Protein AF-0000000086705774 (afdb_homodimer)

Organism: NCBI:txid218936

Radius of gyration: 37.29 Å; Cα contacts (8 Å, |Δi|>4): 808; chains: 2; bounding box: 76×104×148 Å

Solvent-accessible surface area (backbone atoms only — not comparable to full-atom values): 34631 Å² total; per-residue (Å²): 136,85,82,73,82,80,80,79,77,77,74,76,76,76,73,74,74,73,75,68,67,58,59,59,50,51,50,47,39,51,48,37,49,51,50,31,54,52,36,50,53,53,28,50,51,42,68,38,54,77,67,54,41,54,54,45,51,54,50,48,64,67,52,66,60,76,79,70,80,69,86,68,90,61,88,70,65,89,75,83,68,79,76,80,75,75,79,82,69,85,74,76,78,71,70,76,74,72,75,68,73,54,72,63,57,60,57,53,48,59,65,66,61,49,60,56,46,87,88,46,61,87,61,69,75,17,39,44,74,40,71,58,56,61,69,66,28,43,49,51,49,47,50,53,54,48,58,61,38,52,76,66,73,38,66,88,32,45,47,77,43,82,49,95,47,26,36,34,39,37,38,35,25,40,95,87,45,57,42,42,49,87,95,45,50,53,66,28,71,69,49,48,50,50,39,31,67,51,10,45,52,46,55,26,35,60,38,40,27,37,33,30,9,29,23,32,62,64,79,44,91,46,94,88,44,36,41,51,53,49,9,35,45,36,24,49,42,51,51,50,45,21,35,75,33,47,18,52,74,81,35,56,53,34,39,32,16,32,13,52,72,66,53,69,40,71,92,43,49,67,37,50,60,18,26,29,41,36,39,34,39,29,17,67,68,40,47,51,53,52,46,57,74,63,44,62,59,67,59,52,50,51,50,48,52,53,49,69,71,95,137,84,82,74,82,80,78,77,78,75,75,75,74,74,73,75,74,73,75,66,68,58,57,59,50,49,50,45,39,50,48,38,49,49,49,31,55,53,39,49,53,50,26,50,45,42,68,32,56,78,65,52,39,52,49,47,50,50,47,49,60,62,52,58,57,73,74,78,75,84,65,76,69,70,68,67,72,80,68,82,72,76,76,78,75,73,80,82,69,84,75,75,77,75,70,76,75,73,76,70,74,54,73,63,57,60,57,54,49,58,66,69,62,50,60,56,45,85,90,46,60,88,62,70,74,18,40,43,74,38,69,60,57,61,71,66,27,44,49,50,50,47,51,52,54,48,58,61,37,53,76,66,73,38,65,88,32,46,50,79,42,83,48,94,46,25,36,35,39,38,41,36,25,42,94,88,44,56,43,42,49,88,97,45,50,54,65,28,71,70,49,49,51,50,38,32,67,51,11,46,52,47,54,27,35,60,36,41,27,38,33,30,9,30,24,32,62,63,79,45,92,45,94,88,44,37,42,51,53,50,10,33,44,36,24,50,42,52,50,51,45,21,36,75,34,47,18,52,73,81,35,55,55,36,40,31,16,33,13,53,71,65,53,68,38,69,92,45,50,68,36,48,60,18,27,29,41,36,40,33,40,29,18,65,68,39,47,50,53,53,46,56,74,64,41,60,60,65,59,52,52,50,51,49,52,53,50,68,72,96

InterPro domains:
  IPR006665 OmpA-like domain [PF00691] (179-275)
  IPR006665 OmpA-like domain [PS51123] (167-285)
  IPR006665 OmpA-like domain [cd07185] (183-281)
  IPR025713 Motility protein B-like, N-terminal domain [PF13677] (12-62)
  IPR036737 OmpA-like domain superfamily [G3DSA:3.30.1330.60] (131-309)
  IPR036737 OmpA-like domain superfamily [SSF103088] (170-281)
  IPR050330 Bacterial Outer Membrane Structural/Functional [PTHR30329] (9-287)

pLDDT: mean 70.73, std 25.5, range [21.5, 98.19]

Foldseek 3Di:
DPPPPPPPPPPPPPPPPPPPVVVVVVVVVVVVVVVVVVVVVVVCLVPDDPVVVVVVVVVVVVPPPPPDDDPPPCVPDDDDPPPVPDDPDPPDPPPPPPPPPPPVVLVVVVVVLEQADPPDPDDLNRGAAEAHADDSRLVNVVVSLVVLCVVLVQVVQWDWDQDPFGIKIKGFAAPVGGQDDVLDLDGDPSVLVSLLSCLSNQVRHVFAKEKWWEAFPPWRPDDPCTLQNRRQSNSVSSLVSSVVSPHPNVSYPYYYYDYLVDAPDPVHSNHRRRGIMMMGRGHPVNVVVVCVVPPPPVVVVVVVVVVVVD/DDPDPPPPPPPPPPPPPPPPVVVVVVVVVVVVVVVVVVVVVVVCCVVDDPVVVVVCVVVVVVVPVPPDDDPVPCVPDPDDPPPVVDDPDPPDPPPPPPPPPPPVVLVVVVVVLEQADPPDPDDLNRGAAEAHADDSRLVNVVVSLVVLCVVLVQVVQWDWDQDPFGIKIKGFAAPVGGQADVLDLDGDPSVLVSLLSCLSNQVRHVFAKEKWWEAFPPWRPDDPCTLQNRRQSNSVSSLVSSVVSPHPNVSYPYYYYDYLVDAPDPVHSNHRRRGIMMMGRGHPVNVVVVCVVPPPPVVVVVVVVVVVVD

Sequence (620 aa):
MDKQPIIIKRVRRNGGGHGGGGAWKVAFADFTLAMMAFFMVLWILAVSSQEEREIVATRLRDYSILDNEANPFDISNSPYPVDLGGDPSPVEEAKPQRNQLNPNETKQLMRSGSIFRAKSKPGYDSLVKGKVDGNKQMEQLAGFIGSLLEQMEADQNIKLQVVPQGLRILIRDSDEREMYSRGSARISPFFRHLLMVLAPVFDRIENSIMISGHTDNTPFAGDNYTNWELSSDRAMMARRVLVAGGMPSERVAKVVALADTMLDDTDDPGSSRNRRIELLVLSETAEQELAELFSRALSEAKEKTQQTRRMDKQPIIIKRVRRNGGGHGGGGAWKVAFADFTLAMMAFFMVLWILAVSSQEEREIVATRLRDYSILDNEANPFDISNSPYPVDLGGDPSPVEEAKPQRNQLNPNETKQLMRSGSIFRAKSKPGYDSLVKGKVDGNKQMEQLAGFIGSLLEQMEADQNIKLQVVPQGLRILIRDSDEREMYSRGSARISPFFRHLLMVLAPVFDRIENSIMISGHTDNTPFAGDNYTNWELSSDRAMMARRVLVAGGMPSERVAKVVALADTMLDDTDDPGSSRNRRIELLVLSETAEQELAELFSRALSEAKEKTQQTRR

Structure (mmCIF, N/CA/C/O backbone):
data_AF-0000000086705774-model_v1
#
loop_
_entity.id
_entity.type
_entity.pdbx_description
1 polymer LafU
#
loop_
_atom_site.group_PDB
_atom_site.id
_atom_site.type_symbol
_atom_site.label_atom_id
_atom_site.label_alt_id
_atom_site.label_comp_id
_atom_site.label_asym_id
_atom_site.label_entity_id
_atom_site.label_seq_id
_atom_site.pdbx_PDB_ins_code
_atom_site.Cartn_x
_atom_site.Cartn_y
_atom_site.Cartn_z
_atom_site.occupancy
_atom_site.B_iso_or_equiv
_atom_site.auth_seq_id
_atom_site.auth_comp_id
_atom_site.auth_asym_id
_atom_site.auth_atom_id
_atom_site.pdbx_PDB_model_num
ATOM 1 N N . MET A 1 1 ? -41.375 66.688 -89.188 1 31.33 1 MET A N 1
ATOM 2 C CA . MET A 1 1 ? -40.062 66.312 -88.625 1 31.33 1 MET A CA 1
ATOM 3 C C . MET A 1 1 ? -40.156 65.125 -87.688 1 31.33 1 MET A C 1
ATOM 5 O O . MET A 1 1 ? -40.844 65.188 -86.688 1 31.33 1 MET A O 1
ATOM 9 N N . ASP A 1 2 ? -40.031 63.844 -88.188 1 37.19 2 ASP A N 1
ATOM 10 C CA . ASP A 1 2 ? -40.281 62.5 -87.75 1 37.19 2 ASP A CA 1
ATOM 11 C C . ASP A 1 2 ? -39.281 62.062 -86.688 1 37.19 2 ASP A C 1
ATOM 13 O O . ASP A 1 2 ? -38.094 61.969 -86.938 1 37.19 2 ASP A O 1
ATOM 17 N N . LYS A 1 3 ? -39.438 62.438 -85.375 1 41.5 3 LYS A N 1
ATOM 18 C CA . LYS A 1 3 ? -38.594 62.188 -84.188 1 41.5 3 LYS A CA 1
ATOM 19 C C . LYS A 1 3 ? -38.406 60.688 -83.938 1 41.5 3 LYS A C 1
ATOM 21 O O . LYS A 1 3 ? -39.344 60 -83.625 1 41.5 3 LYS A O 1
ATOM 26 N N . GLN A 1 4 ? -37.531 60.094 -84.812 1 41.41 4 GLN A N 1
ATOM 27 C CA . GLN A 1 4 ? -37.312 58.656 -84.688 1 41.41 4 GLN A CA 1
ATOM 28 C C . GLN A 1 4 ? -36.75 58.281 -83.375 1 41.41 4 GLN A C 1
ATOM 30 O O . GLN A 1 4 ? -35.875 58.969 -82.812 1 41.41 4 GLN A O 1
ATOM 35 N N . PRO A 1 5 ? -37.375 57.438 -82.5 1 46.25 5 PRO A N 1
ATOM 36 C CA . PRO A 1 5 ? -37 57.031 -81.125 1 46.25 5 PRO A CA 1
ATOM 37 C C . PRO A 1 5 ? -35.688 56.281 -81.062 1 46.25 5 PRO A C 1
ATOM 39 O O . PRO A 1 5 ? -35.438 55.406 -81.875 1 46.25 5 PRO A O 1
ATOM 42 N N . ILE A 1 6 ? -34.562 56.906 -80.75 1 44.12 6 ILE A N 1
ATOM 43 C CA . ILE A 1 6 ? -33.219 56.312 -80.625 1 44.12 6 ILE A CA 1
ATOM 44 C C . ILE A 1 6 ? -33.25 55.219 -79.562 1 44.12 6 ILE A C 1
ATOM 46 O O . ILE A 1 6 ? -33.594 55.469 -78.438 1 44.12 6 ILE A O 1
ATOM 50 N N . ILE A 1 7 ? -33.438 53.938 -80 1 41.97 7 ILE A N 1
ATOM 51 C CA . ILE A 1 7 ? -33.469 52.75 -79.125 1 41.97 7 ILE A CA 1
ATOM 52 C C . ILE A 1 7 ? -32.062 52.469 -78.625 1 41.97 7 ILE A C 1
ATOM 54 O O . ILE A 1 7 ? -31.156 52.188 -79.375 1 41.97 7 ILE A O 1
ATOM 58 N N . ILE A 1 8 ? -31.594 53.156 -77.625 1 39.69 8 ILE A N 1
ATOM 59 C CA . ILE A 1 8 ? -30.297 52.938 -77 1 39.69 8 ILE A CA 1
ATOM 60 C C . ILE A 1 8 ? -30.266 51.531 -76.375 1 39.69 8 ILE A C 1
ATOM 62 O O . ILE A 1 8 ? -31.047 51.219 -75.438 1 39.69 8 ILE A O 1
ATOM 66 N N . LYS A 1 9 ? -29.844 50.531 -77.125 1 35.78 9 LYS A N 1
ATOM 67 C CA . LYS A 1 9 ? -29.656 49.156 -76.625 1 35.78 9 LYS A CA 1
ATOM 68 C C . LYS A 1 9 ? -28.516 49.125 -75.625 1 35.78 9 LYS A C 1
ATOM 70 O O . LYS A 1 9 ? -27.375 49.438 -75.938 1 35.78 9 LYS A O 1
ATOM 75 N N . ARG A 1 10 ? -28.828 49.312 -74.375 1 36.12 10 ARG A N 1
ATOM 76 C CA . ARG A 1 10 ? -27.906 49.156 -73.25 1 36.12 10 ARG A CA 1
ATOM 77 C C . ARG A 1 10 ? -27.328 47.75 -73.188 1 36.12 10 ARG A C 1
ATOM 79 O O . ARG A 1 10 ? -28.062 46.781 -73.062 1 36.12 10 ARG A O 1
ATOM 86 N N . VAL A 1 11 ? -26.297 47.469 -73.938 1 37.44 11 VAL A N 1
ATOM 87 C CA . VAL A 1 11 ? -25.578 46.219 -73.938 1 37.44 11 VAL A CA 1
ATOM 88 C C . VAL A 1 11 ? -25.031 45.969 -72.5 1 37.44 11 VAL A C 1
ATOM 90 O O . VAL A 1 11 ? -24.266 46.781 -72 1 37.44 11 VAL A O 1
ATOM 93 N N . ARG A 1 12 ? -25.766 45.281 -71.688 1 34.62 12 ARG A N 1
ATOM 94 C CA . ARG A 1 12 ? -25.328 44.781 -70.375 1 34.62 12 ARG A CA 1
ATOM 95 C C . ARG A 1 12 ? -24.047 43.969 -70.5 1 34.62 12 ARG A C 1
ATOM 97 O O . ARG A 1 12 ? -24.031 42.938 -71.125 1 34.62 12 ARG A O 1
ATOM 104 N N . ARG A 1 13 ? -22.891 44.656 -70.5 1 33.44 13 ARG A N 1
ATOM 105 C CA . ARG A 1 13 ? -21.609 43.969 -70.375 1 33.44 13 ARG A CA 1
ATOM 106 C C . ARG A 1 13 ? -21.641 42.969 -69.188 1 33.44 13 ARG A C 1
ATOM 108 O O . ARG A 1 13 ? -21.938 43.375 -68.062 1 33.44 13 ARG A O 1
ATOM 115 N N . ASN A 1 14 ? -22.016 41.75 -69.438 1 32.03 14 ASN A N 1
ATOM 116 C CA . ASN A 1 14 ? -21.875 40.656 -68.5 1 32.03 14 ASN A CA 1
ATOM 117 C C . ASN A 1 14 ? -20.453 40.562 -67.938 1 32.03 14 ASN A C 1
ATOM 119 O O . ASN A 1 14 ? -19.484 40.438 -68.688 1 32.03 14 ASN A O 1
ATOM 123 N N . GLY A 1 15 ? -20.156 41.438 -66.938 1 32.44 15 GLY A N 1
ATOM 124 C CA . GLY A 1 15 ? -18.938 41.375 -66.125 1 32.44 15 GLY A CA 1
ATOM 125 C C . GLY A 1 15 ? -18.484 39.969 -65.875 1 32.44 15 GLY A C 1
ATOM 126 O O . GLY A 1 15 ? -19.297 39.094 -65.5 1 32.44 15 GLY A O 1
ATOM 127 N N . GLY A 1 16 ? -17.609 39.438 -66.688 1 33.38 16 GLY A N 1
ATOM 128 C CA . GLY A 1 16 ? -16.875 38.188 -66.5 1 33.38 16 GLY A CA 1
ATOM 129 C C . GLY A 1 16 ? -16.453 37.969 -65.062 1 33.38 16 GLY A C 1
ATOM 130 O O . GLY A 1 16 ? -15.945 38.875 -64.375 1 33.38 16 GLY A O 1
ATOM 131 N N . GLY A 1 17 ? -17.281 37.281 -64.25 1 34.81 17 GLY A N 1
ATOM 132 C CA . GLY A 1 17 ? -17.047 36.781 -62.906 1 34.81 17 GLY A CA 1
ATOM 133 C C . GLY A 1 17 ? -15.672 36.188 -62.719 1 34.81 17 GLY A C 1
ATOM 134 O O . GLY A 1 17 ? -15.266 35.281 -63.438 1 34.81 17 GLY A O 1
ATOM 135 N N . HIS A 1 18 ? -14.68 37.125 -62.469 1 39.53 18 HIS A N 1
ATOM 136 C CA . HIS A 1 18 ? -13.375 36.688 -61.969 1 39.53 18 HIS A CA 1
ATOM 137 C C . HIS A 1 18 ? -13.5 35.5 -61.031 1 39.53 18 HIS A C 1
ATOM 139 O O . HIS A 1 18 ? -14.406 35.469 -60.188 1 39.53 18 HIS A O 1
ATOM 145 N N . GLY A 1 19 ? -13.133 34.344 -61.5 1 37.69 19 GLY A N 1
ATOM 146 C CA . GLY A 1 19 ? -13.023 33.062 -60.844 1 37.69 19 GLY A CA 1
ATOM 147 C C . GLY A 1 19 ? -12.453 33.125 -59.438 1 37.69 19 GLY A C 1
ATOM 148 O O . GLY A 1 19 ? -11.305 33.531 -59.25 1 37.69 19 GLY A O 1
ATOM 149 N N . GLY A 1 20 ? -13.32 33.594 -58.5 1 42.56 20 GLY A N 1
ATOM 150 C CA . GLY A 1 20 ? -13.125 33.625 -57.062 1 42.56 20 GLY A CA 1
ATOM 151 C C . GLY A 1 20 ? -12.477 32.344 -56.531 1 42.56 20 GLY A C 1
ATOM 152 O O . GLY A 1 20 ? -12.539 32.062 -55.344 1 42.56 20 GLY A O 1
ATOM 153 N N . GLY A 1 21 ? -12.102 31.531 -57.469 1 46.38 21 GLY A N 1
ATOM 154 C CA . GLY A 1 21 ? -11.656 30.25 -56.969 1 46.38 21 GLY A CA 1
ATOM 155 C C . GLY A 1 21 ? -10.32 30.328 -56.25 1 46.38 21 GLY A C 1
ATOM 156 O O . GLY A 1 21 ? -9.82 29.328 -55.75 1 46.38 21 GLY A O 1
ATOM 157 N N . GLY A 1 22 ? -9.617 31.469 -56.469 1 52.28 22 GLY A N 1
ATOM 158 C CA . GLY A 1 22 ? -8.258 31.5 -55.969 1 52.28 22 GLY A CA 1
ATOM 159 C C . GLY A 1 22 ? -8.18 31.844 -54.5 1 52.28 22 GLY A C 1
ATOM 160 O O . GLY A 1 22 ? -7.199 31.531 -53.812 1 52.28 22 GLY A O 1
ATOM 161 N N . ALA A 1 23 ? -9.195 32.625 -53.969 1 58.75 23 ALA A N 1
ATOM 162 C CA . ALA A 1 23 ? -9.102 33.125 -52.594 1 58.75 23 ALA A CA 1
ATOM 163 C C . ALA A 1 23 ? -9.281 32 -51.594 1 58.75 23 ALA A C 1
ATOM 165 O O . ALA A 1 23 ? -8.633 31.984 -50.531 1 58.75 23 ALA A O 1
ATOM 166 N N . TRP A 1 24 ? -10.125 31.078 -51.938 1 58.72 24 TRP A N 1
ATOM 167 C CA . TRP A 1 24 ? -10.375 29.984 -51 1 58.72 24 TRP A CA 1
ATOM 168 C C . TRP A 1 24 ? -9.18 29.047 -50.938 1 58.72 24 TRP A C 1
ATOM 170 O O . TRP A 1 24 ? -8.93 28.422 -49.906 1 58.72 24 TRP A O 1
ATOM 180 N N . LYS A 1 25 ? -8.367 29.031 -51.969 1 58.72 25 LYS A N 1
ATOM 181 C CA . LYS A 1 25 ? -7.191 28.172 -51.969 1 58.72 25 LYS A CA 1
ATOM 182 C C . LYS A 1 25 ? -6.066 28.766 -51.125 1 58.72 25 LYS A C 1
ATOM 184 O O . LYS A 1 25 ? -5.371 28.047 -50.406 1 58.72 25 LYS A O 1
ATOM 189 N N . VAL A 1 26 ? -5.961 30.031 -51.219 1 62.94 26 VAL A N 1
ATOM 190 C CA . VAL A 1 26 ? -4.977 30.734 -50.375 1 62.94 26 VAL A CA 1
ATOM 191 C C . VAL A 1 26 ? -5.402 30.703 -48.938 1 62.94 26 VAL A C 1
ATOM 193 O O . VAL A 1 26 ? -4.582 30.469 -48.031 1 62.94 26 VAL A O 1
ATOM 196 N N . ALA A 1 27 ? -6.738 30.875 -48.688 1 64.81 27 ALA A N 1
ATOM 197 C CA . ALA A 1 27 ? -7.242 30.797 -47.312 1 64.81 27 ALA A CA 1
ATOM 198 C C . ALA A 1 27 ? -7.062 29.391 -46.75 1 64.81 27 ALA A C 1
ATOM 200 O O . ALA A 1 27 ? -6.727 29.219 -45.562 1 64.81 27 ALA A O 1
ATOM 201 N N . PHE A 1 28 ? -7.207 28.469 -47.594 1 66.12 28 PHE A N 1
ATOM 202 C CA . PHE A 1 28 ? -7.031 27.078 -47.188 1 66.12 28 PHE A CA 1
ATOM 203 C C . PHE A 1 28 ? -5.559 26.781 -46.938 1 66.12 28 PHE A C 1
ATOM 205 O O . PHE A 1 28 ? -5.215 26.109 -45.969 1 66.12 28 PHE A O 1
ATOM 212 N N . ALA A 1 29 ? -4.75 27.312 -47.75 1 67.69 29 ALA A N 1
ATOM 213 C CA . ALA A 1 29 ? -3.312 27.172 -47.562 1 67.69 29 ALA A CA 1
ATOM 214 C C . ALA A 1 29 ? -2.869 27.875 -46.281 1 67.69 29 ALA A C 1
ATOM 216 O O . ALA A 1 29 ? -2.068 27.344 -45.5 1 67.69 29 ALA A O 1
ATOM 217 N N . ASP A 1 30 ? -3.391 28.984 -46.062 1 70.56 30 ASP A N 1
ATOM 218 C CA . ASP A 1 30 ? -3.104 29.719 -44.844 1 70.56 30 ASP A CA 1
ATOM 219 C C . ASP A 1 30 ? -3.645 28.984 -43.625 1 70.56 30 ASP A C 1
ATOM 221 O O . ASP A 1 30 ? -2.975 28.922 -42.594 1 70.56 30 ASP A O 1
ATOM 225 N N . PHE A 1 31 ? -4.844 28.406 -43.688 1 68.12 31 PHE A N 1
ATOM 226 C CA . PHE A 1 31 ? -5.434 27.656 -42.594 1 68.12 31 PHE A CA 1
ATOM 227 C C . PHE A 1 31 ? -4.625 26.391 -42.312 1 68.12 31 PHE A C 1
ATOM 229 O O . PHE A 1 31 ? -4.348 26.062 -41.156 1 68.12 31 PHE A O 1
ATOM 236 N N . THR A 1 32 ? -4.215 25.719 -43.344 1 70.38 32 THR A N 1
ATOM 237 C CA . THR A 1 32 ? -3.43 24.5 -43.156 1 70.38 32 THR A CA 1
ATOM 238 C C . THR A 1 32 ? -2.041 24.828 -42.625 1 70.38 32 THR A C 1
ATOM 240 O O . THR A 1 32 ? -1.5 24.078 -41.781 1 70.38 32 THR A O 1
ATOM 243 N N . LEU A 1 33 ? -1.417 25.875 -42.938 1 71 33 LEU A N 1
ATOM 244 C CA . LEU A 1 33 ? -0.149 26.344 -42.375 1 71 33 LEU A CA 1
ATOM 245 C C . LEU A 1 33 ? -0.306 26.719 -40.906 1 71 33 LEU A C 1
ATOM 247 O O . LEU A 1 33 ? 0.564 26.422 -40.062 1 71 33 LEU A O 1
ATOM 251 N N . ALA A 1 34 ? -1.437 27.438 -40.594 1 71.38 34 ALA A N 1
ATOM 252 C CA . ALA A 1 34 ? -1.731 27.75 -39.188 1 71.38 34 ALA A CA 1
ATOM 253 C C . ALA A 1 34 ? -1.969 26.484 -38.375 1 71.38 34 ALA A C 1
ATOM 255 O O . ALA A 1 34 ? -1.497 26.359 -37.25 1 71.38 34 ALA A O 1
ATOM 256 N N . MET A 1 35 ? -2.686 25.578 -38.938 1 71.88 35 MET A N 1
ATOM 257 C CA . MET A 1 35 ? -2.914 24.297 -38.281 1 71.88 35 MET A CA 1
ATOM 258 C C . MET A 1 35 ? -1.614 23.5 -38.156 1 71.88 35 MET A C 1
ATOM 260 O O . MET A 1 35 ? -1.359 22.875 -37.125 1 71.88 35 MET A O 1
ATOM 264 N N . MET A 1 36 ? -0.778 23.562 -39.156 1 70.94 36 MET A N 1
ATOM 265 C CA . MET A 1 36 ? 0.552 22.953 -39.094 1 70.94 36 MET A CA 1
ATOM 266 C C . MET A 1 36 ? 1.389 23.625 -38 1 70.94 36 MET A C 1
ATOM 268 O O . MET A 1 36 ? 2.025 22.938 -37.188 1 70.94 36 MET A O 1
ATOM 272 N N . ALA A 1 37 ? 1.521 24.891 -37.938 1 69.81 37 ALA A N 1
ATOM 273 C CA . ALA A 1 37 ? 2.238 25.594 -36.875 1 69.81 37 ALA A CA 1
ATOM 274 C C . ALA A 1 37 ? 1.65 25.266 -35.5 1 69.81 37 ALA A C 1
ATOM 276 O O . ALA A 1 37 ? 2.391 25.062 -34.531 1 69.81 37 ALA A O 1
ATOM 277 N N . PHE A 1 38 ? 0.281 25.234 -35.375 1 67.69 38 PHE A N 1
ATOM 278 C CA . PHE A 1 38 ? -0.393 24.859 -34.156 1 67.69 38 PHE A CA 1
ATOM 279 C C . PHE A 1 38 ? -0.039 23.422 -33.75 1 67.69 38 PHE A C 1
ATOM 281 O O . PHE A 1 38 ? 0.317 23.172 -32.625 1 67.69 38 PHE A O 1
ATOM 288 N N . PHE A 1 39 ? -0.001 22.516 -34.594 1 67.88 39 PHE A N 1
ATOM 289 C CA . PHE A 1 39 ? 0.345 21.125 -34.281 1 67.88 39 PHE A CA 1
ATOM 290 C C . PHE A 1 39 ? 1.845 20.984 -34.062 1 67.88 39 PHE A C 1
ATOM 292 O O . PHE A 1 39 ? 2.275 20.172 -33.219 1 67.88 39 PHE A O 1
ATOM 299 N N . MET A 1 40 ? 2.699 21.688 -34.719 1 68.56 40 MET A N 1
ATOM 300 C CA . MET A 1 40 ? 4.125 21.734 -34.406 1 68.56 40 MET A CA 1
ATOM 301 C C . MET A 1 40 ? 4.348 22.234 -33 1 68.56 40 MET A C 1
ATOM 303 O O . MET A 1 40 ? 5.191 21.703 -32.25 1 68.56 40 MET A O 1
ATOM 307 N N . VAL A 1 41 ? 3.727 23.281 -32.5 1 68.75 41 VAL A N 1
ATOM 308 C CA . VAL A 1 41 ? 3.828 23.75 -31.125 1 68.75 41 VAL A CA 1
ATOM 309 C C . VAL A 1 41 ? 3.316 22.656 -30.188 1 68.75 41 VAL A C 1
ATOM 311 O O . VAL A 1 41 ? 3.949 22.375 -29.172 1 68.75 41 VAL A O 1
ATOM 314 N N . LEU A 1 42 ? 2.227 22.094 -30.5 1 66.62 42 LEU A N 1
ATOM 315 C CA . LEU A 1 42 ? 1.719 21.016 -29.656 1 66.62 42 LEU A CA 1
ATOM 316 C C . LEU A 1 42 ? 2.676 19.828 -29.656 1 66.62 42 LEU A C 1
ATOM 318 O O . LEU A 1 42 ? 2.867 19.172 -28.625 1 66.62 42 LEU A O 1
ATOM 322 N N . TRP A 1 43 ? 3.27 19.516 -30.656 1 61.84 43 TRP A N 1
ATOM 323 C CA . TRP A 1 43 ? 4.297 18.484 -30.766 1 61.84 43 TRP A CA 1
ATOM 324 C C . TRP A 1 43 ? 5.543 18.875 -29.969 1 61.84 43 TRP A C 1
ATOM 326 O O . TRP A 1 43 ? 6.098 18.062 -29.234 1 61.84 43 TRP A O 1
ATOM 336 N N . ILE A 1 44 ? 6.074 19.969 -30.094 1 62.03 44 ILE A N 1
ATOM 337 C CA . ILE A 1 44 ? 7.203 20.422 -29.297 1 62.03 44 ILE A CA 1
ATOM 338 C C . ILE A 1 44 ? 6.84 20.375 -27.812 1 62.03 44 ILE A C 1
ATOM 340 O O . ILE A 1 44 ? 7.66 19.984 -26.984 1 62.03 44 ILE A O 1
ATOM 344 N N . LEU A 1 45 ? 5.691 20.734 -27.516 1 61.16 45 LEU A N 1
ATOM 345 C CA . LEU A 1 45 ? 5.227 20.656 -26.141 1 61.16 45 LEU A CA 1
ATOM 346 C C . LEU A 1 45 ? 5.086 19.203 -25.688 1 61.16 45 LEU A C 1
ATOM 348 O O . LEU A 1 45 ? 5.324 18.875 -24.531 1 61.16 45 LEU A O 1
ATOM 352 N N . ALA A 1 46 ? 4.676 18.438 -26.594 1 56.72 46 ALA A N 1
ATOM 353 C CA . ALA A 1 46 ? 4.527 17.016 -26.312 1 56.72 46 ALA A CA 1
ATOM 354 C C . ALA A 1 46 ? 5.891 16.328 -26.219 1 56.72 46 ALA A C 1
ATOM 356 O O . ALA A 1 46 ? 6.078 15.391 -25.438 1 56.72 46 ALA A O 1
ATOM 357 N N . VAL A 1 47 ? 6.891 16.641 -27.047 1 55.84 47 VAL A N 1
ATOM 358 C CA . VAL A 1 47 ? 8.234 16.078 -27 1 55.84 47 VAL A CA 1
ATOM 359 C C . VAL A 1 47 ? 9.062 16.766 -25.922 1 55.84 47 VAL A C 1
ATOM 361 O O . VAL A 1 47 ? 10.141 16.297 -25.578 1 55.84 47 VAL A O 1
ATOM 364 N N . SER A 1 48 ? 8.789 17.984 -25.516 1 48.47 48 SER A N 1
ATOM 365 C CA . SER A 1 48 ? 9.539 18.688 -24.469 1 48.47 48 SER A CA 1
ATOM 366 C C . SER A 1 48 ? 9.367 18 -23.125 1 48.47 48 SER A C 1
ATOM 368 O O . SER A 1 48 ? 8.336 17.375 -22.859 1 48.47 48 SER A O 1
ATOM 370 N N . SER A 1 49 ? 10.539 17.719 -22.422 1 46.62 49 SER A N 1
ATOM 371 C CA . SER A 1 49 ? 10.578 17.109 -21.109 1 46.62 49 SER A CA 1
ATOM 372 C C . SER A 1 49 ? 9.617 17.797 -20.141 1 46.62 49 SER A C 1
ATOM 374 O O . SER A 1 49 ? 9.211 18.938 -20.391 1 46.62 49 SER A O 1
ATOM 376 N N . GLN A 1 50 ? 8.961 17.078 -19.25 1 48.25 50 GLN A N 1
ATOM 377 C CA . GLN A 1 50 ? 8.023 17.656 -18.281 1 48.25 50 GLN A CA 1
ATOM 378 C C . GLN A 1 50 ? 8.531 18.984 -17.75 1 48.25 50 GLN A C 1
ATOM 380 O O . GLN A 1 50 ? 7.754 19.922 -17.531 1 48.25 50 GLN A O 1
ATOM 385 N N . GLU A 1 51 ? 9.773 19.141 -17.672 1 47 51 GLU A N 1
ATOM 386 C CA . GLU A 1 51 ? 10.359 20.359 -17.109 1 47 51 GLU A CA 1
ATOM 387 C C . GLU A 1 51 ? 10.18 21.547 -18.047 1 47 51 GLU A C 1
ATOM 389 O O . GLU A 1 51 ? 9.859 22.656 -17.609 1 47 51 GLU A O 1
ATOM 394 N N . GLU A 1 52 ? 10.32 21.297 -19.344 1 48.69 52 GLU A N 1
ATOM 395 C CA . GLU A 1 52 ? 10.266 22.438 -20.25 1 48.69 52 GLU A CA 1
ATOM 396 C C . GLU A 1 52 ? 8.828 22.875 -20.5 1 48.69 52 GLU A C 1
ATOM 398 O O . GLU A 1 52 ? 8.547 24.062 -20.656 1 48.69 52 GLU A O 1
ATOM 403 N N . ARG A 1 53 ? 7.875 21.984 -20.297 1 50.84 53 ARG A N 1
ATOM 404 C CA . ARG A 1 53 ? 6.465 22.328 -20.453 1 50.84 53 ARG A CA 1
ATOM 405 C C . ARG A 1 53 ? 5.984 23.234 -19.312 1 50.84 53 ARG A C 1
ATOM 407 O O . ARG A 1 53 ? 5.184 24.141 -19.531 1 50.84 53 ARG A O 1
ATOM 414 N N . GLU A 1 54 ? 6.504 23.031 -18.094 1 48.5 54 GLU A N 1
ATOM 415 C CA . GLU A 1 54 ? 6.145 23.891 -16.969 1 48.5 54 GLU A CA 1
ATOM 416 C C . GLU A 1 54 ? 6.723 25.297 -17.141 1 48.5 54 GLU A C 1
ATOM 418 O O . GLU A 1 54 ? 6.062 26.281 -16.828 1 48.5 54 GLU A O 1
ATOM 423 N N . ILE A 1 55 ? 7.836 25.359 -17.719 1 50.53 55 ILE A N 1
ATOM 424 C CA . ILE A 1 55 ? 8.43 26.688 -17.938 1 50.53 55 ILE A CA 1
ATOM 425 C C . ILE A 1 55 ? 7.672 27.422 -19.031 1 50.53 55 ILE A C 1
ATOM 427 O O . ILE A 1 55 ? 7.375 28.609 -18.906 1 50.53 55 ILE A O 1
ATOM 431 N N . VAL A 1 56 ? 7.266 26.672 -20 1 47.38 56 VAL A N 1
ATOM 432 C CA . VAL A 1 56 ? 6.551 27.312 -21.094 1 47.38 56 VAL A CA 1
ATOM 433 C C . VAL A 1 56 ? 5.117 27.609 -20.672 1 47.38 56 VAL A C 1
ATOM 435 O O . VAL A 1 56 ? 4.602 28.703 -20.953 1 47.38 56 VAL A O 1
ATOM 438 N N . ALA A 1 57 ? 4.48 26.75 -19.969 1 46.72 57 ALA A N 1
ATOM 439 C CA . ALA A 1 57 ? 3.135 27.031 -19.484 1 46.72 57 ALA A CA 1
ATOM 440 C C . ALA A 1 57 ? 3.137 28.219 -18.516 1 46.72 57 ALA A C 1
ATOM 442 O O . ALA A 1 57 ? 2.219 29.031 -18.547 1 46.72 57 ALA A O 1
ATOM 443 N N . THR A 1 58 ? 4.125 28.328 -17.719 1 44.53 58 THR A N 1
ATOM 444 C CA . THR A 1 58 ? 4.242 29.516 -16.875 1 44.53 58 THR A CA 1
ATOM 445 C C . THR A 1 58 ? 4.527 30.75 -17.703 1 44.53 58 THR A C 1
ATOM 447 O O . THR A 1 58 ? 3.961 31.812 -17.453 1 44.53 58 THR A O 1
ATOM 450 N N . ARG A 1 59 ? 5.297 30.562 -18.812 1 41.12 59 ARG A N 1
ATOM 451 C CA . ARG A 1 59 ? 5.598 31.75 -19.625 1 41.12 59 ARG A CA 1
ATOM 452 C C . ARG A 1 59 ? 4.41 32.125 -20.5 1 41.12 59 ARG A C 1
ATOM 454 O O . ARG A 1 59 ? 4.16 33.312 -20.734 1 41.12 59 ARG A O 1
ATOM 461 N N . LEU A 1 60 ? 3.729 31.156 -20.953 1 40.16 60 LEU A N 1
ATOM 462 C CA . LEU A 1 60 ? 2.576 31.453 -21.797 1 40.16 60 LEU A CA 1
ATOM 463 C C . LEU A 1 60 ? 1.42 32 -20.953 1 40.16 60 LEU A C 1
ATOM 465 O O . LEU A 1 60 ? 0.659 32.844 -21.438 1 40.16 60 LEU A O 1
ATOM 469 N N . ARG A 1 61 ? 1.099 31.531 -19.75 1 37.78 61 ARG A N 1
ATOM 470 C CA . ARG A 1 61 ? 0.113 32.156 -18.891 1 37.78 61 ARG A CA 1
ATOM 471 C C . ARG A 1 61 ? 0.476 33.625 -18.641 1 37.78 61 ARG A C 1
ATOM 473 O O . ARG A 1 61 ? -0.406 34.5 -18.531 1 37.78 61 ARG A O 1
ATOM 480 N N . ASP A 1 62 ? 1.747 33.844 -18.547 1 37.47 62 ASP A N 1
ATOM 481 C CA . ASP A 1 62 ? 2.119 35.25 -18.391 1 37.47 62 ASP A CA 1
ATOM 482 C C . ASP A 1 62 ? 1.83 36.031 -19.656 1 37.47 62 ASP A C 1
ATOM 484 O O . ASP A 1 62 ? 1.515 37.219 -19.578 1 37.47 62 ASP A O 1
ATOM 488 N N . TYR A 1 63 ? 1.968 35.375 -20.844 1 33.38 63 TYR A N 1
ATOM 489 C CA . TYR A 1 63 ? 1.765 36.219 -22.016 1 33.38 63 TYR A CA 1
ATOM 490 C C . TYR A 1 63 ? 0.283 36.344 -22.359 1 33.38 63 TYR A C 1
ATOM 492 O O . TYR A 1 63 ? -0.084 36.938 -23.359 1 33.38 63 TYR A O 1
ATOM 500 N N . SER A 1 64 ? -0.579 35.531 -21.891 1 34.12 64 SER A N 1
ATOM 501 C CA . SER A 1 64 ? -1.922 35.844 -22.359 1 34.12 64 SER A CA 1
ATOM 502 C C . SER A 1 64 ? -2.314 37.281 -22.016 1 34.12 64 SER A C 1
ATOM 504 O O . SER A 1 64 ? -2.541 37.594 -20.844 1 34.12 64 SER A O 1
ATOM 506 N N . ILE A 1 65 ? -1.797 38.156 -22.828 1 31.38 65 ILE A N 1
ATOM 507 C CA . ILE A 1 65 ? -1.867 39.594 -23.047 1 31.38 65 ILE A CA 1
ATOM 508 C C . ILE A 1 65 ? -3.326 40.031 -23.156 1 31.38 65 ILE A C 1
ATOM 510 O O . ILE A 1 65 ? -3.613 41.219 -23.438 1 31.38 65 ILE A O 1
ATOM 514 N N . LEU A 1 66 ? -4.293 39.188 -23.422 1 30.98 66 LEU A N 1
ATOM 515 C CA . LEU A 1 66 ? -5.434 39.938 -23.953 1 30.98 66 LEU A CA 1
ATOM 516 C C . LEU A 1 66 ? -5.918 40.969 -22.938 1 30.98 66 LEU A C 1
ATOM 518 O O . LEU A 1 66 ? -6.969 41.594 -23.141 1 30.98 66 LEU A O 1
ATOM 522 N N . ASP A 1 67 ? -5.711 40.844 -21.641 1 28.59 67 ASP A N 1
ATOM 523 C CA . ASP A 1 67 ? -6.426 41.938 -20.969 1 28.59 67 ASP A CA 1
ATOM 524 C C . ASP A 1 67 ? -5.824 43.281 -21.312 1 28.59 67 ASP A C 1
ATOM 526 O O . ASP A 1 67 ? -4.633 43.531 -21.078 1 28.59 67 ASP A O 1
ATOM 530 N N . ASN A 1 68 ? -6.266 44 -22.281 1 28.23 68 ASN A N 1
ATOM 531 C CA . ASN A 1 68 ? -6.074 45.406 -22.703 1 28.23 68 ASN A CA 1
ATOM 532 C C . ASN A 1 68 ? -5.859 46.312 -21.5 1 28.23 68 ASN A C 1
ATOM 534 O O . ASN A 1 68 ? -5.016 47.219 -21.547 1 28.23 68 ASN A O 1
ATOM 538 N N . GLU A 1 69 ? -6.969 46.656 -20.734 1 26.95 69 GLU A N 1
ATOM 539 C CA . GLU A 1 69 ? -7.129 48.062 -20.406 1 26.95 69 GLU A CA 1
ATOM 540 C C . GLU A 1 69 ? -5.969 48.562 -19.547 1 26.95 69 GLU A C 1
ATOM 542 O O . GLU A 1 69 ? -5.172 47.75 -19.047 1 26.95 69 GLU A O 1
ATOM 547 N N . ALA A 1 70 ? -6.242 49.688 -18.625 1 26.53 70 ALA A N 1
ATOM 548 C CA . ALA A 1 70 ? -5.594 50.844 -17.969 1 26.53 70 ALA A CA 1
ATOM 549 C C . ALA A 1 70 ? -4.762 50.375 -16.781 1 26.53 70 ALA A C 1
ATOM 551 O O . ALA A 1 70 ? -4.164 51.188 -16.078 1 26.53 70 ALA A O 1
ATOM 552 N N . ASN A 1 71 ? -4.277 49.312 -16.453 1 23.3 71 ASN A N 1
ATOM 553 C CA . ASN A 1 71 ? -3.928 49.594 -15.07 1 23.3 71 ASN A CA 1
ATOM 554 C C . ASN A 1 71 ? -2.904 50.719 -14.984 1 23.3 71 ASN A C 1
ATOM 556 O O . ASN A 1 71 ? -1.824 50.625 -15.57 1 23.3 71 ASN A O 1
ATOM 560 N N . PRO A 1 72 ? -3.238 51.938 -14.484 1 24.91 72 PRO A N 1
ATOM 561 C CA . PRO A 1 72 ? -2.533 53.219 -14.25 1 24.91 72 PRO A CA 1
ATOM 562 C C . PRO A 1 72 ? -1.224 53.031 -13.484 1 24.91 72 PRO A C 1
ATOM 564 O O . PRO A 1 72 ? -0.433 53.969 -13.367 1 24.91 72 PRO A O 1
ATOM 567 N N . PHE A 1 73 ? -1.26 52.094 -12.539 1 25.2 73 PHE A N 1
ATOM 568 C CA . PHE A 1 73 ? -0.313 52.438 -11.477 1 25.2 73 PHE A CA 1
ATOM 569 C C . PHE A 1 73 ? 1.12 52.375 -11.992 1 25.2 73 PHE A C 1
ATOM 571 O O . PHE A 1 73 ? 1.635 51.281 -12.289 1 25.2 73 PHE A O 1
ATOM 578 N N . ASP A 1 74 ? 1.51 53.375 -12.703 1 25.64 74 ASP A N 1
ATOM 579 C CA . ASP A 1 74 ? 2.596 54.094 -13.352 1 25.64 74 ASP A CA 1
ATOM 580 C C . ASP A 1 74 ? 3.785 54.25 -12.406 1 25.64 74 ASP A C 1
ATOM 582 O O . ASP A 1 74 ? 4.68 55.062 -12.672 1 25.64 74 ASP A O 1
ATOM 586 N N . ILE A 1 75 ? 3.832 53.531 -11.227 1 23.78 75 ILE A N 1
ATOM 587 C CA . ILE A 1 75 ? 4.75 54.188 -10.305 1 23.78 75 ILE A CA 1
ATOM 588 C C . ILE A 1 75 ? 6.16 54.188 -10.891 1 23.78 75 ILE A C 1
ATOM 590 O O . ILE A 1 75 ? 6.82 53.125 -10.922 1 23.78 75 ILE A O 1
ATOM 594 N N . SER A 1 76 ? 6.371 54.781 -12.055 1 23.3 76 SER A N 1
ATOM 595 C CA . SER A 1 76 ? 7.617 55.031 -12.766 1 23.3 76 SER A CA 1
ATOM 596 C C . SER A 1 76 ? 8.703 55.531 -11.812 1 23.3 76 SER A C 1
ATOM 598 O O . SER A 1 76 ? 9.875 55.219 -11.984 1 23.3 76 SER A O 1
ATOM 600 N N . ASN A 1 77 ? 8.453 56.656 -11.055 1 21.5 77 ASN A N 1
ATOM 601 C CA . ASN A 1 77 ? 9.414 57.75 -10.984 1 21.5 77 ASN A CA 1
ATOM 602 C C . ASN A 1 77 ? 10.453 57.5 -9.891 1 21.5 77 ASN A C 1
ATOM 604 O O . ASN A 1 77 ? 11.211 58.406 -9.539 1 21.5 77 ASN A O 1
ATOM 608 N N . SER A 1 78 ? 10.289 56.625 -8.914 1 23.7 78 SER A N 1
ATOM 609 C CA . SER A 1 78 ? 10.906 57.281 -7.77 1 23.7 78 SER A CA 1
ATOM 610 C C . SER A 1 78 ? 12.414 57.438 -7.973 1 23.7 78 SER A C 1
ATOM 612 O O . SER A 1 78 ? 13.062 56.531 -8.523 1 23.7 78 SER A O 1
ATOM 614 N N . PRO A 1 79 ? 13.055 58.656 -7.703 1 23.52 79 PRO A N 1
ATOM 615 C CA . PRO A 1 79 ? 14.289 59.375 -8.055 1 23.52 79 PRO A CA 1
ATOM 616 C C . PRO A 1 79 ? 15.531 58.75 -7.441 1 23.52 79 PRO A C 1
ATOM 618 O O . PRO A 1 79 ? 16.594 58.719 -8.07 1 23.52 79 PRO A O 1
ATOM 621 N N . TYR A 1 80 ? 15.555 58.562 -6.031 1 24.41 80 TYR A N 1
ATOM 622 C CA . TYR A 1 80 ? 16.719 59.062 -5.305 1 24.41 80 TYR A CA 1
ATOM 623 C C . TYR A 1 80 ? 17.922 58.125 -5.496 1 24.41 80 TYR A C 1
ATOM 625 O O . TYR A 1 80 ? 17.797 56.906 -5.387 1 24.41 80 TYR A O 1
ATOM 633 N N . PRO A 1 81 ? 18.906 58.531 -6.18 1 26.14 81 PRO A N 1
ATOM 634 C CA . PRO A 1 81 ? 20.203 57.969 -6.551 1 26.14 81 PRO A CA 1
ATOM 635 C C . PRO A 1 81 ? 21.078 57.656 -5.344 1 26.14 81 PRO A C 1
ATOM 637 O O . PRO A 1 81 ? 22.266 57.344 -5.5 1 26.14 81 PRO A O 1
ATOM 640 N N . VAL A 1 82 ? 20.578 57.125 -4.188 1 25.03 82 VAL A N 1
ATOM 641 C CA . VAL A 1 82 ? 21.453 57.344 -3.033 1 25.03 82 VAL A CA 1
ATOM 642 C C . VAL A 1 82 ? 22.844 56.781 -3.305 1 25.03 82 VAL A C 1
ATOM 644 O O . VAL A 1 82 ? 22.969 55.625 -3.693 1 25.03 82 VAL A O 1
ATOM 647 N N . ASP A 1 83 ? 23.812 57.562 -3.561 1 25.66 83 ASP A N 1
ATOM 648 C CA . ASP A 1 83 ? 25.25 57.469 -3.797 1 25.66 83 ASP A CA 1
ATOM 649 C C . ASP A 1 83 ? 25.953 56.812 -2.611 1 25.66 83 ASP A C 1
ATOM 651 O O . ASP A 1 83 ? 26.422 57.5 -1.702 1 25.66 83 ASP A O 1
ATOM 655 N N . LEU A 1 84 ? 25.422 55.781 -1.952 1 25.11 84 LEU A N 1
ATOM 656 C CA . LEU A 1 84 ? 26.062 55.562 -0.667 1 25.11 84 LEU A CA 1
ATOM 657 C C . LEU A 1 84 ? 27.531 55.156 -0.856 1 25.11 84 LEU A C 1
ATOM 659 O O . LEU A 1 84 ? 27.828 54.125 -1.438 1 25.11 84 LEU A O 1
ATOM 663 N N . GLY A 1 85 ? 28.5 56 -0.985 1 26.47 85 GLY A N 1
ATOM 664 C CA . GLY A 1 85 ? 29.938 56 -1.171 1 26.47 85 GLY A CA 1
ATOM 665 C C . GLY A 1 85 ? 30.688 55.188 -0.129 1 26.47 85 GLY A C 1
ATOM 666 O O . GLY A 1 85 ? 31.906 55.156 -0.123 1 26.47 85 GLY A O 1
ATOM 667 N N . GLY A 1 86 ? 30.141 54.969 1.144 1 28.97 86 GLY A N 1
ATOM 668 C CA . GLY A 1 86 ? 31.109 54.875 2.217 1 28.97 86 GLY A CA 1
ATOM 669 C C . GLY A 1 86 ? 31.906 53.562 2.186 1 28.97 86 GLY A C 1
ATOM 670 O O . GLY A 1 86 ? 31.469 52.594 1.564 1 28.97 86 GLY A O 1
ATOM 671 N N . ASP A 1 87 ? 33.219 53.562 2.555 1 29.45 87 ASP A N 1
ATOM 672 C CA . ASP A 1 87 ? 34.312 52.594 2.525 1 29.45 87 ASP A CA 1
ATOM 673 C C . ASP A 1 87 ? 33.969 51.344 3.357 1 29.45 87 ASP A C 1
ATOM 675 O O . ASP A 1 87 ? 33.594 51.469 4.527 1 29.45 87 ASP A O 1
ATOM 679 N N . PRO A 1 88 ? 33.438 50.188 2.844 1 28.69 88 PRO A N 1
ATOM 680 C CA . PRO A 1 88 ? 32.938 49.094 3.637 1 28.69 88 PRO A CA 1
ATOM 681 C C . PRO A 1 88 ? 33.969 48.5 4.598 1 28.69 88 PRO A C 1
ATOM 683 O O . PRO A 1 88 ? 35.094 48.156 4.18 1 28.69 88 PRO A O 1
ATOM 686 N N . SER A 1 89 ? 34.062 49.031 5.855 1 32.88 89 SER A N 1
ATOM 687 C CA . SER A 1 89 ? 34.969 48.5 6.852 1 32.88 89 SER A CA 1
ATOM 688 C C . SER A 1 89 ? 34.844 46.969 6.977 1 32.88 89 SER A C 1
ATOM 690 O O . SER A 1 89 ? 33.75 46.438 6.781 1 32.88 89 SER A O 1
ATOM 692 N N . PRO A 1 90 ? 36 46.156 7.098 1 31.91 90 PRO A N 1
ATOM 693 C CA . PRO A 1 90 ? 36.062 44.688 7.07 1 31.91 90 PRO A CA 1
ATOM 694 C C . PRO A 1 90 ? 35.188 44.031 8.148 1 31.91 90 PRO A C 1
ATOM 696 O O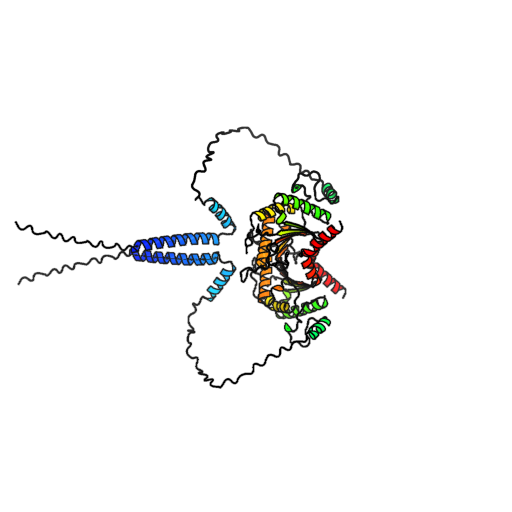 . PRO A 1 90 ? 35.344 44.344 9.336 1 31.91 90 PRO A O 1
ATOM 699 N N . VAL A 1 91 ? 33.906 43.969 7.996 1 30.94 91 VAL A N 1
ATOM 700 C CA . VAL A 1 91 ? 33.062 43.406 9.031 1 30.94 91 VAL A CA 1
ATOM 701 C C . VAL A 1 91 ? 33.594 42.031 9.43 1 30.94 91 VAL A C 1
ATOM 703 O O . VAL A 1 91 ? 33.812 41.156 8.578 1 30.94 91 VAL A O 1
ATOM 706 N N . GLU A 1 92 ? 34.25 41.938 10.586 1 31.28 92 GLU A N 1
ATOM 707 C CA . GLU A 1 92 ? 34.719 40.719 11.242 1 31.28 92 GLU A CA 1
ATOM 708 C C . GLU A 1 92 ? 33.625 39.656 11.227 1 31.28 92 GLU A C 1
ATOM 710 O O . GLU A 1 92 ? 32.469 39.906 11.586 1 31.28 92 GLU A O 1
ATOM 715 N N . GLU A 1 93 ? 33.781 38.656 10.406 1 29.3 93 GLU A N 1
ATOM 716 C CA . GLU A 1 93 ? 32.906 37.469 10.281 1 29.3 93 GLU A CA 1
ATOM 717 C C . GLU A 1 93 ? 32.594 36.875 11.648 1 29.3 93 GLU A C 1
ATOM 719 O O . GLU A 1 93 ? 33.5 36.344 12.32 1 29.3 93 GLU A 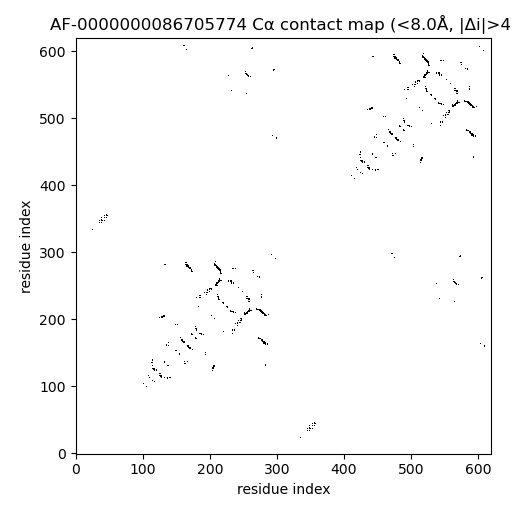O 1
ATOM 724 N N . ALA A 1 94 ? 31.766 37.438 12.461 1 29.11 94 ALA A N 1
ATOM 725 C CA . ALA A 1 94 ? 31.359 36.719 13.664 1 29.11 94 ALA A CA 1
ATOM 726 C C . ALA A 1 94 ? 30.953 35.281 13.336 1 29.11 94 ALA A C 1
ATOM 728 O O . ALA A 1 94 ? 30.078 35.031 12.492 1 29.11 94 ALA A O 1
ATOM 729 N N . LYS A 1 95 ? 31.828 34.375 13.586 1 33.16 95 LYS A N 1
ATOM 730 C CA . LYS A 1 95 ? 31.547 32.969 13.602 1 33.16 95 LYS A CA 1
ATOM 731 C C . LYS A 1 95 ? 30.234 32.656 14.32 1 33.16 95 LYS A C 1
ATOM 733 O O . LYS A 1 95 ? 30.047 33.062 15.477 1 33.16 95 LYS A O 1
ATOM 738 N N . PRO A 1 96 ? 29.125 32.531 13.633 1 31.17 96 PRO A N 1
ATOM 739 C CA . PRO A 1 96 ? 27.906 32.188 14.375 1 31.17 96 PRO A CA 1
ATOM 740 C C . PRO A 1 96 ? 28.156 31.141 15.469 1 31.17 96 PRO A C 1
ATOM 742 O O . PRO A 1 96 ? 28.875 30.156 15.242 1 31.17 96 PRO A O 1
ATOM 745 N N . GLN A 1 97 ? 28.281 31.562 16.656 1 33.34 97 GLN A N 1
ATOM 746 C CA . GLN A 1 97 ? 28.266 30.625 17.781 1 33.34 97 GLN A CA 1
ATOM 747 C C . GLN A 1 97 ? 27.125 29.625 17.641 1 33.34 97 GLN A C 1
ATOM 749 O O . GLN A 1 97 ? 25.953 29.984 17.734 1 33.34 97 GLN A O 1
ATOM 754 N N . ARG A 1 98 ? 27.297 28.594 16.875 1 35.19 98 ARG A N 1
ATOM 755 C CA . ARG A 1 98 ? 26.438 27.422 17 1 35.19 98 ARG A CA 1
ATOM 756 C C . ARG A 1 98 ? 26.188 27.078 18.453 1 35.19 98 ARG A C 1
ATOM 758 O O . ARG A 1 98 ? 27.109 26.656 19.172 1 35.19 98 ARG A O 1
ATOM 765 N N . ASN A 1 99 ? 25.344 27.844 19.141 1 35.62 99 ASN A N 1
ATOM 766 C CA . ASN A 1 99 ? 24.844 27.266 20.375 1 35.62 99 ASN A CA 1
ATOM 767 C C . ASN A 1 99 ? 24.578 25.766 20.234 1 35.62 99 ASN A C 1
ATOM 769 O O . ASN A 1 99 ? 23.656 25.359 19.547 1 35.62 99 ASN A O 1
ATOM 773 N N . GLN A 1 100 ? 25.609 24.906 20.188 1 36.75 100 GLN A N 1
ATOM 774 C CA . GLN A 1 100 ? 25.5 23.469 20.406 1 36.75 100 GLN A CA 1
ATOM 775 C C . GLN A 1 100 ? 24.516 23.172 21.547 1 36.75 100 GLN A C 1
ATOM 777 O O . GLN A 1 100 ? 24.828 23.391 22.719 1 36.75 100 GLN A O 1
ATOM 782 N N . LEU A 1 101 ? 23.266 23.297 21.328 1 40.16 101 LEU A N 1
ATOM 783 C CA . LEU A 1 101 ? 22.391 22.703 22.328 1 40.16 101 LEU A CA 1
ATOM 784 C C . LEU A 1 101 ? 22.969 21.391 22.859 1 40.16 101 LEU A C 1
ATOM 786 O O . LEU A 1 101 ? 23.484 20.578 22.078 1 40.16 101 LEU A O 1
ATOM 790 N N . ASN A 1 102 ? 23.391 21.344 24.094 1 40.97 102 ASN A N 1
ATOM 791 C CA . ASN A 1 102 ? 23.938 20.203 24.828 1 40.97 102 ASN A CA 1
ATOM 792 C C . ASN A 1 102 ? 23.125 18.938 24.578 1 40.97 102 ASN A C 1
ATOM 794 O O . ASN A 1 102 ? 21.906 18.922 24.766 1 40.97 102 ASN A O 1
ATOM 798 N N . PRO A 1 103 ? 23.641 17.984 23.938 1 46.03 103 PRO A N 1
ATOM 799 C CA . PRO A 1 103 ? 22.969 16.688 23.75 1 46.03 103 PRO A CA 1
ATOM 800 C C . PRO A 1 103 ? 22.172 16.266 24.984 1 46.03 103 PRO A C 1
ATOM 802 O O . PRO A 1 103 ? 21.25 15.453 24.891 1 46.03 103 PRO A O 1
ATOM 805 N N . ASN A 1 104 ? 22.672 16.703 26.109 1 44.78 104 ASN A N 1
ATOM 806 C CA . ASN A 1 104 ? 22.016 16.328 27.359 1 44.78 104 ASN A CA 1
ATOM 807 C C . ASN A 1 104 ? 20.641 16.938 27.484 1 44.78 104 ASN A C 1
ATOM 809 O O . ASN A 1 104 ? 19.781 16.406 28.203 1 44.78 104 ASN A O 1
ATOM 813 N N . GLU A 1 105 ? 20.453 18.094 27.016 1 45.62 105 GLU A N 1
ATOM 814 C CA . GLU A 1 105 ? 19.156 18.734 27.156 1 45.62 105 GLU A CA 1
ATOM 815 C C . GLU A 1 105 ? 18.109 18.062 26.266 1 45.62 105 GLU A C 1
ATOM 817 O O . GLU A 1 105 ? 16.938 17.984 26.625 1 45.62 105 GLU A O 1
ATOM 822 N N . THR A 1 106 ? 18.5 17.578 25.094 1 45.28 106 THR A N 1
ATOM 823 C CA . THR A 1 106 ? 17.547 16.875 24.234 1 45.28 106 THR A CA 1
ATOM 824 C C . THR A 1 106 ? 17.078 15.586 24.891 1 45.28 106 THR A C 1
ATOM 826 O O . THR A 1 106 ? 15.891 15.242 24.812 1 45.28 106 THR A O 1
ATOM 829 N N . LYS A 1 107 ? 18 14.984 25.562 1 47.41 107 LYS A N 1
ATOM 830 C CA . LYS A 1 107 ? 17.641 13.734 26.25 1 47.41 107 LYS A CA 1
ATOM 831 C C . LYS A 1 107 ? 16.766 14.008 27.469 1 47.41 107 LYS A C 1
ATOM 833 O O . LYS A 1 107 ? 15.984 13.148 27.875 1 47.41 107 LYS A O 1
ATOM 838 N N . GLN A 1 108 ? 17.047 14.969 28.109 1 41.16 108 GLN A N 1
ATOM 839 C CA . GLN A 1 108 ? 16.266 15.266 29.297 1 41.16 108 GLN A CA 1
ATOM 840 C C . GLN A 1 108 ? 14.844 15.688 28.938 1 41.16 108 GLN A C 1
ATOM 842 O O . GLN A 1 108 ? 13.891 15.398 29.672 1 41.16 108 GLN A O 1
ATOM 847 N N . LEU A 1 109 ? 14.656 16.484 27.875 1 45.41 109 LEU A N 1
ATOM 848 C CA . LEU A 1 109 ? 13.32 16.922 27.5 1 45.41 109 LEU A CA 1
ATOM 849 C C . LEU A 1 109 ? 12.484 15.758 26.984 1 45.41 109 LEU A C 1
ATOM 851 O O . LEU A 1 109 ? 11.266 15.75 27.141 1 45.41 109 LEU A O 1
ATOM 855 N N . MET A 1 110 ? 13.148 14.844 26.328 1 49.56 110 MET A N 1
ATOM 856 C CA . MET A 1 110 ? 12.406 13.68 25.875 1 49.56 110 MET A CA 1
ATOM 857 C C . MET A 1 110 ? 11.867 12.875 27.047 1 49.56 110 MET A C 1
ATOM 859 O O . MET A 1 110 ? 11.039 11.977 26.859 1 49.56 110 MET A O 1
ATOM 863 N N . ARG A 1 111 ? 12.586 13.062 28.156 1 46.34 111 ARG A N 1
ATOM 864 C CA . ARG A 1 111 ? 12.125 12.312 29.312 1 46.34 111 ARG A CA 1
ATOM 865 C C . ARG A 1 111 ? 10.781 12.828 29.797 1 46.34 111 ARG A C 1
ATOM 867 O O . ARG A 1 111 ? 10.102 12.156 30.594 1 46.34 111 ARG A O 1
ATOM 874 N N . SER A 1 112 ? 10.523 14.07 29.656 1 54.47 112 SER A N 1
ATOM 875 C CA . SER A 1 112 ? 9.305 14.531 30.297 1 54.47 112 SER A CA 1
ATOM 876 C C . SER A 1 112 ? 8.078 14.242 29.438 1 54.47 112 SER A C 1
ATOM 878 O O . SER A 1 112 ? 6.949 14.523 29.844 1 54.47 112 SER A O 1
ATOM 880 N N . GLY A 1 113 ? 7.98 13.32 28.562 1 72.88 113 GLY A N 1
ATOM 881 C CA . GLY A 1 113 ? 6.812 12.867 27.828 1 72.88 113 GLY A CA 1
ATOM 882 C C . GLY A 1 113 ? 6.246 13.93 26.891 1 72.88 113 GLY A C 1
ATOM 883 O O . GLY A 1 113 ? 5.246 13.688 26.219 1 72.88 113 GLY A O 1
ATOM 884 N N . SER A 1 114 ? 6.898 15.211 26.922 1 84.75 114 SER A N 1
ATOM 885 C CA . SER A 1 114 ? 6.375 16.281 26.078 1 84.75 114 SER A CA 1
ATOM 886 C C . SER A 1 114 ? 7.066 16.297 24.719 1 84.75 114 SER A C 1
ATOM 888 O O . SER A 1 114 ? 8.273 16.047 24.625 1 84.75 114 SER A O 1
ATOM 890 N N . ILE A 1 115 ? 6.285 16.625 23.625 1 90.25 115 ILE A N 1
ATOM 891 C CA . ILE A 1 115 ? 6.852 16.703 22.281 1 90.25 115 ILE A CA 1
ATOM 892 C C . ILE A 1 115 ? 7.184 18.156 21.953 1 90.25 115 ILE A C 1
ATOM 894 O O . ILE A 1 115 ? 7.562 18.469 20.828 1 90.25 115 ILE A O 1
ATOM 898 N N . PHE A 1 116 ? 7.094 19.031 22.938 1 88.38 116 PHE A N 1
ATOM 899 C CA . PHE A 1 116 ? 7.324 20.469 22.734 1 88.38 116 PHE A CA 1
ATOM 900 C C . PHE A 1 116 ? 8.586 20.922 23.453 1 88.38 116 PHE A C 1
ATOM 902 O O . PHE A 1 116 ? 8.898 20.422 24.547 1 88.38 116 PHE A O 1
ATOM 909 N N . ARG A 1 117 ? 9.289 21.812 22.766 1 83.06 117 ARG A N 1
ATOM 910 C CA . ARG A 1 117 ? 10.453 22.438 23.391 1 83.06 117 ARG A CA 1
ATOM 911 C C . ARG A 1 117 ? 10.031 23.484 24.422 1 83.06 117 ARG A C 1
ATOM 913 O O . ARG A 1 117 ? 9.031 24.188 24.219 1 83.06 117 ARG A O 1
ATOM 920 N N . ALA A 1 118 ? 10.875 23.578 25.484 1 70.19 118 ALA A N 1
ATOM 921 C CA . ALA A 1 118 ? 10.68 24.594 26.5 1 70.19 118 ALA A CA 1
ATOM 922 C C . ALA A 1 118 ? 10.992 25.984 25.969 1 70.19 118 ALA A C 1
ATOM 924 O O . ALA A 1 118 ? 11.914 26.156 25.156 1 70.19 118 ALA A O 1
ATOM 925 N N . LYS A 1 119 ? 10.008 26.922 25.938 1 65.12 119 LYS A N 1
ATOM 926 C CA . LYS A 1 119 ? 10.188 28.359 25.734 1 65.12 119 LYS A CA 1
ATOM 927 C C . LYS A 1 119 ? 10.258 28.688 24.234 1 65.12 119 LYS A C 1
ATOM 929 O O . LYS A 1 119 ? 10.883 29.672 23.844 1 65.12 119 LYS A O 1
ATOM 934 N N . SER A 1 120 ? 9.781 27.781 23.5 1 60.28 120 SER A N 1
ATOM 935 C CA . SER A 1 120 ? 9.938 28.047 22.078 1 60.28 120 SER A CA 1
ATOM 936 C C . SER A 1 120 ? 8.758 28.844 21.531 1 60.28 120 SER A C 1
ATOM 938 O O . SER A 1 120 ? 7.684 28.859 22.141 1 60.28 120 SER A O 1
ATOM 940 N N . LYS A 1 121 ? 9.125 29.766 20.609 1 65.62 121 LYS A N 1
ATOM 941 C CA . LYS A 1 121 ? 8.078 30.453 19.859 1 65.62 121 LYS A CA 1
ATOM 942 C C . LYS A 1 121 ? 7.086 29.453 19.266 1 65.62 121 LYS A C 1
ATOM 944 O O . LYS A 1 121 ? 7.453 28.328 18.938 1 65.62 121 LYS A O 1
ATOM 949 N N . PRO A 1 122 ? 5.875 30.016 19.25 1 73.62 122 PRO A N 1
ATOM 950 C CA . PRO A 1 122 ? 4.855 29.156 18.641 1 73.62 122 PRO A CA 1
ATOM 951 C C . PRO A 1 122 ? 5.176 28.812 17.188 1 73.62 122 PRO A C 1
ATOM 953 O O . PRO A 1 122 ? 5.875 29.562 16.516 1 73.62 122 PRO A O 1
ATOM 956 N N . GLY A 1 123 ? 4.902 27.625 16.75 1 84.69 123 GLY A N 1
ATOM 957 C CA . GLY A 1 123 ? 5.125 27.156 15.383 1 84.69 123 GLY A CA 1
ATOM 958 C C . GLY A 1 123 ? 5.742 25.781 15.312 1 84.69 123 GLY A C 1
ATOM 959 O O . GLY A 1 123 ? 5.684 25.016 16.281 1 84.69 123 GLY A O 1
ATOM 960 N N . TYR A 1 124 ? 6.25 25.516 14.188 1 90 124 TYR A N 1
ATOM 961 C CA . TYR A 1 124 ? 6.801 24.188 13.945 1 90 124 TYR A CA 1
ATOM 962 C C . TYR A 1 124 ? 8.023 23.938 14.812 1 90 124 TYR A C 1
ATOM 964 O O . TYR A 1 124 ? 8.281 22.797 15.219 1 90 124 TYR A O 1
ATOM 972 N N . ASP A 1 125 ? 8.719 25.031 15.133 1 87.88 125 ASP A N 1
ATOM 973 C CA . ASP A 1 125 ? 9.953 24.938 15.898 1 87.88 125 ASP A CA 1
ATOM 974 C C . ASP A 1 125 ? 9.672 24.578 17.359 1 87.88 125 ASP A C 1
ATOM 976 O O . ASP A 1 125 ? 10.586 24.219 18.094 1 87.88 125 ASP A O 1
ATOM 980 N N . SER A 1 126 ? 8.438 24.734 17.703 1 90.25 126 SER A N 1
ATOM 981 C CA . SER A 1 126 ? 8.07 24.359 19.078 1 90.25 126 SER A CA 1
ATOM 982 C C . SER A 1 126 ? 8.125 22.859 19.266 1 90.25 126 SER A C 1
ATOM 984 O O . SER A 1 126 ? 8.188 22.375 20.391 1 90.25 126 SER A O 1
ATOM 986 N N . LEU A 1 127 ? 8.07 22.156 18.156 1 92.19 127 LEU A N 1
ATOM 987 C CA . LEU A 1 127 ? 8.141 20.688 18.203 1 92.19 127 LEU A CA 1
ATOM 988 C C . LEU A 1 127 ? 9.578 20.219 18.344 1 92.19 127 LEU A C 1
ATOM 990 O O . LEU A 1 127 ? 10.484 20.766 17.703 1 92.19 127 LEU A O 1
ATOM 994 N N . VAL A 1 128 ? 9.703 19.266 19.219 1 87.94 128 VAL A N 1
ATOM 995 C CA . VAL A 1 128 ? 11.016 18.641 19.312 1 87.94 128 VAL A CA 1
ATOM 996 C C . VAL A 1 128 ? 11.281 17.812 18.062 1 87.94 128 VAL A C 1
ATOM 998 O O . VAL A 1 128 ? 10.359 17.219 17.484 1 87.94 128 VAL A O 1
ATOM 1001 N N . LYS A 1 129 ? 12.539 17.828 17.703 1 91.69 129 LYS A N 1
ATOM 1002 C CA . LYS A 1 129 ? 12.922 16.969 16.578 1 91.69 129 LYS A CA 1
ATOM 1003 C C . LYS A 1 129 ? 13.211 15.547 17.062 1 91.69 129 LYS A C 1
ATOM 1005 O O . LYS A 1 129 ? 14.039 15.336 17.938 1 91.69 129 LYS A O 1
ATOM 1010 N N . GLY A 1 130 ? 12.406 14.602 16.594 1 93.19 130 GLY A N 1
ATOM 1011 C CA . GLY A 1 130 ? 12.594 13.219 17 1 93.19 130 GLY A CA 1
ATOM 1012 C C . GLY A 1 130 ? 11.344 12.375 16.844 1 93.19 130 GLY A C 1
ATOM 1013 O O . GLY A 1 130 ? 10.352 12.828 16.266 1 93.19 130 GLY A O 1
ATOM 1014 N N . LYS A 1 131 ? 11.461 11.188 17.203 1 94 1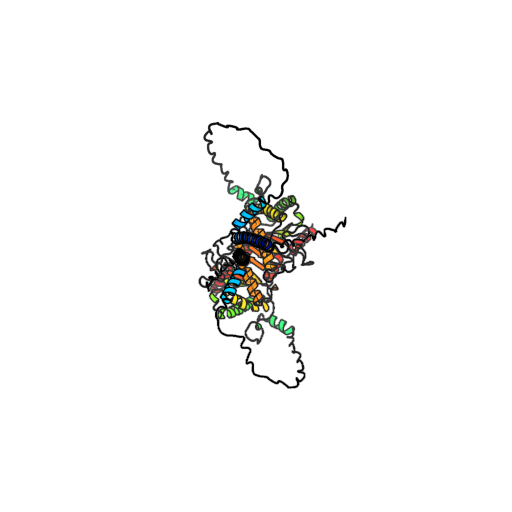31 LYS A N 1
ATOM 1015 C CA . LYS A 1 131 ? 10.32 10.273 17.125 1 94 131 LYS A CA 1
ATOM 1016 C C . LYS A 1 131 ? 9.367 10.469 18.297 1 94 131 LYS A C 1
ATOM 1018 O O . LYS A 1 131 ? 9.797 10.75 19.422 1 94 131 LYS A O 1
ATOM 1023 N N . VAL A 1 132 ? 8.133 10.43 17.969 1 92 132 VAL A N 1
ATOM 1024 C CA . VAL A 1 132 ? 7.074 10.484 18.969 1 92 132 VAL A CA 1
ATOM 1025 C C . VAL A 1 132 ? 6.473 9.102 19.172 1 92 132 VAL A C 1
ATOM 1027 O O . VAL A 1 132 ? 6.23 8.375 18.203 1 92 132 VAL A O 1
ATOM 1030 N N . ASP A 1 133 ? 6.457 8.773 20.391 1 88.44 133 ASP A N 1
ATOM 1031 C CA . ASP A 1 133 ? 5.918 7.445 20.672 1 88.44 133 ASP A CA 1
ATOM 1032 C C . ASP A 1 133 ? 5.039 7.473 21.922 1 88.44 133 ASP A C 1
ATOM 1034 O O . ASP A 1 133 ? 5.16 8.375 22.766 1 88.44 133 ASP A O 1
ATOM 1038 N N . GLY A 1 134 ? 4.066 6.539 21.984 1 87.88 134 GLY A N 1
ATOM 1039 C CA . GLY A 1 134 ? 3.141 6.469 23.109 1 87.88 134 GLY A CA 1
ATOM 1040 C C . GLY A 1 134 ? 1.879 7.281 22.891 1 87.88 134 GLY A C 1
ATOM 1041 O O . GLY A 1 134 ? 1.873 8.234 22.109 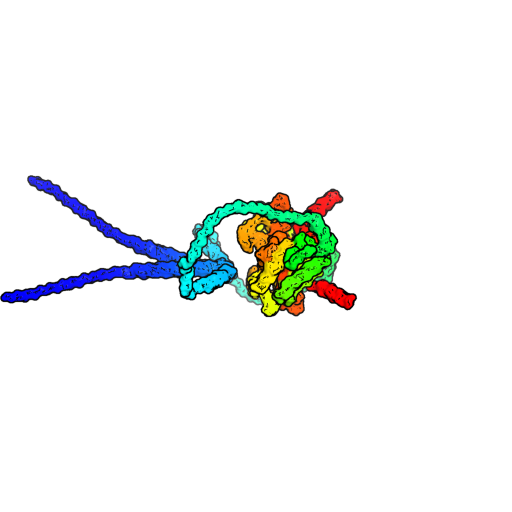1 87.88 134 GLY A O 1
ATOM 1042 N N . ASN A 1 135 ? 0.885 6.988 23.594 1 90.06 135 ASN A N 1
ATOM 1043 C CA . ASN A 1 135 ? -0.429 7.602 23.438 1 90.06 135 ASN A CA 1
ATOM 1044 C C . ASN A 1 135 ? -0.403 9.086 23.781 1 90.06 135 ASN A C 1
ATOM 1046 O O . ASN A 1 135 ? -0.989 9.906 23.078 1 90.06 135 ASN A O 1
ATOM 1050 N N . LYS A 1 136 ? 0.271 9.461 24.781 1 91.69 136 LYS A N 1
ATOM 1051 C CA . LYS A 1 136 ? 0.296 10.844 25.234 1 91.69 136 LYS A CA 1
ATOM 1052 C C . LYS A 1 136 ? 0.959 11.75 24.188 1 91.69 136 LYS A C 1
ATOM 1054 O O . LYS A 1 136 ? 0.438 12.812 23.859 1 91.69 136 LYS A O 1
ATOM 1059 N N . GLN A 1 137 ? 2.072 11.312 23.75 1 94.5 137 GLN A N 1
ATOM 1060 C CA . GLN A 1 137 ? 2.785 12.102 22.75 1 94.5 137 GLN A CA 1
ATOM 1061 C C . GLN A 1 137 ? 1.995 12.195 21.438 1 94.5 137 GLN A C 1
ATOM 1063 O O . GLN A 1 137 ? 1.965 13.242 20.797 1 94.5 137 GLN A O 1
ATOM 1068 N N . MET A 1 138 ? 1.354 11.125 21.125 1 95.56 138 MET A N 1
ATOM 1069 C CA . MET A 1 138 ? 0.536 11.141 19.906 1 95.56 138 MET A CA 1
ATOM 1070 C C . MET A 1 138 ? -0.65 12.086 20.062 1 95.56 138 MET A C 1
ATOM 1072 O O . MET A 1 138 ? -1.06 12.742 19.109 1 95.56 138 MET A O 1
ATOM 1076 N N . GLU A 1 139 ? -1.169 12.148 21.234 1 95.75 139 GLU A N 1
ATOM 1077 C CA . GLU A 1 139 ? -2.264 13.078 21.5 1 95.75 139 GLU A CA 1
ATOM 1078 C C . GLU A 1 139 ? -1.792 14.523 21.422 1 95.75 139 GLU A C 1
ATOM 1080 O O . GLU A 1 139 ? -2.52 15.391 20.922 1 95.75 139 GLU A O 1
ATOM 1085 N N . GLN A 1 140 ? -0.622 14.734 21.922 1 95.06 140 GLN A N 1
ATOM 1086 C CA . GLN A 1 140 ? -0.046 16.078 21.781 1 95.06 140 GLN A CA 1
ATOM 1087 C C . GLN A 1 140 ? 0.153 16.453 20.328 1 95.06 140 GLN A C 1
ATOM 1089 O O . GLN A 1 140 ? -0.152 17.578 19.922 1 95.06 140 GLN A O 1
ATOM 1094 N N . LEU A 1 141 ? 0.639 15.484 19.594 1 96.38 141 LEU A N 1
ATOM 1095 C CA . LEU A 1 141 ? 0.824 15.719 18.172 1 96.38 141 LEU A CA 1
ATOM 1096 C C . LEU A 1 141 ? -0.51 16 17.484 1 96.38 141 LEU A C 1
ATOM 1098 O O . LEU A 1 141 ? -0.612 16.922 16.672 1 96.38 141 LEU A O 1
ATOM 1102 N N . ALA A 1 142 ? -1.495 15.25 17.812 1 96.44 142 ALA A N 1
ATOM 1103 C CA . ALA A 1 142 ? -2.838 15.469 17.281 1 96.44 142 ALA A CA 1
ATOM 1104 C C . ALA A 1 142 ? -3.34 16.875 17.609 1 96.44 142 ALA A C 1
ATOM 1106 O O . ALA A 1 142 ? -3.939 17.547 16.766 1 96.44 142 ALA A O 1
ATOM 1107 N N . GLY A 1 143 ? -3.092 17.297 18.828 1 94.38 143 GLY A N 1
ATOM 1108 C CA . GLY A 1 143 ? -3.488 18.625 19.234 1 94.38 143 GLY A CA 1
ATOM 1109 C C . GLY A 1 143 ? -2.785 19.719 18.453 1 94.38 143 GLY A C 1
ATOM 1110 O O . GLY A 1 143 ? -3.412 20.703 18.047 1 94.38 143 GLY A O 1
ATOM 1111 N N . PHE A 1 144 ? -1.539 19.5 18.266 1 94.19 144 PHE A N 1
ATOM 1112 C CA . PHE A 1 144 ? -0.768 20.484 17.516 1 94.19 144 PHE A CA 1
ATOM 1113 C C . PHE A 1 144 ? -1.265 20.578 16.078 1 94.19 144 PHE A C 1
ATOM 1115 O O . PHE A 1 144 ? -1.536 21.672 15.578 1 94.19 144 PHE A O 1
ATOM 1122 N N . ILE A 1 145 ? -1.454 19.453 15.406 1 94.81 145 ILE A N 1
ATOM 1123 C CA . ILE A 1 145 ? -1.931 19.406 14.023 1 94.81 145 ILE A CA 1
ATOM 1124 C C . ILE A 1 145 ? -3.342 20 13.953 1 94.81 145 ILE A C 1
ATOM 1126 O O . ILE A 1 145 ? -3.66 20.75 13.039 1 94.81 145 ILE A O 1
ATOM 1130 N N . GLY A 1 146 ? -4.141 19.641 14.898 1 93.06 146 GLY A N 1
ATOM 1131 C CA . GLY A 1 146 ? -5.484 20.203 14.953 1 93.06 146 GLY A CA 1
ATOM 1132 C C . GLY A 1 146 ? -5.508 21.719 15.016 1 93.06 146 GLY A C 1
ATOM 1133 O O . GLY A 1 146 ? -6.301 22.359 14.328 1 93.06 146 GLY A O 1
ATOM 1134 N N . SER A 1 147 ? -4.648 22.281 15.859 1 90.38 147 SER A N 1
ATOM 1135 C CA . SER A 1 147 ? -4.582 23.734 16 1 90.38 147 SER A CA 1
ATOM 1136 C C . SER A 1 147 ? -4.098 24.391 14.711 1 90.38 147 SER A C 1
ATOM 1138 O O . SER A 1 147 ? -4.562 25.469 14.344 1 90.38 147 SER A O 1
ATOM 1140 N N . LEU A 1 148 ? -3.164 23.734 14.086 1 88.81 148 LEU A N 1
ATOM 1141 C CA . LEU A 1 148 ? -2.648 24.234 12.812 1 88.81 148 LEU A CA 1
ATOM 1142 C C . LEU A 1 148 ? -3.75 24.281 11.758 1 88.81 148 LEU A C 1
ATOM 1144 O O . LEU A 1 148 ? -3.854 25.25 11.008 1 88.81 148 LEU A O 1
ATOM 1148 N N . LEU A 1 149 ? -4.594 23.281 11.742 1 86.62 149 LEU A N 1
ATOM 1149 C CA . LEU A 1 149 ? -5.57 23.125 10.672 1 86.62 149 LEU A CA 1
ATOM 1150 C C . LEU A 1 149 ? -6.84 23.922 10.977 1 86.62 149 LEU A C 1
ATOM 1152 O O . LEU A 1 149 ? -7.609 24.234 10.062 1 86.62 149 LEU A O 1
ATOM 1156 N N . GLU A 1 150 ? -7.098 24.188 12.227 1 85.81 150 GLU A N 1
ATOM 1157 C CA . GLU A 1 150 ? -8.219 25.047 12.594 1 85.81 150 GLU A CA 1
ATOM 1158 C C . GLU A 1 150 ? -8.086 26.422 11.953 1 85.81 150 GLU A C 1
ATOM 1160 O O . GLU A 1 150 ? -9.078 27.016 11.539 1 85.81 150 GLU A O 1
ATOM 1165 N N . GLN A 1 151 ? -6.945 26.844 11.828 1 83.19 151 GLN A N 1
ATOM 1166 C CA . GLN A 1 151 ? -6.68 28.156 11.258 1 83.19 151 GLN A CA 1
ATOM 1167 C C . GLN A 1 151 ? -7.004 28.188 9.773 1 83.19 151 GLN A C 1
ATOM 1169 O O . GLN A 1 151 ? -7.234 29.266 9.203 1 83.19 151 GLN A O 1
ATOM 1174 N N . MET A 1 152 ? -7.156 27.031 9.195 1 86.06 152 MET A N 1
ATOM 1175 C CA . MET A 1 152 ? -7.406 26.938 7.758 1 86.06 152 MET A CA 1
ATOM 1176 C C . MET A 1 152 ? -8.859 26.562 7.48 1 86.06 152 MET A C 1
ATOM 1178 O O . MET A 1 152 ? -9.242 26.328 6.328 1 86.06 152 MET A O 1
ATOM 1182 N N . GLU A 1 153 ? -9.719 26.5 8.461 1 81.94 153 GLU A N 1
ATOM 1183 C CA . GLU A 1 153 ? -11.109 26.094 8.336 1 81.94 153 GLU A CA 1
ATOM 1184 C C . GLU A 1 153 ? -11.219 24.719 7.664 1 81.94 153 GLU A C 1
ATOM 1186 O O . GLU A 1 153 ? -12.047 24.531 6.77 1 81.94 153 GLU A O 1
ATOM 1191 N N . ALA A 1 154 ? -10.305 23.859 8.023 1 80.12 154 ALA A N 1
ATOM 1192 C CA . ALA A 1 154 ? -10.258 22.531 7.414 1 80.12 154 ALA A CA 1
ATOM 1193 C C . ALA A 1 154 ? -10.883 21.484 8.336 1 80.12 154 ALA A C 1
ATOM 1195 O O . ALA A 1 154 ? -10.719 20.281 8.117 1 80.12 154 ALA A O 1
ATOM 1196 N N . ASP A 1 155 ? -11.672 21.891 9.297 1 79.44 155 ASP A N 1
ATOM 1197 C CA . ASP A 1 155 ? -12.188 20.984 10.32 1 79.44 155 ASP A CA 1
ATOM 1198 C C . ASP A 1 155 ? -13.148 19.969 9.711 1 79.44 155 ASP A C 1
ATOM 1200 O O . ASP A 1 155 ? -13.266 18.844 10.219 1 79.44 155 ASP A O 1
ATOM 1204 N N . GLN A 1 156 ? -13.719 20.312 8.672 1 80.75 156 GLN A N 1
ATOM 1205 C CA . GLN A 1 156 ? -14.688 19.406 8.07 1 80.75 156 GLN A CA 1
ATOM 1206 C C . GLN A 1 156 ? -13.992 18.375 7.18 1 80.75 156 GLN A C 1
ATOM 1208 O O . GLN A 1 156 ? -14.562 17.328 6.871 1 80.75 156 GLN A O 1
ATOM 1213 N N . ASN A 1 157 ? -12.758 18.656 6.855 1 88.81 157 ASN A N 1
ATOM 1214 C CA . ASN A 1 157 ? -12.07 17.812 5.887 1 88.81 157 ASN A CA 1
ATOM 1215 C C . ASN A 1 157 ? -11.008 16.938 6.551 1 88.81 157 ASN A C 1
ATOM 1217 O O . ASN A 1 157 ? -10.398 16.094 5.898 1 88.81 157 ASN A O 1
ATOM 1221 N N . ILE A 1 158 ? -10.867 17.141 7.852 1 90.81 158 ILE A N 1
ATOM 1222 C CA . ILE A 1 158 ? -9.781 16.406 8.492 1 90.81 158 ILE A CA 1
ATOM 1223 C C . ILE A 1 158 ? -10.297 15.727 9.758 1 90.81 158 ILE A C 1
ATOM 1225 O O . ILE A 1 158 ? -11.062 16.328 10.523 1 90.81 158 ILE A O 1
ATOM 1229 N N . LYS A 1 159 ? -9.992 14.547 9.961 1 90.25 159 LYS A N 1
ATOM 1230 C CA . LYS A 1 159 ? -10.234 13.797 11.195 1 90.25 159 LYS A CA 1
ATOM 1231 C C . LYS A 1 159 ? -8.938 13.195 11.734 1 90.25 159 LYS A C 1
ATOM 1233 O O . LYS A 1 159 ? -8.18 12.57 10.984 1 90.25 159 LYS A O 1
ATOM 1238 N N . LEU A 1 160 ? -8.617 13.484 13.023 1 94.44 160 LEU A N 1
ATOM 1239 C CA . LEU A 1 160 ? -7.426 12.969 13.688 1 94.44 160 LEU A CA 1
ATOM 1240 C C . LEU A 1 160 ? -7.789 11.867 14.68 1 94.44 160 LEU A C 1
ATOM 1242 O O . LEU A 1 160 ? -8.68 12.047 15.508 1 94.44 160 LEU A O 1
ATOM 1246 N N . GLN A 1 161 ? -7.129 10.75 14.531 1 91.69 161 GLN A N 1
ATOM 1247 C CA . GLN A 1 161 ? -7.402 9.625 15.414 1 91.69 161 GLN A CA 1
ATOM 1248 C C . GLN A 1 161 ? -6.109 8.992 15.922 1 91.69 161 GLN A C 1
ATOM 1250 O O . GLN A 1 161 ? -5.25 8.602 15.133 1 91.69 161 GLN A O 1
ATOM 1255 N N . VAL A 1 162 ? -6.031 8.906 17.25 1 93.38 162 VAL A N 1
ATOM 1256 C CA . VAL A 1 162 ? -4.918 8.156 17.828 1 93.38 162 VAL A CA 1
ATOM 1257 C C . VAL A 1 162 ? -5.27 6.676 17.891 1 93.38 162 VAL A C 1
ATOM 1259 O O . VAL A 1 162 ? -6.23 6.289 18.562 1 93.38 162 VAL A O 1
ATOM 1262 N N . VAL A 1 163 ? -4.578 5.855 17.141 1 89.25 163 VAL A N 1
ATOM 1263 C CA . VAL A 1 163 ? -4.777 4.41 17.094 1 89.25 163 VAL A CA 1
ATOM 1264 C C . VAL A 1 163 ? -3.523 3.697 17.594 1 89.25 163 VAL A C 1
ATOM 1266 O O . VAL A 1 163 ? -2.467 4.316 17.734 1 89.25 163 VAL A O 1
ATOM 1269 N N . PRO A 1 164 ? -3.617 2.439 17.906 1 85.94 164 PRO A N 1
ATOM 1270 C CA . PRO A 1 164 ? -2.447 1.722 18.422 1 85.94 164 PRO A CA 1
ATOM 1271 C C . PRO A 1 164 ? -1.248 1.802 17.484 1 85.94 164 PRO A C 1
ATOM 1273 O O . PRO A 1 164 ? -0.1 1.78 17.938 1 85.94 164 PRO A O 1
ATOM 1276 N N . GLN A 1 165 ? -1.513 1.991 16.266 1 89.81 165 GLN A N 1
ATOM 1277 C CA . GLN A 1 165 ? -0.444 2.012 15.273 1 89.81 165 GLN A CA 1
ATOM 1278 C C . GLN A 1 165 ? 0.175 3.402 15.156 1 89.81 165 GLN A C 1
ATOM 1280 O O . GLN A 1 165 ? 1.22 3.572 14.523 1 89.81 165 GLN A O 1
ATOM 1285 N N . GLY A 1 166 ? -0.49 4.379 15.719 1 94.06 166 GLY A N 1
ATOM 1286 C CA . GLY A 1 166 ? 0.013 5.742 15.672 1 94.06 166 GLY A CA 1
ATOM 1287 C C . GLY A 1 166 ? -1.085 6.781 15.539 1 94.06 166 GLY A C 1
ATOM 1288 O O . GLY A 1 166 ? -2.141 6.664 16.156 1 94.06 166 GLY A O 1
ATOM 1289 N N . LEU A 1 167 ? -0.74 7.84 14.883 1 95.88 167 LEU A N 1
ATOM 1290 C CA . LEU A 1 167 ? -1.715 8.898 14.641 1 95.88 167 LEU A CA 1
ATOM 1291 C C . LEU A 1 167 ? -2.24 8.828 13.211 1 95.88 167 LEU A C 1
ATOM 1293 O O . LEU A 1 167 ? -1.466 8.922 12.258 1 95.88 167 LEU A O 1
ATOM 1297 N N . ARG A 1 168 ? -3.492 8.672 13.125 1 95 168 ARG A N 1
ATOM 1298 C CA . ARG A 1 168 ? -4.16 8.641 11.828 1 95 168 ARG A CA 1
ATOM 1299 C C . ARG A 1 168 ? -4.746 10.008 11.484 1 95 168 ARG A C 1
ATOM 1301 O O . ARG A 1 168 ? -5.512 10.578 12.266 1 95 168 ARG A O 1
ATOM 1308 N N . ILE A 1 169 ? -4.324 10.484 10.352 1 95.5 169 ILE A N 1
ATOM 1309 C CA . ILE A 1 169 ? -4.84 11.734 9.805 1 95.5 169 ILE A CA 1
ATOM 1310 C C . ILE A 1 169 ? -5.684 11.453 8.562 1 95.5 169 ILE A C 1
ATOM 1312 O O . ILE A 1 169 ? -5.152 11.094 7.512 1 95.5 169 ILE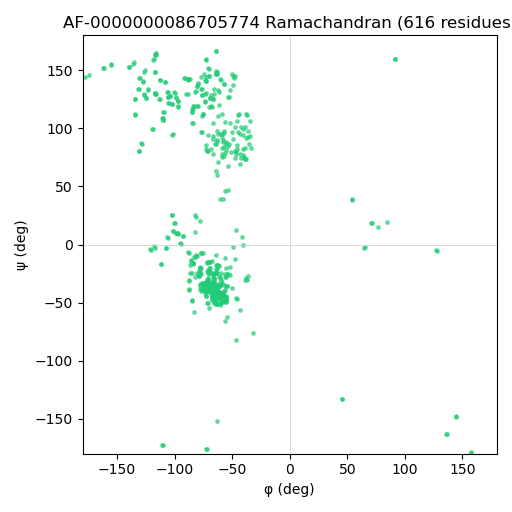 A O 1
ATOM 1316 N N . LEU A 1 170 ? -6.98 11.633 8.711 1 93.75 170 LEU A N 1
ATOM 1317 C CA . LEU A 1 170 ? -7.891 11.422 7.59 1 93.75 170 LEU A CA 1
ATOM 1318 C C . LEU A 1 170 ? -8.219 12.734 6.895 1 93.75 170 LEU A C 1
ATOM 1320 O O . LEU A 1 170 ? -8.727 13.664 7.52 1 93.75 170 LEU A O 1
ATOM 1324 N N . ILE A 1 171 ? -7.855 12.781 5.684 1 94.06 171 ILE A N 1
ATOM 1325 C CA . ILE A 1 171 ? -8.172 13.938 4.855 1 94.06 171 ILE A CA 1
ATOM 1326 C C . ILE A 1 171 ? -9.227 13.555 3.816 1 94.06 171 ILE A C 1
ATOM 1328 O O . ILE A 1 171 ? -8.945 12.789 2.893 1 94.06 171 ILE A O 1
ATOM 1332 N N . ARG A 1 172 ? -10.383 14.141 3.939 1 89.62 172 ARG A N 1
ATOM 1333 C CA . ARG A 1 172 ? -11.539 13.672 3.18 1 89.62 172 ARG A CA 1
ATOM 1334 C C . ARG A 1 172 ? -12.039 14.75 2.227 1 89.62 172 ARG A C 1
ATOM 1336 O O . ARG A 1 172 ? -11.953 15.938 2.529 1 89.62 172 ARG A O 1
ATOM 1343 N N . ASP A 1 173 ? -12.523 14.148 1.203 1 84 173 ASP A N 1
ATOM 1344 C CA . ASP A 1 173 ? -13.305 14.969 0.284 1 84 173 ASP A CA 1
ATOM 1345 C C . ASP A 1 173 ? -14.664 15.32 0.882 1 84 173 ASP A C 1
ATOM 1347 O O . ASP A 1 173 ? -15.156 14.625 1.77 1 84 173 ASP A O 1
ATOM 1351 N N . SER A 1 174 ? -15.133 16.562 0.672 1 79.56 174 SER A N 1
ATOM 1352 C CA . SER A 1 174 ? -16.516 16.875 0.984 1 79.56 174 SER A CA 1
ATOM 1353 C C . SER A 1 174 ? -17.281 17.297 -0.268 1 79.56 174 SER A C 1
ATOM 1355 O O . SER A 1 174 ? -16.688 17.516 -1.324 1 79.56 174 SER A O 1
ATOM 1357 N N . ASP A 1 175 ? -18.594 17.172 -0.129 1 76.44 175 ASP A N 1
ATOM 1358 C CA . ASP A 1 175 ? -19.422 17.594 -1.245 1 76.44 175 ASP A CA 1
ATOM 1359 C C . ASP A 1 175 ? -19.141 19.047 -1.614 1 76.44 175 ASP A C 1
ATOM 1361 O O . ASP A 1 175 ? -19.281 19.438 -2.775 1 76.44 175 ASP A O 1
ATOM 1365 N N . GLU A 1 176 ? -18.734 19.766 -0.683 1 79.44 176 GLU A N 1
ATOM 1366 C CA . GLU A 1 176 ? -18.5 21.188 -0.925 1 79.44 176 GLU A CA 1
ATOM 1367 C C . GLU A 1 176 ? -17.078 21.422 -1.44 1 79.44 176 GLU A C 1
ATOM 1369 O O . GLU A 1 176 ? -16.828 22.375 -2.189 1 79.44 176 GLU A O 1
ATOM 1374 N N . ARG A 1 177 ? -16.203 20.578 -1.003 1 83.81 177 ARG A N 1
ATOM 1375 C CA . ARG A 1 177 ? -14.789 20.734 -1.366 1 83.81 177 ARG A CA 1
ATOM 1376 C C . ARG A 1 177 ? -14.188 19.406 -1.796 1 83.81 177 ARG A C 1
ATOM 1378 O O . ARG A 1 177 ? -13.984 18.516 -0.968 1 83.81 177 ARG A O 1
ATOM 1385 N N . GLU A 1 178 ? -13.891 19.391 -3.062 1 85.75 178 GLU A N 1
ATOM 1386 C CA . GLU A 1 178 ? -13.258 18.172 -3.59 1 85.75 178 GLU A CA 1
ATOM 1387 C C . GLU A 1 178 ? -11.734 18.266 -3.49 1 85.75 178 GLU A C 1
ATOM 1389 O O . GLU A 1 178 ? -11.141 19.281 -3.859 1 85.75 178 GLU A O 1
ATOM 1394 N N . MET A 1 179 ? -11.172 17.234 -2.93 1 89.25 179 MET A N 1
ATOM 1395 C CA . MET A 1 179 ? -9.711 17.203 -2.84 1 89.25 179 MET A CA 1
ATOM 1396 C C . MET A 1 179 ? -9.086 17.047 -4.219 1 89.25 179 MET A C 1
ATOM 1398 O O . MET A 1 179 ? -8.078 17.688 -4.527 1 89.25 179 MET A O 1
ATOM 1402 N N . TYR A 1 180 ? -9.773 16.156 -4.953 1 89.62 180 TYR A N 1
ATOM 1403 C CA . TYR A 1 180 ? -9.344 15.906 -6.328 1 89.62 180 TYR A CA 1
ATOM 1404 C C . TYR A 1 180 ? -10.508 16.094 -7.297 1 89.62 180 TYR A C 1
ATOM 1406 O O . TYR A 1 180 ? -11.656 15.828 -6.961 1 89.62 180 TYR A O 1
ATOM 1414 N N . SER A 1 181 ? -10.141 16.547 -8.539 1 84.88 181 SER A N 1
ATOM 1415 C CA . SER A 1 181 ? -11.156 16.562 -9.578 1 84.88 181 SER A CA 1
ATOM 1416 C C . SER A 1 181 ? -11.648 15.148 -9.891 1 84.88 181 SER A C 1
ATOM 1418 O O . SER A 1 181 ? -10.906 14.18 -9.734 1 84.88 181 SER A O 1
ATOM 1420 N N . ARG A 1 182 ? -12.914 15.055 -10.273 1 79.5 182 ARG A N 1
ATOM 1421 C CA . ARG A 1 182 ? -13.5 13.742 -10.539 1 79.5 182 ARG A CA 1
ATOM 1422 C C . ARG A 1 182 ? -12.656 12.953 -11.531 1 79.5 182 ARG A C 1
ATOM 1424 O O . ARG A 1 182 ? -12.273 13.477 -12.578 1 79.5 182 ARG A O 1
ATOM 1431 N N . GLY A 1 183 ? -12.32 11.781 -11.148 1 83.88 183 GLY A N 1
ATOM 1432 C CA . GLY A 1 183 ? -11.57 10.883 -12.008 1 83.88 183 GLY A CA 1
ATOM 1433 C C . GLY A 1 183 ? -10.133 11.312 -12.219 1 83.88 183 GLY A C 1
ATOM 1434 O O . GLY A 1 183 ? -9.484 10.891 -13.18 1 83.88 183 GLY A O 1
ATOM 1435 N N . SER A 1 184 ? -9.672 12.172 -11.336 1 88.31 184 SER A N 1
ATOM 1436 C CA . SER A 1 184 ? -8.344 12.734 -11.539 1 88.31 184 SER A CA 1
ATOM 1437 C C . SER A 1 184 ? -7.547 12.734 -10.234 1 88.31 184 SER A C 1
ATOM 1439 O O . SER A 1 184 ? -8.117 12.656 -9.148 1 88.31 184 SER A O 1
ATOM 1441 N N . ALA A 1 185 ? -6.258 12.758 -10.398 1 92.38 185 ALA A N 1
ATOM 1442 C CA . ALA A 1 185 ? -5.371 12.906 -9.25 1 92.38 185 ALA A CA 1
ATOM 1443 C C . ALA A 1 185 ? -4.855 14.336 -9.125 1 92.38 185 ALA A C 1
ATOM 1445 O O . ALA A 1 185 ? -3.922 14.602 -8.367 1 92.38 185 ALA A O 1
ATOM 1446 N N . ARG A 1 186 ? -5.473 15.172 -9.891 1 93.44 186 ARG A N 1
ATOM 1447 C CA . ARG A 1 186 ? -5.121 16.578 -9.734 1 93.44 186 ARG A CA 1
ATOM 1448 C C . ARG A 1 186 ? -5.699 17.156 -8.445 1 93.44 186 ARG A C 1
ATOM 1450 O O . ARG A 1 186 ? -6.918 17.203 -8.273 1 93.44 186 ARG A O 1
ATOM 1457 N N . ILE A 1 187 ? -4.855 17.672 -7.625 1 94.88 187 ILE A N 1
ATOM 1458 C CA . ILE A 1 187 ? -5.258 18.094 -6.289 1 94.88 187 ILE A CA 1
ATOM 1459 C C . ILE A 1 187 ? -5.75 19.547 -6.34 1 94.88 187 ILE A C 1
ATOM 1461 O O . ILE A 1 187 ? -5.188 20.375 -7.062 1 94.88 187 ILE A O 1
ATOM 1465 N N . SER A 1 188 ? -6.758 19.844 -5.59 1 94.12 188 SER A N 1
ATOM 1466 C CA . SER A 1 188 ? -7.293 21.203 -5.531 1 94.12 188 SER A CA 1
ATOM 1467 C C . SER A 1 188 ? -6.363 22.125 -4.762 1 94.12 188 SER A C 1
ATOM 1469 O O . SER A 1 188 ? -5.578 21.672 -3.926 1 94.12 188 SER A O 1
ATOM 1471 N N . PRO A 1 189 ? -6.496 23.422 -4.984 1 94.12 189 PRO A N 1
ATOM 1472 C CA . PRO A 1 189 ? -5.613 24.375 -4.309 1 94.12 189 PRO A CA 1
ATOM 1473 C C . PRO A 1 189 ? -5.758 24.344 -2.791 1 94.12 189 PRO A C 1
ATOM 1475 O O . PRO A 1 189 ? -4.762 24.453 -2.068 1 94.12 189 PRO A O 1
ATOM 1478 N N . PHE A 1 190 ? -6.973 24.219 -2.312 1 93.75 190 PHE A N 1
ATOM 1479 C CA . PHE A 1 190 ? -7.203 24.172 -0.873 1 93.75 190 PHE A CA 1
ATOM 1480 C C . PHE A 1 190 ? -6.457 23.016 -0.234 1 93.75 190 PHE A C 1
ATOM 1482 O O . PHE A 1 190 ? -5.723 23.203 0.737 1 93.75 190 PHE A O 1
ATOM 1489 N N . PHE A 1 191 ? -6.562 21.875 -0.781 1 94.94 191 PHE A N 1
ATOM 1490 C CA . PHE A 1 191 ? -5.953 20.688 -0.188 1 94.94 191 PHE A CA 1
ATOM 1491 C C . PHE A 1 191 ? -4.449 20.672 -0.421 1 94.94 191 PHE A C 1
ATOM 1493 O O . PHE A 1 191 ? -3.689 20.156 0.404 1 94.94 191 PHE A O 1
ATOM 1500 N N . ARG A 1 192 ? -4.023 21.188 -1.513 1 96 192 ARG A N 1
ATOM 1501 C CA . ARG A 1 192 ? -2.59 21.375 -1.701 1 96 192 ARG A CA 1
ATOM 1502 C C . ARG A 1 192 ? -1.994 22.219 -0.589 1 96 192 ARG A C 1
ATOM 1504 O O . ARG A 1 192 ? -0.965 21.875 -0.009 1 96 192 ARG A O 1
ATOM 1511 N N . HIS A 1 193 ? -2.645 23.328 -0.314 1 95.31 193 HIS A N 1
ATOM 1512 C CA . HIS A 1 193 ? -2.189 24.203 0.754 1 95.31 193 HIS A CA 1
ATOM 1513 C C . HIS A 1 193 ? -2.221 23.5 2.105 1 95.31 193 HIS A C 1
ATOM 1515 O O . HIS A 1 193 ? -1.294 23.641 2.906 1 95.31 193 HIS A O 1
ATOM 1521 N N . LEU A 1 194 ? -3.26 22.797 2.289 1 94.81 194 LEU A N 1
ATOM 1522 C CA . LEU A 1 194 ? -3.402 22.047 3.527 1 94.81 194 LEU A CA 1
ATOM 1523 C C . LEU A 1 194 ? -2.215 21.109 3.734 1 94.81 194 LEU A C 1
ATOM 1525 O O . LEU A 1 194 ? -1.605 21.109 4.805 1 94.81 194 LEU A O 1
ATOM 1529 N N . LEU A 1 195 ? -1.876 20.359 2.744 1 96.69 195 LEU A N 1
ATOM 1530 C CA . LEU A 1 195 ? -0.766 19.422 2.83 1 96.69 195 LEU A CA 1
ATOM 1531 C C . LEU A 1 195 ? 0.561 20.156 2.984 1 96.69 195 LEU A C 1
ATOM 1533 O O . LEU A 1 195 ? 1.456 19.688 3.693 1 96.69 195 LEU A O 1
ATOM 1537 N N . MET A 1 196 ? 0.679 21.266 2.367 1 96.62 196 MET A N 1
ATOM 1538 C CA . MET A 1 196 ? 1.899 22.062 2.477 1 96.62 196 MET A CA 1
ATOM 1539 C C . MET A 1 196 ? 2.09 22.562 3.9 1 96.62 196 MET A C 1
ATOM 1541 O O . MET A 1 196 ? 3.219 22.672 4.387 1 96.62 196 MET A O 1
ATOM 1545 N N . VAL A 1 197 ? 0.99 22.906 4.531 1 95.06 197 VAL A N 1
ATOM 1546 C CA . VAL A 1 197 ? 1.033 23.391 5.906 1 95.06 197 VAL A CA 1
ATOM 1547 C C . VAL A 1 197 ? 1.373 22.25 6.855 1 95.06 197 VAL A C 1
ATOM 1549 O O . VAL A 1 197 ? 2.072 22.438 7.852 1 95.06 197 VAL A O 1
ATOM 1552 N N . LEU A 1 198 ? 0.989 21.062 6.52 1 95.94 198 LEU A N 1
ATOM 1553 C CA . LEU A 1 198 ? 1.228 19.891 7.344 1 95.94 198 LEU A CA 1
ATOM 1554 C C . LEU A 1 198 ? 2.668 19.406 7.195 1 95.94 198 LEU A C 1
ATOM 1556 O O . LEU A 1 198 ? 3.23 18.828 8.133 1 95.94 198 LEU A O 1
ATOM 1560 N N . ALA A 1 199 ? 3.273 19.641 6.129 1 97.75 199 ALA A N 1
ATOM 1561 C CA . ALA A 1 199 ? 4.527 19.031 5.691 1 97.75 199 ALA A CA 1
ATOM 1562 C C . ALA A 1 199 ? 5.652 19.328 6.68 1 97.75 199 ALA A C 1
ATOM 1564 O O . ALA A 1 199 ? 6.387 18.422 7.078 1 97.75 199 ALA A O 1
ATOM 1565 N N . PRO A 1 200 ? 5.793 20.547 7.188 1 97.06 200 PRO A N 1
ATOM 1566 C CA . PRO A 1 200 ? 6.914 20.844 8.078 1 97.06 200 PRO A CA 1
ATOM 1567 C C . PRO A 1 200 ? 6.832 20.094 9.406 1 97.06 200 PRO A C 1
ATOM 1569 O O . PRO A 1 200 ? 7.848 19.922 10.086 1 97.06 200 PRO A O 1
ATOM 1572 N N . VAL A 1 201 ? 5.602 19.719 9.797 1 97.19 201 VAL A N 1
ATOM 1573 C CA . VAL A 1 201 ? 5.449 18.906 10.992 1 97.19 201 VAL A CA 1
ATOM 1574 C C . VAL A 1 201 ? 6.305 17.641 10.875 1 97.19 201 VAL A C 1
ATOM 1576 O O . VAL A 1 201 ? 6.965 17.234 11.836 1 97.19 201 VAL A O 1
ATOM 1579 N N . PHE A 1 202 ? 6.398 17.141 9.695 1 97.56 202 PHE A N 1
ATOM 1580 C CA . PHE A 1 202 ? 7.043 15.844 9.484 1 97.56 202 PHE A CA 1
ATOM 1581 C C . PHE A 1 202 ? 8.539 16.016 9.273 1 97.56 202 PHE A C 1
ATOM 1583 O O . PHE A 1 202 ? 9.273 15.031 9.148 1 97.56 202 PHE A O 1
ATOM 1590 N N . ASP A 1 203 ? 8.953 17.203 9.188 1 96.62 203 ASP A N 1
ATOM 1591 C CA . ASP A 1 203 ? 10.391 17.469 9.273 1 96.62 203 ASP A CA 1
ATOM 1592 C C . ASP A 1 203 ? 10.891 17.328 10.711 1 96.62 203 ASP A C 1
ATOM 1594 O O . ASP A 1 203 ? 12.031 16.938 10.938 1 96.62 203 ASP A O 1
ATOM 1598 N N . ARG A 1 204 ? 10 17.703 11.641 1 95.19 204 ARG A N 1
ATOM 1599 C CA . ARG A 1 204 ? 10.336 17.625 13.062 1 95.19 204 ARG A CA 1
ATOM 1600 C C . ARG A 1 204 ? 10.062 16.234 13.617 1 95.19 204 ARG A C 1
ATOM 1602 O O . ARG A 1 204 ? 10.906 15.648 14.289 1 95.19 204 ARG A O 1
ATOM 1609 N N . ILE A 1 205 ? 8.906 15.75 13.297 1 96.25 205 ILE A N 1
ATOM 1610 C CA . ILE A 1 205 ? 8.508 14.414 13.734 1 96.25 205 ILE A CA 1
ATOM 1611 C C . ILE A 1 205 ? 9.133 13.367 12.82 1 96.25 205 ILE A C 1
ATOM 1613 O O . ILE A 1 205 ? 8.758 13.25 11.648 1 96.25 205 ILE A O 1
ATOM 1617 N N . GLU A 1 206 ? 9.922 12.539 13.391 1 96.69 206 GLU A N 1
ATOM 1618 C CA . GLU A 1 206 ? 10.758 11.672 12.562 1 96.69 206 GLU A CA 1
ATOM 1619 C C . GLU A 1 206 ? 10.148 10.281 12.414 1 96.69 206 GLU A C 1
ATOM 1621 O O . GLU A 1 206 ? 10.797 9.367 11.898 1 96.69 206 GLU A O 1
ATOM 1626 N N . ASN A 1 207 ? 8.891 10.117 12.867 1 96.81 207 ASN A N 1
ATOM 1627 C CA . ASN A 1 207 ? 8.18 8.867 12.633 1 96.81 207 ASN A CA 1
ATOM 1628 C C . ASN A 1 207 ? 7.953 8.625 11.141 1 96.81 207 ASN A C 1
ATOM 1630 O O . ASN A 1 207 ? 7.75 9.578 10.375 1 96.81 207 ASN A O 1
ATOM 1634 N N . SER A 1 208 ? 7.977 7.348 10.82 1 96.62 208 SER A N 1
ATOM 1635 C CA . SER A 1 208 ? 7.625 6.996 9.445 1 96.62 208 SER A CA 1
ATOM 1636 C C . SER A 1 208 ? 6.141 7.207 9.18 1 96.62 208 SER A C 1
ATOM 1638 O O . SER A 1 208 ? 5.32 7.09 10.094 1 96.62 208 SER A O 1
ATOM 1640 N N . ILE A 1 209 ? 5.863 7.5 7.91 1 97.62 209 ILE A N 1
ATOM 1641 C CA . ILE A 1 209 ? 4.48 7.785 7.543 1 97.62 209 ILE A CA 1
ATOM 1642 C C . ILE A 1 209 ? 4.031 6.828 6.441 1 97.62 209 ILE A C 1
ATOM 1644 O O . ILE A 1 209 ? 4.777 6.574 5.488 1 97.62 209 ILE A O 1
ATOM 1648 N N . MET A 1 210 ? 2.898 6.27 6.598 1 96.75 210 MET A N 1
ATOM 1649 C CA . MET A 1 210 ? 2.195 5.551 5.539 1 96.75 210 MET A CA 1
ATOM 1650 C C . MET A 1 210 ? 1.12 6.43 4.906 1 96.75 210 MET A C 1
ATOM 1652 O O . MET A 1 210 ? 0.331 7.059 5.617 1 96.75 210 MET A O 1
ATOM 1656 N N . ILE A 1 211 ? 1.104 6.504 3.59 1 98.06 211 ILE A N 1
ATOM 1657 C CA . ILE A 1 211 ? 0.118 7.289 2.855 1 98.06 211 ILE A CA 1
ATOM 1658 C C . ILE A 1 211 ? -0.794 6.359 2.059 1 98.06 211 ILE A C 1
ATOM 1660 O O . ILE A 1 211 ? -0.319 5.539 1.272 1 98.06 211 ILE A O 1
ATOM 1664 N N . SER A 1 212 ? -2.111 6.484 2.254 1 97.25 212 SER A N 1
ATOM 1665 C CA . SER A 1 212 ? -3.047 5.617 1.543 1 97.25 212 SER A CA 1
ATOM 1666 C C . SER A 1 212 ? -4.117 6.434 0.827 1 97.25 212 SER A C 1
ATOM 1668 O O . SER A 1 212 ? -4.566 7.465 1.334 1 97.25 212 SER A O 1
ATOM 1670 N N . GLY A 1 213 ? -4.422 5.969 -0.354 1 96.94 213 GLY A N 1
ATOM 1671 C CA . GLY A 1 213 ? -5.516 6.539 -1.121 1 96.94 213 GLY A CA 1
ATOM 1672 C C . GLY A 1 213 ? -6.723 5.625 -1.215 1 96.94 213 GLY A C 1
ATOM 1673 O O . GLY A 1 213 ? -6.578 4.414 -1.396 1 96.94 213 GLY A O 1
ATOM 1674 N N . HIS A 1 214 ? -7.906 6.223 -1.104 1 94.62 214 HIS A N 1
ATOM 1675 C CA . HIS A 1 214 ? -9.188 5.52 -1.159 1 94.62 214 HIS A CA 1
ATOM 1676 C C . HIS A 1 214 ? -10.141 6.195 -2.139 1 94.62 214 HIS A C 1
ATOM 1678 O O . HIS A 1 214 ? -10.18 7.422 -2.229 1 94.62 214 HIS A O 1
ATOM 1684 N N . THR A 1 215 ? -10.883 5.367 -2.801 1 93.25 215 THR A N 1
ATOM 1685 C CA . THR A 1 215 ? -11.961 5.891 -3.641 1 93.25 215 THR A CA 1
ATOM 1686 C C . THR A 1 215 ? -13.32 5.434 -3.129 1 93.25 215 THR A C 1
ATOM 1688 O O . THR A 1 215 ? -13.398 4.57 -2.25 1 93.25 215 THR A O 1
ATOM 1691 N N . ASP A 1 216 ? -14.336 6.137 -3.607 1 91.56 216 ASP A N 1
ATOM 1692 C CA . ASP A 1 216 ? -15.664 5.543 -3.471 1 91.56 216 ASP A CA 1
ATOM 1693 C C . ASP A 1 216 ? -15.836 4.371 -4.434 1 91.56 216 ASP A C 1
ATOM 1695 O O . ASP A 1 216 ? -14.883 3.953 -5.094 1 91.56 216 ASP A O 1
ATOM 1699 N N . ASN A 1 217 ? -17.031 3.836 -4.426 1 91.56 217 ASN A N 1
ATOM 1700 C CA . ASN A 1 217 ? -17.203 2.633 -5.234 1 91.56 217 ASN A CA 1
ATOM 1701 C C . ASN A 1 217 ? -17.703 2.965 -6.637 1 91.56 217 ASN A C 1
ATOM 1703 O O . ASN A 1 217 ? -18.109 2.072 -7.383 1 91.56 217 ASN A O 1
ATOM 1707 N N . THR A 1 218 ? -17.766 4.242 -6.965 1 88.31 218 THR A N 1
ATOM 1708 C CA . THR A 1 218 ? -18.125 4.602 -8.328 1 88.31 218 THR A CA 1
ATOM 1709 C C . THR A 1 218 ? -17.016 4.203 -9.305 1 88.31 218 THR A C 1
ATOM 1711 O O . THR A 1 218 ? -15.875 4.641 -9.164 1 88.31 218 THR A O 1
ATOM 1714 N N . PRO A 1 219 ? -17.406 3.32 -10.234 1 83.5 219 PRO A N 1
ATOM 1715 C CA . PRO A 1 219 ? -16.359 2.855 -11.141 1 83.5 219 PRO A CA 1
ATOM 1716 C C . PRO A 1 219 ? -15.75 3.984 -11.969 1 83.5 219 PRO A C 1
ATOM 1718 O O . PRO A 1 219 ? -16.469 4.91 -12.375 1 83.5 219 PRO A O 1
ATOM 1721 N N . PHE A 1 220 ? -14.445 4.031 -12 1 76.25 220 PHE A N 1
ATOM 1722 C CA . PHE A 1 220 ? -13.758 4.91 -12.938 1 76.25 220 PHE A CA 1
ATOM 1723 C C . PHE A 1 220 ? -13.867 4.371 -14.359 1 76.25 220 PHE A C 1
ATOM 1725 O O . PHE A 1 220 ? -13.812 3.158 -14.578 1 76.25 220 PHE A O 1
ATOM 1732 N N . ALA A 1 221 ? -14.266 5.273 -15.281 1 65.19 221 ALA A N 1
ATOM 1733 C CA . ALA A 1 221 ? -14.547 4.914 -16.672 1 65.19 221 ALA A CA 1
ATOM 1734 C C . ALA A 1 221 ? -13.258 4.629 -17.422 1 65.19 221 ALA A C 1
ATOM 1736 O O . ALA A 1 221 ? -12.305 5.41 -17.375 1 65.19 221 ALA A O 1
ATOM 1737 N N . GLY A 1 222 ? -12.68 3.404 -17.391 1 66.38 222 GLY A N 1
ATOM 1738 C CA . GLY A 1 222 ? -11.578 3.031 -18.266 1 66.38 222 GLY A CA 1
ATOM 1739 C C . GLY A 1 222 ? -11.125 1.595 -18.078 1 66.38 222 GLY A C 1
ATOM 1740 O O . GLY A 1 222 ? -11.289 1.021 -17 1 66.38 222 GLY A O 1
ATOM 1741 N N . ASP A 1 223 ? -10.766 1.084 -19.203 1 67.19 223 ASP A N 1
ATOM 1742 C CA . ASP A 1 223 ? -10.43 -0.336 -19.219 1 67.19 223 ASP A CA 1
ATOM 1743 C C . ASP A 1 223 ? -9.195 -0.616 -18.359 1 67.19 223 ASP A C 1
ATOM 1745 O O . ASP A 1 223 ? -9.172 -1.578 -17.594 1 67.19 223 ASP A O 1
ATOM 1749 N N . ASN A 1 224 ? -8.227 0.288 -18.391 1 79.88 224 ASN A N 1
ATOM 1750 C CA . ASN A 1 224 ? -6.977 -0.031 -17.719 1 79.88 224 ASN A CA 1
ATOM 1751 C C . ASN A 1 224 ? -6.691 0.94 -16.578 1 79.88 224 ASN A C 1
ATOM 1753 O O . ASN A 1 224 ? -5.648 0.848 -15.93 1 79.88 224 ASN A O 1
ATOM 1757 N N . TYR A 1 225 ? -7.531 1.828 -16.422 1 87.06 225 TYR A N 1
ATOM 1758 C CA . TYR A 1 225 ? -7.441 2.777 -15.328 1 87.06 225 TYR A CA 1
ATOM 1759 C C . TYR A 1 225 ? -8.672 2.695 -14.43 1 87.06 225 TYR A C 1
ATOM 1761 O O . TYR A 1 225 ? -9.758 3.133 -14.82 1 87.06 225 TYR A O 1
ATOM 1769 N N . THR A 1 226 ? -8.547 2.027 -13.352 1 92.25 226 THR A N 1
ATOM 1770 C CA . THR A 1 226 ? -9.648 1.765 -12.43 1 92.25 226 THR A CA 1
ATOM 1771 C C . THR A 1 226 ? -9.445 2.533 -11.125 1 92.25 226 THR A C 1
ATOM 1773 O O . THR A 1 226 ? -8.57 3.395 -11.031 1 92.25 226 THR A O 1
ATOM 1776 N N . ASN A 1 227 ? -10.297 2.232 -10.203 1 94.06 227 ASN A N 1
ATOM 1777 C CA . ASN A 1 227 ? -10.188 2.846 -8.883 1 94.06 227 ASN A CA 1
ATOM 1778 C C . ASN A 1 227 ? -8.875 2.484 -8.203 1 94.06 227 ASN A C 1
ATOM 1780 O O . ASN A 1 227 ? -8.438 3.172 -7.273 1 94.06 227 ASN A O 1
ATOM 1784 N N . TRP A 1 228 ? -8.227 1.42 -8.703 1 94.81 228 TRP A N 1
ATOM 1785 C CA . TRP A 1 228 ? -6.922 1.039 -8.164 1 94.81 228 TRP A CA 1
ATOM 1786 C C . TRP A 1 228 ? -5.852 2.039 -8.578 1 94.81 228 TRP A C 1
ATOM 1788 O O . TRP A 1 228 ? -5.148 2.596 -7.734 1 94.81 228 TRP A O 1
ATOM 1798 N N . GLU A 1 229 ? -5.781 2.334 -9.836 1 94.69 229 GLU A N 1
ATOM 1799 C CA . GLU A 1 229 ? -4.824 3.328 -10.312 1 94.69 229 GLU A CA 1
ATOM 1800 C C . GLU A 1 229 ? -5.141 4.711 -9.75 1 94.69 229 GLU A C 1
ATOM 1802 O O . GLU A 1 229 ? -4.234 5.449 -9.359 1 94.69 229 GLU A O 1
ATOM 1807 N N . LEU A 1 230 ? -6.41 5.023 -9.742 1 95 230 LEU A N 1
ATOM 1808 C CA . LEU A 1 230 ? -6.836 6.332 -9.258 1 95 230 LEU A CA 1
ATOM 1809 C C . LEU A 1 230 ? -6.414 6.539 -7.805 1 95 230 LEU A C 1
ATOM 1811 O O . LEU A 1 230 ? -5.832 7.57 -7.465 1 95 230 LEU A O 1
ATOM 1815 N N . SER A 1 231 ? -6.695 5.605 -6.926 1 96.62 231 SER A N 1
ATOM 1816 C CA . SER A 1 231 ? -6.324 5.715 -5.516 1 96.62 231 SER A CA 1
ATOM 1817 C C . SER A 1 231 ? -4.812 5.777 -5.344 1 96.62 231 SER A C 1
ATOM 1819 O O . SER A 1 231 ? -4.312 6.5 -4.48 1 96.62 231 SER A O 1
ATOM 1821 N N . SER A 1 232 ? -4.094 5.078 -6.152 1 97.12 232 SER A N 1
ATOM 1822 C CA . SER A 1 232 ? -2.637 5.129 -6.137 1 97.12 232 SER A CA 1
ATOM 1823 C C . SER A 1 232 ? -2.125 6.512 -6.52 1 97.12 232 SER A C 1
ATOM 1825 O O . SER A 1 232 ? -1.3 7.094 -5.812 1 97.12 232 SER A O 1
ATOM 1827 N N . ASP A 1 233 ? -2.613 6.988 -7.613 1 96.12 233 ASP A N 1
ATOM 1828 C CA . ASP A 1 233 ? -2.156 8.273 -8.117 1 96.12 233 ASP A CA 1
ATOM 1829 C C . ASP A 1 233 ? -2.473 9.398 -7.133 1 96.12 233 ASP A C 1
ATOM 1831 O O . ASP A 1 233 ? -1.669 10.312 -6.945 1 96.12 233 ASP A O 1
ATOM 1835 N N . ARG A 1 234 ? -3.607 9.344 -6.574 1 96.56 234 ARG A N 1
ATOM 1836 C CA . ARG A 1 234 ? -4 10.359 -5.602 1 96.56 234 ARG A CA 1
ATOM 1837 C C . ARG A 1 234 ? -3.109 10.312 -4.363 1 96.56 234 ARG A C 1
ATOM 1839 O O . ARG A 1 234 ? -2.693 11.352 -3.85 1 96.56 234 ARG A O 1
ATOM 1846 N N . ALA A 1 235 ? -2.787 9.109 -3.881 1 98.19 235 ALA A N 1
ATOM 1847 C CA . ALA A 1 235 ? -1.855 8.953 -2.766 1 98.19 235 ALA A CA 1
ATOM 1848 C C . ALA A 1 235 ? -0.465 9.461 -3.141 1 98.19 235 ALA A C 1
ATOM 1850 O O . ALA A 1 235 ? 0.204 10.109 -2.336 1 98.19 235 ALA A O 1
ATOM 1851 N N . MET A 1 236 ? -0.056 9.156 -4.328 1 97.5 236 MET A N 1
ATOM 1852 C CA . MET A 1 236 ? 1.254 9.602 -4.797 1 97.5 236 MET A CA 1
ATOM 1853 C C . MET A 1 236 ? 1.314 11.125 -4.891 1 97.5 236 MET A C 1
ATOM 1855 O O . MET A 1 236 ? 2.338 11.727 -4.57 1 97.5 236 MET A O 1
ATOM 1859 N N . MET A 1 237 ? 0.243 11.664 -5.359 1 97.12 237 MET A N 1
ATOM 1860 C CA . MET A 1 237 ? 0.178 13.125 -5.422 1 97.12 237 MET A CA 1
ATOM 1861 C C . MET A 1 237 ? 0.297 13.734 -4.027 1 97.12 237 MET A C 1
ATOM 1863 O O . MET A 1 237 ? 1.022 14.711 -3.834 1 97.12 237 MET A O 1
ATOM 1867 N N . ALA A 1 238 ? -0.423 13.188 -3.102 1 98 238 ALA A N 1
ATOM 1868 C CA . ALA A 1 238 ? -0.298 13.656 -1.726 1 98 238 ALA A CA 1
ATOM 1869 C C . ALA A 1 238 ? 1.148 13.578 -1.247 1 98 238 ALA A C 1
ATOM 1871 O O . ALA A 1 238 ? 1.654 14.516 -0.624 1 98 238 ALA A O 1
ATOM 1872 N N . ARG A 1 239 ? 1.812 12.492 -1.504 1 97.69 239 ARG A N 1
ATOM 1873 C CA . ARG A 1 239 ? 3.219 12.336 -1.147 1 97.69 239 ARG A CA 1
ATOM 1874 C C . ARG A 1 239 ? 4.062 13.461 -1.749 1 97.69 239 ARG A C 1
ATOM 1876 O O . ARG A 1 239 ? 4.875 14.07 -1.054 1 97.69 239 ARG A O 1
ATOM 1883 N N . ARG A 1 240 ? 3.863 13.703 -2.992 1 96.62 240 ARG A N 1
ATOM 1884 C CA . ARG A 1 240 ? 4.656 14.703 -3.689 1 96.62 240 ARG A CA 1
ATOM 1885 C C . ARG A 1 240 ? 4.457 16.094 -3.07 1 96.62 240 ARG A C 1
ATOM 1887 O O . ARG A 1 240 ? 5.418 16.844 -2.895 1 96.62 240 ARG A O 1
ATOM 1894 N N . VAL A 1 241 ? 3.211 16.391 -2.787 1 97.56 241 VAL A N 1
ATOM 1895 C CA . VAL A 1 241 ? 2.91 17.688 -2.203 1 97.56 241 VAL A CA 1
ATOM 1896 C C . VAL A 1 241 ? 3.561 17.797 -0.827 1 97.56 241 VAL A C 1
ATOM 1898 O O . VAL A 1 241 ? 4.133 18.844 -0.488 1 97.56 241 VAL A O 1
ATOM 1901 N N . LEU A 1 242 ? 3.506 16.734 -0.028 1 98 242 LEU A N 1
ATOM 1902 C CA . LEU A 1 242 ? 4.121 16.75 1.294 1 98 242 LEU A CA 1
ATOM 1903 C C . LEU A 1 242 ? 5.633 16.938 1.189 1 98 242 LEU A C 1
ATOM 1905 O O . LEU A 1 242 ? 6.215 17.719 1.939 1 98 242 LEU A O 1
ATOM 1909 N N . VAL A 1 243 ? 6.227 16.281 0.271 1 96.56 243 VAL A N 1
ATOM 1910 C CA . VAL A 1 243 ? 7.668 16.391 0.091 1 96.56 243 VAL A CA 1
ATOM 1911 C C . VAL A 1 243 ? 8.023 17.797 -0.394 1 96.56 243 VAL A C 1
ATOM 1913 O O . VAL A 1 243 ? 8.953 18.422 0.117 1 96.56 243 VAL A O 1
ATOM 1916 N N . ALA A 1 244 ? 7.289 18.266 -1.327 1 95.81 244 ALA A N 1
ATOM 1917 C CA . ALA A 1 244 ? 7.508 19.625 -1.816 1 95.81 244 ALA A CA 1
ATOM 1918 C C . ALA A 1 244 ? 7.344 20.656 -0.693 1 95.81 244 ALA A C 1
ATOM 1920 O O . ALA A 1 244 ? 7.996 21.703 -0.694 1 95.81 244 ALA A O 1
ATOM 1921 N N . GLY A 1 245 ? 6.449 20.281 0.247 1 97.12 245 GLY A N 1
ATOM 1922 C CA . GLY A 1 245 ? 6.168 21.188 1.351 1 97.12 245 GLY A CA 1
ATOM 1923 C C . GLY A 1 245 ? 7.215 21.141 2.447 1 97.12 245 GLY A C 1
ATOM 1924 O O . GLY A 1 245 ? 7.164 21.922 3.4 1 97.12 245 GLY A O 1
ATOM 1925 N N . GLY A 1 246 ? 8.07 20.203 2.354 1 97 246 GLY A N 1
ATOM 1926 C CA . GLY A 1 246 ? 9.164 20.219 3.307 1 97 246 GLY A CA 1
ATOM 1927 C C . GLY A 1 246 ? 9.336 18.891 4.043 1 97 246 GLY A C 1
ATOM 1928 O O . GLY A 1 246 ? 10.266 18.734 4.828 1 97 246 GLY A O 1
ATOM 1929 N N . MET A 1 247 ? 8.477 17.969 3.842 1 97.56 247 MET A N 1
ATOM 1930 C CA . MET A 1 247 ? 8.672 16.641 4.43 1 97.56 247 MET A CA 1
ATOM 1931 C C . MET A 1 247 ? 9.844 15.922 3.771 1 97.56 247 MET A C 1
ATOM 1933 O O . MET A 1 247 ? 9.898 15.805 2.547 1 97.56 247 MET A O 1
ATOM 1937 N N . PRO A 1 248 ? 10.781 15.484 4.621 1 96.56 248 PRO A N 1
ATOM 1938 C CA . PRO A 1 248 ? 11.836 14.664 4.012 1 96.56 248 PRO A CA 1
ATOM 1939 C C . PRO A 1 248 ? 11.281 13.438 3.289 1 96.56 248 PRO A C 1
ATOM 1941 O O . PRO A 1 248 ? 10.367 12.781 3.793 1 96.56 248 PRO A O 1
ATOM 1944 N N . SER A 1 249 ? 11.797 13.117 2.119 1 93 249 SER A N 1
ATOM 1945 C CA . SER A 1 249 ? 11.297 12.023 1.294 1 93 249 SER A CA 1
ATOM 1946 C C . SER A 1 249 ? 11.414 10.688 2.018 1 93 249 SER A C 1
ATOM 1948 O O . SER A 1 249 ? 10.586 9.789 1.818 1 93 249 SER A O 1
ATOM 1950 N N . GLU A 1 250 ? 12.367 10.57 2.912 1 93.38 250 GLU A N 1
ATOM 1951 C CA . GLU A 1 250 ? 12.641 9.312 3.6 1 93.38 250 GLU A CA 1
ATOM 1952 C C . GLU A 1 250 ? 11.609 9.055 4.695 1 93.38 250 GLU A C 1
ATOM 1954 O O . GLU A 1 250 ? 11.578 7.961 5.273 1 93.38 250 GLU A O 1
ATOM 1959 N N . ARG A 1 251 ? 10.75 10.055 4.953 1 96.25 251 ARG A N 1
ATOM 1960 C CA . ARG A 1 251 ? 9.719 9.883 5.977 1 96.25 251 ARG A CA 1
ATOM 1961 C C . ARG A 1 251 ? 8.648 8.898 5.52 1 96.25 251 ARG A C 1
ATOM 1963 O O . ARG A 1 251 ? 7.953 8.305 6.344 1 96.25 251 ARG A O 1
ATOM 1970 N N . VAL A 1 252 ? 8.523 8.727 4.234 1 96.94 252 VAL A N 1
ATOM 1971 C CA . VAL A 1 252 ? 7.465 7.879 3.697 1 96.94 252 VAL A CA 1
ATOM 1972 C C . VAL A 1 252 ? 7.914 6.418 3.723 1 96.94 252 VAL A C 1
ATOM 1974 O O . VAL A 1 252 ? 8.914 6.059 3.094 1 96.94 252 VAL A O 1
ATOM 1977 N N . ALA A 1 253 ? 7.168 5.652 4.449 1 95.44 253 ALA A N 1
ATOM 1978 C CA . ALA A 1 253 ? 7.473 4.23 4.555 1 95.44 253 ALA A CA 1
ATOM 1979 C C . ALA A 1 253 ? 6.809 3.441 3.428 1 95.44 253 ALA A C 1
ATOM 1981 O O . ALA A 1 253 ? 7.383 2.479 2.916 1 95.44 253 ALA A O 1
ATOM 1982 N N . LYS A 1 254 ? 5.633 3.811 3.098 1 95.38 254 LYS A N 1
ATOM 1983 C CA . LYS A 1 254 ? 4.898 3.127 2.037 1 95.38 254 LYS A CA 1
ATOM 1984 C C . LYS A 1 254 ? 3.75 3.988 1.52 1 95.38 254 LYS A C 1
ATOM 1986 O O . LYS A 1 254 ? 3.223 4.832 2.248 1 95.38 254 LYS A O 1
ATOM 1991 N N . VAL A 1 255 ? 3.396 3.799 0.304 1 97.94 255 VAL A N 1
ATOM 1992 C CA . VAL A 1 255 ? 2.211 4.367 -0.328 1 97.94 255 VAL A CA 1
ATOM 1993 C C . VAL A 1 255 ? 1.264 3.246 -0.75 1 97.94 255 VAL A C 1
ATOM 1995 O O . VAL A 1 255 ? 1.681 2.285 -1.401 1 97.94 255 VAL A O 1
ATOM 1998 N N . VAL A 1 256 ? -0.019 3.406 -0.37 1 97 256 VAL A N 1
ATOM 1999 C CA . VAL A 1 256 ? -0.947 2.285 -0.474 1 97 256 VAL A CA 1
ATOM 2000 C C . VAL A 1 256 ? -2.176 2.705 -1.276 1 97 256 VAL A C 1
ATOM 2002 O O . VAL A 1 256 ? -2.756 3.764 -1.027 1 97 256 VAL A O 1
ATOM 2005 N N . ALA A 1 257 ? -2.488 1.912 -2.244 1 97.88 257 ALA A N 1
ATOM 2006 C CA . ALA A 1 257 ? -3.756 2.037 -2.961 1 97.88 257 ALA A CA 1
ATOM 2007 C C . ALA A 1 257 ? -4.781 1.037 -2.438 1 97.88 257 ALA A C 1
ATOM 2009 O O . ALA A 1 257 ? -4.531 -0.17 -2.42 1 97.88 257 ALA A O 1
ATOM 2010 N N . LEU A 1 258 ? -5.953 1.591 -2.068 1 96.25 258 LEU A N 1
ATOM 2011 C CA . LEU A 1 258 ? -6.945 0.699 -1.48 1 96.25 258 LEU A CA 1
ATOM 2012 C C . LEU A 1 258 ? -8.234 0.713 -2.291 1 96.25 258 LEU A C 1
ATOM 2014 O O . LEU A 1 258 ? -9.18 -0.02 -1.979 1 96.25 258 LEU A O 1
ATOM 2018 N N . ALA A 1 259 ? -8.305 1.547 -3.301 1 94.88 259 ALA A N 1
ATOM 2019 C CA . ALA A 1 259 ? -9.539 1.664 -4.066 1 94.88 259 ALA A CA 1
ATOM 2020 C C . ALA A 1 259 ? -10.75 1.75 -3.139 1 94.88 259 ALA A C 1
ATOM 2022 O O . ALA A 1 259 ? -10.789 2.59 -2.236 1 94.88 259 ALA A O 1
ATOM 2023 N N . ASP A 1 260 ? -11.773 0.993 -3.414 1 92.81 260 ASP A N 1
ATOM 2024 C CA . ASP A 1 260 ? -13 1.046 -2.615 1 92.81 260 ASP A CA 1
ATOM 2025 C C . ASP A 1 260 ? -13.078 -0.138 -1.652 1 92.81 260 ASP A C 1
ATOM 2027 O O . ASP A 1 260 ? -14.164 -0.543 -1.245 1 92.81 260 ASP A O 1
ATOM 2031 N N . THR A 1 261 ? -11.906 -0.706 -1.279 1 92 261 THR A N 1
ATOM 2032 C CA . THR A 1 261 ? -11.898 -1.926 -0.48 1 92 261 THR A CA 1
ATOM 2033 C C . THR A 1 261 ? -12.188 -1.615 0.986 1 92 261 THR A C 1
ATOM 2035 O O . THR A 1 261 ? -12.523 -2.512 1.761 1 92 261 THR A O 1
ATOM 2038 N N . MET A 1 262 ? -11.984 -0.336 1.421 1 89.69 262 MET A N 1
ATOM 2039 C CA . MET A 1 262 ? -12.172 0.069 2.811 1 89.69 262 MET A CA 1
ATOM 2040 C C . MET A 1 262 ? -13.031 1.325 2.902 1 89.69 262 MET A C 1
ATOM 2042 O O . MET A 1 262 ? -12.531 2.398 3.246 1 89.69 262 MET A O 1
ATOM 2046 N N . LEU A 1 263 ? -14.242 1.155 2.816 1 89.06 263 LEU A N 1
ATOM 2047 C CA . LEU A 1 263 ? -15.164 2.289 2.791 1 89.06 263 LEU A CA 1
ATOM 2048 C C . LEU A 1 263 ? -15.328 2.885 4.184 1 89.06 263 LEU A C 1
ATOM 2050 O O . LEU A 1 263 ? -15.555 2.154 5.152 1 89.06 263 LEU A O 1
ATOM 2054 N N . ASP A 1 264 ? -15.148 4.156 4.246 1 85.19 264 ASP A N 1
ATOM 2055 C CA . ASP A 1 264 ? -15.422 4.887 5.48 1 85.19 264 ASP A CA 1
ATOM 2056 C C . ASP A 1 264 ? -16.922 4.996 5.734 1 85.19 264 ASP A C 1
ATOM 2058 O O . ASP A 1 264 ? -17.375 4.871 6.871 1 85.19 264 ASP A O 1
ATOM 2062 N N . ASP A 1 265 ? -17.688 5.316 4.738 1 87.44 265 ASP A N 1
ATOM 2063 C CA . ASP A 1 265 ? -19.156 5.297 4.754 1 87.44 265 ASP A CA 1
ATOM 2064 C C . ASP A 1 265 ? -19.688 4.051 4.051 1 87.44 265 ASP A C 1
ATOM 2066 O O . ASP A 1 265 ? -19.938 4.07 2.842 1 87.44 265 ASP A O 1
ATOM 2070 N N . THR A 1 266 ? -19.953 3.088 4.816 1 88.19 266 THR A N 1
ATOM 2071 C CA . THR A 1 266 ? -20.375 1.81 4.254 1 88.19 266 THR A CA 1
ATOM 2072 C C . THR A 1 266 ? -21.844 1.858 3.842 1 88.19 266 THR A C 1
ATOM 2074 O O . THR A 1 266 ? -22.281 1.084 2.986 1 88.19 266 THR A O 1
ATOM 2077 N N . ASP A 1 267 ? -22.562 2.729 4.504 1 92.12 267 ASP A N 1
ATOM 2078 C CA . ASP A 1 267 ? -24 2.842 4.219 1 92.12 267 ASP A CA 1
ATOM 2079 C C . ASP A 1 267 ? -24.234 3.486 2.854 1 92.12 267 ASP A C 1
ATOM 2081 O O . ASP A 1 267 ? -25.25 3.238 2.215 1 92.12 267 ASP A O 1
ATOM 2085 N N . ASP A 1 268 ? -23.359 4.301 2.471 1 92.12 268 ASP A N 1
ATOM 2086 C CA . ASP A 1 268 ? -23.375 4.934 1.154 1 92.12 268 ASP A CA 1
ATOM 2087 C C . ASP A 1 268 ? -22.031 4.785 0.448 1 92.12 268 ASP A C 1
ATOM 2089 O O . ASP A 1 268 ? -21.234 5.715 0.439 1 92.12 268 ASP A O 1
ATOM 2093 N N . PRO A 1 269 ? -21.859 3.684 -0.257 1 92.31 269 PRO A N 1
ATOM 2094 C CA . PRO A 1 269 ? -20.562 3.373 -0.869 1 92.31 269 PRO A CA 1
ATOM 2095 C C . PRO A 1 269 ? -20.156 4.395 -1.925 1 92.31 269 PRO A C 1
ATOM 2097 O O . PRO A 1 269 ? -18.984 4.469 -2.293 1 92.31 269 PRO A O 1
ATOM 2100 N N . GLY A 1 270 ? -21.031 5.176 -2.432 1 89.44 270 GLY A N 1
ATOM 2101 C CA . GLY A 1 270 ? -20.719 6.191 -3.424 1 89.44 270 GLY A CA 1
ATOM 2102 C C . GLY A 1 270 ? -20.453 7.559 -2.816 1 89.44 270 GLY A C 1
ATOM 2103 O O . GLY A 1 270 ? -20.172 8.523 -3.535 1 89.44 270 GLY A O 1
ATOM 2104 N N . SER A 1 271 ? -20.516 7.68 -1.502 1 88.44 271 SER A N 1
ATOM 2105 C CA . SER A 1 271 ? -20.359 8.938 -0.778 1 88.44 271 SER A CA 1
ATOM 2106 C C . SER A 1 271 ? -18.969 9.523 -0.976 1 88.44 271 SER A C 1
ATOM 2108 O O . SER A 1 271 ? -17.969 8.797 -0.985 1 88.44 271 SER A O 1
ATOM 2110 N N . SER A 1 272 ? -18.891 10.828 -1.002 1 86.5 272 SER A N 1
ATOM 2111 C CA . SER A 1 272 ? -17.609 11.539 -1.122 1 86.5 272 SER A CA 1
ATOM 2112 C C . SER A 1 272 ? -16.719 11.266 0.079 1 86.5 272 SER A C 1
ATOM 2114 O O . SER A 1 272 ? -15.492 11.367 -0.02 1 86.5 272 SER A O 1
ATOM 2116 N N . ARG A 1 273 ? -17.281 10.859 1.18 1 86.06 273 ARG A N 1
ATOM 2117 C CA . ARG A 1 273 ? -16.516 10.562 2.387 1 86.06 273 ARG A CA 1
ATOM 2118 C C . ARG A 1 273 ? -15.562 9.398 2.158 1 86.06 273 ARG A C 1
ATOM 2120 O O . ARG A 1 273 ? -14.57 9.25 2.873 1 86.06 273 ARG A O 1
ATOM 2127 N N . ASN A 1 274 ? -15.945 8.586 1.188 1 90.38 274 ASN A N 1
ATOM 2128 C CA . ASN A 1 274 ? -15.109 7.426 0.89 1 90.38 274 ASN A CA 1
ATOM 2129 C C . ASN A 1 274 ? -13.875 7.816 0.088 1 90.38 274 ASN A C 1
ATOM 2131 O O . ASN A 1 274 ? -12.898 7.062 0.039 1 90.38 274 ASN A O 1
ATOM 2135 N N . ARG A 1 275 ? -13.953 8.953 -0.528 1 91.38 275 ARG A N 1
ATOM 2136 C CA . ARG A 1 275 ? -12.797 9.492 -1.24 1 91.38 275 ARG A CA 1
ATOM 2137 C C . ARG A 1 275 ? -11.875 10.25 -0.291 1 91.38 275 ARG A C 1
ATOM 2139 O O . ARG A 1 275 ? -12.211 11.344 0.175 1 91.38 275 ARG A O 1
ATOM 2146 N N . ARG A 1 276 ? -10.734 9.578 0.039 1 92.88 276 ARG A N 1
ATOM 2147 C CA . ARG A 1 276 ? -9.922 10.188 1.089 1 92.88 276 ARG A CA 1
ATOM 2148 C C . ARG A 1 276 ? -8.469 9.766 0.967 1 92.88 276 ARG A C 1
ATOM 2150 O O . ARG A 1 276 ? -8.156 8.742 0.345 1 92.88 276 ARG A O 1
ATOM 2157 N N . ILE A 1 277 ? -7.609 10.609 1.483 1 96.75 277 ILE A N 1
ATOM 2158 C CA . ILE A 1 277 ? -6.203 10.32 1.746 1 96.75 277 ILE A CA 1
ATOM 2159 C C . ILE A 1 277 ? -5.984 10.141 3.246 1 96.75 277 ILE A C 1
ATOM 2161 O O . ILE A 1 277 ? -6.488 10.922 4.051 1 96.75 277 ILE A O 1
ATOM 2165 N N . GLU A 1 278 ? -5.328 9.102 3.561 1 96.38 278 GLU A N 1
ATOM 2166 C CA . GLU A 1 278 ? -4.992 8.867 4.961 1 96.38 278 GLU A CA 1
ATOM 2167 C C . GLU A 1 278 ? -3.48 8.883 5.176 1 96.38 278 GLU A C 1
ATOM 2169 O O . GLU A 1 278 ? -2.736 8.266 4.406 1 96.38 278 GLU A O 1
ATOM 2174 N N . LEU A 1 279 ? -3.047 9.656 6.148 1 97.56 279 LEU A N 1
ATOM 2175 C CA . LEU A 1 279 ? -1.68 9.602 6.652 1 97.56 279 LEU A CA 1
ATOM 2176 C C . LEU A 1 279 ? -1.625 8.906 8.008 1 97.56 279 LEU A C 1
ATOM 2178 O O . LEU A 1 279 ? -2.338 9.289 8.938 1 97.56 279 LEU A O 1
ATOM 2182 N N . LEU A 1 280 ? -0.876 7.887 8.047 1 96.06 280 LEU A N 1
ATOM 2183 C CA . LEU A 1 280 ? -0.654 7.23 9.328 1 96.06 280 LEU A CA 1
ATOM 2184 C C . LEU A 1 280 ? 0.777 7.445 9.812 1 96.06 280 LEU A C 1
ATOM 2186 O O . LEU A 1 280 ? 1.722 6.926 9.211 1 96.06 280 LEU A O 1
ATOM 2190 N N . VAL A 1 281 ? 0.894 8.289 10.828 1 97.31 281 VAL A N 1
ATOM 2191 C CA . VAL A 1 281 ? 2.176 8.453 11.5 1 97.31 281 VAL A CA 1
ATOM 2192 C C . VAL A 1 281 ? 2.443 7.242 12.398 1 97.31 281 VAL A C 1
ATOM 2194 O O . VAL A 1 281 ? 1.786 7.066 13.422 1 97.31 281 VAL A O 1
ATOM 2197 N N . LEU A 1 282 ? 3.412 6.492 12.031 1 95.38 282 LEU A N 1
ATOM 2198 C CA . LEU A 1 282 ? 3.58 5.168 12.617 1 95.38 282 LEU A CA 1
ATOM 2199 C C . LEU A 1 282 ? 4.289 5.254 13.969 1 95.38 282 LEU A C 1
ATOM 2201 O O . LEU A 1 282 ? 5.297 5.957 14.094 1 95.38 282 LEU A O 1
ATOM 2205 N N . SER A 1 283 ? 3.67 4.543 14.938 1 94.19 283 SER A N 1
ATOM 2206 C CA . SER A 1 283 ? 4.414 4.312 16.172 1 94.19 283 SER A CA 1
ATOM 2207 C C . SER A 1 283 ? 5.652 3.459 15.922 1 94.19 283 SER A C 1
ATOM 2209 O O . SER A 1 283 ? 5.785 2.848 14.859 1 94.19 283 SER A O 1
ATOM 2211 N N . GLU A 1 284 ? 6.508 3.434 16.891 1 91.94 284 GLU A N 1
ATOM 2212 C CA . GLU A 1 284 ? 7.711 2.617 16.75 1 91.94 284 GLU A CA 1
ATOM 2213 C C . GLU A 1 284 ? 7.359 1.139 16.609 1 91.94 284 GLU A C 1
ATOM 2215 O O . GLU A 1 284 ? 7.961 0.429 15.797 1 91.94 284 GLU A O 1
ATOM 2220 N N . THR A 1 285 ? 6.414 0.745 17.375 1 89.69 285 THR A N 1
ATOM 2221 C CA . THR A 1 285 ? 5.984 -0.647 17.328 1 89.69 285 THR A CA 1
ATOM 2222 C C . THR A 1 285 ? 5.383 -0.979 15.969 1 89.69 285 THR A C 1
ATOM 2224 O O . THR A 1 285 ? 5.684 -2.023 15.391 1 89.69 285 THR A O 1
ATOM 2227 N N . ALA A 1 286 ? 4.566 -0.086 15.492 1 88.75 286 ALA A N 1
ATOM 2228 C CA . ALA A 1 286 ? 3.945 -0.308 14.188 1 88.75 286 ALA A CA 1
ATOM 2229 C C . ALA A 1 286 ? 4.992 -0.344 13.078 1 88.75 286 ALA A C 1
ATOM 2231 O O . ALA A 1 286 ? 4.883 -1.128 12.133 1 88.75 286 ALA A O 1
ATOM 2232 N N . GLU A 1 287 ? 5.938 0.469 13.156 1 89.31 287 GLU A N 1
ATOM 2233 C CA . GLU A 1 287 ? 7.02 0.496 12.172 1 89.31 287 GLU A CA 1
ATOM 2234 C C . GLU A 1 287 ? 7.781 -0.826 12.156 1 89.31 287 GLU A C 1
ATOM 2236 O O . GLU A 1 287 ? 8.117 -1.343 11.086 1 89.31 287 GLU A O 1
ATOM 2241 N N . GLN A 1 288 ? 8.016 -1.354 13.281 1 85 288 GLN A N 1
ATOM 2242 C CA . GLN A 1 288 ? 8.734 -2.621 13.391 1 85 288 GLN A CA 1
ATOM 2243 C C . GLN A 1 288 ? 7.914 -3.77 12.82 1 85 288 GLN A C 1
ATOM 2245 O O . GLN A 1 288 ? 8.453 -4.641 12.125 1 85 288 GLN A O 1
ATOM 2250 N N . GLU A 1 289 ? 6.664 -3.73 13.109 1 80 289 GLU A N 1
ATOM 2251 C CA . GLU A 1 289 ? 5.785 -4.773 12.586 1 80 289 GLU A CA 1
ATOM 2252 C C . GLU A 1 289 ? 5.73 -4.73 11.062 1 80 289 GLU A C 1
ATOM 2254 O O . GLU A 1 289 ? 5.711 -5.773 10.406 1 80 289 GLU A O 1
ATOM 2259 N N . LEU A 1 290 ? 5.73 -3.549 10.578 1 80.19 290 LEU A N 1
ATOM 2260 C CA . LEU A 1 290 ? 5.734 -3.377 9.133 1 80.19 290 LEU A CA 1
ATOM 2261 C C . LEU A 1 290 ? 7.023 -3.914 8.523 1 80.19 290 LEU A C 1
ATOM 2263 O O . LEU A 1 290 ? 6.996 -4.57 7.48 1 80.19 290 LEU A O 1
ATOM 2267 N N . ALA A 1 291 ? 8.078 -3.615 9.141 1 77.25 291 ALA A N 1
ATOM 2268 C CA . ALA A 1 291 ? 9.375 -4.09 8.664 1 77.25 291 ALA A CA 1
ATOM 2269 C C . ALA A 1 291 ? 9.438 -5.613 8.68 1 77.25 291 ALA A C 1
ATOM 2271 O O . ALA A 1 291 ? 10.008 -6.227 7.777 1 77.25 291 ALA A O 1
ATOM 2272 N N . GLU A 1 292 ? 8.789 -6.215 9.625 1 73 292 GLU A N 1
ATOM 2273 C CA . GLU A 1 292 ? 8.797 -7.668 9.75 1 73 292 GLU A CA 1
ATOM 2274 C C . GLU A 1 292 ? 7.949 -8.32 8.664 1 73 292 GLU A C 1
ATOM 2276 O O . GLU A 1 292 ? 8.258 -9.422 8.211 1 73 292 GLU A O 1
ATOM 2281 N N . LEU A 1 293 ? 6.93 -7.613 8.305 1 71.44 293 LEU A N 1
ATOM 2282 C CA . LEU A 1 293 ? 6.051 -8.133 7.266 1 71.44 293 LEU A CA 1
ATOM 2283 C C . LEU A 1 293 ? 6.781 -8.219 5.93 1 71.44 293 LEU A C 1
ATOM 2285 O O . LEU A 1 293 ? 6.516 -9.117 5.129 1 71.44 293 LEU A O 1
ATOM 2289 N N . PHE A 1 294 ? 7.77 -7.305 5.777 1 69.44 294 PHE A N 1
ATOM 2290 C CA . PHE A 1 294 ? 8.414 -7.246 4.473 1 69.44 294 PHE A CA 1
ATOM 2291 C C . PHE A 1 294 ? 9.859 -7.723 4.555 1 69.44 294 PHE A C 1
ATOM 2293 O O . PHE A 1 294 ? 10.539 -7.828 3.535 1 69.44 294 PHE A O 1
ATOM 2300 N N . SER A 1 295 ? 10.398 -7.773 5.812 1 60.88 295 SER A N 1
ATOM 2301 C CA . SER A 1 295 ? 11.789 -8.18 5.953 1 60.88 295 SER A CA 1
ATOM 2302 C C . SER A 1 295 ? 11.945 -9.695 5.812 1 60.88 295 SER A C 1
ATOM 2304 O O . SER A 1 295 ? 11.016 -10.445 6.121 1 60.88 295 SER A O 1
ATOM 2306 N N . ARG A 1 296 ? 12.984 -10.117 4.973 1 55.12 296 ARG A N 1
ATOM 2307 C CA . ARG A 1 296 ? 13.484 -11.469 4.762 1 55.12 296 ARG A CA 1
ATOM 2308 C C . ARG A 1 296 ? 13.664 -12.195 6.09 1 55.12 296 ARG A C 1
ATOM 2310 O O . ARG A 1 296 ? 13.453 -13.406 6.172 1 55.12 296 ARG A O 1
ATOM 2317 N N . ALA A 1 297 ? 14.305 -11.5 7.051 1 45.97 297 ALA A N 1
ATOM 2318 C CA . ALA A 1 297 ? 15.086 -12.094 8.133 1 45.97 297 ALA A CA 1
ATOM 2319 C C . ALA A 1 297 ? 14.227 -13.016 8.992 1 45.97 297 ALA A C 1
ATOM 2321 O O . ALA A 1 297 ? 14.703 -14.039 9.484 1 45.97 297 ALA A O 1
ATOM 2322 N N . LEU A 1 298 ? 13.086 -12.578 9.266 1 42 298 LEU A N 1
ATOM 2323 C CA . LEU A 1 298 ? 12.445 -13.508 10.188 1 42 298 LEU A CA 1
ATOM 2324 C C . LEU A 1 298 ? 12.195 -14.852 9.523 1 42 298 LEU A C 1
ATOM 2326 O O . LEU A 1 298 ? 12.219 -15.891 10.18 1 42 298 LEU A O 1
ATOM 2330 N N . SER A 1 299 ? 11.914 -14.875 8.242 1 44.28 299 SER A N 1
ATOM 2331 C CA . SER A 1 299 ? 11.633 -16.141 7.582 1 44.28 299 SER A CA 1
ATOM 2332 C C . SER A 1 299 ? 12.875 -17.031 7.523 1 44.28 299 SER A C 1
ATOM 2334 O O . SER A 1 299 ? 12.789 -18.234 7.691 1 44.28 299 SER A O 1
ATOM 2336 N N . GLU A 1 300 ? 14.031 -16.438 7.109 1 46.16 300 GLU A N 1
ATOM 2337 C CA . GLU A 1 300 ? 15.219 -17.297 7.074 1 46.16 300 GLU A CA 1
ATOM 2338 C C . GLU A 1 300 ? 15.617 -17.734 8.477 1 46.16 300 GLU A C 1
ATOM 2340 O O . GLU A 1 300 ? 16.109 -18.859 8.664 1 46.16 300 GLU A O 1
ATOM 2345 N N . ALA A 1 301 ? 15.555 -16.953 9.43 1 40.69 301 ALA A N 1
ATOM 2346 C CA . ALA A 1 301 ? 15.938 -17.344 10.789 1 40.69 301 ALA A CA 1
ATOM 2347 C C . ALA A 1 301 ? 15.094 -18.516 11.281 1 40.69 301 ALA A C 1
ATOM 2349 O O . ALA A 1 301 ? 15.609 -19.422 11.93 1 40.69 301 ALA A O 1
ATOM 2350 N N . LYS A 1 302 ? 13.867 -18.438 11.047 1 43.41 302 LYS A N 1
ATOM 2351 C CA . LYS A 1 302 ? 13.086 -19.594 11.484 1 43.41 302 LYS A CA 1
ATOM 2352 C C . LYS A 1 302 ? 13.406 -20.828 10.641 1 43.41 302 LYS A C 1
ATOM 2354 O O . LYS A 1 302 ? 13.258 -21.953 11.102 1 43.41 302 LYS A O 1
ATOM 2359 N N . GLU A 1 303 ? 13.633 -20.594 9.359 1 41.25 303 GLU A N 1
ATOM 2360 C CA . GLU A 1 303 ? 14.031 -21.734 8.539 1 41.25 303 GLU A CA 1
ATOM 2361 C C . GLU A 1 303 ? 15.344 -22.344 9.039 1 41.25 303 GLU A C 1
ATOM 2363 O O . GLU A 1 303 ? 15.492 -23.562 9.062 1 41.25 303 GLU A O 1
ATOM 2368 N N . LYS A 1 304 ? 16.312 -21.578 9.359 1 47.16 304 LYS A N 1
ATOM 2369 C CA . LYS A 1 304 ? 17.547 -22.125 9.922 1 47.16 304 LYS A CA 1
ATOM 2370 C C . LYS A 1 304 ? 17.297 -22.734 11.297 1 47.16 304 LYS A C 1
ATOM 2372 O O . LYS A 1 304 ? 17.875 -23.781 11.633 1 47.16 304 LYS A O 1
ATOM 2377 N N . THR A 1 305 ? 16.562 -22.062 12.117 1 42.5 305 THR A N 1
ATOM 2378 C CA . THR A 1 305 ? 16.297 -22.656 13.422 1 42.5 305 THR A CA 1
ATOM 2379 C C . THR A 1 305 ? 15.562 -23.984 13.273 1 42.5 305 THR A C 1
ATOM 2381 O O . THR A 1 305 ? 15.844 -24.938 14.008 1 42.5 305 THR A O 1
ATOM 2384 N N . GLN A 1 306 ? 14.742 -23.984 12.312 1 39.91 306 GLN A N 1
ATOM 2385 C CA . GLN A 1 306 ? 14.078 -25.266 12.094 1 39.91 306 GLN A CA 1
ATOM 2386 C C . GLN A 1 306 ? 15.039 -26.281 11.484 1 39.91 306 GLN A C 1
ATOM 2388 O O . GLN A 1 306 ? 14.906 -27.484 11.727 1 39.91 306 GLN A O 1
ATOM 2393 N N . GLN A 1 307 ? 15.93 -25.797 10.672 1 41.5 307 GLN A N 1
ATOM 2394 C CA . GLN A 1 307 ? 16.922 -26.734 10.164 1 41.5 307 GLN A CA 1
ATOM 2395 C C . GLN A 1 307 ? 17.891 -27.156 11.273 1 41.5 307 GLN A C 1
ATOM 2397 O O . GLN A 1 307 ? 18.375 -28.297 11.289 1 41.5 307 GLN A O 1
ATOM 2402 N N . THR A 1 308 ? 18.312 -26.297 12.117 1 41.75 308 THR A N 1
ATOM 2403 C CA . THR A 1 308 ? 19.234 -26.703 13.18 1 41.75 308 THR A CA 1
ATOM 2404 C C . THR A 1 308 ? 18.531 -27.594 14.195 1 41.75 308 THR A C 1
ATOM 2406 O O . THR A 1 308 ? 19.172 -28.25 15.016 1 41.75 308 THR A O 1
ATOM 2409 N N . ARG A 1 309 ? 17.297 -27.469 14.242 1 39.5 309 ARG A N 1
ATOM 2410 C CA . ARG A 1 309 ? 16.656 -28.375 15.188 1 39.5 309 ARG A CA 1
ATOM 2411 C C . ARG A 1 309 ? 16.438 -29.75 14.57 1 39.5 309 ARG A C 1
ATOM 2413 O O . ARG A 1 309 ? 15.977 -30.672 15.242 1 39.5 309 ARG A O 1
ATOM 2420 N N . ARG A 1 310 ? 16.641 -29.812 13.266 1 35.03 310 ARG A N 1
ATOM 2421 C CA . ARG A 1 310 ? 16.719 -31.172 12.758 1 35.03 310 ARG A CA 1
ATOM 2422 C C . ARG A 1 310 ? 18.156 -31.672 12.75 1 35.03 310 ARG A C 1
ATOM 2424 O O . ARG A 1 310 ? 19.078 -30.922 12.414 1 35.03 310 ARG A O 1
ATOM 2431 N N . MET B 1 1 ? -0.093 35.562 -117.125 1 30.78 1 MET B N 1
ATOM 2432 C CA . MET B 1 1 ? -0.836 34.844 -116.062 1 30.78 1 MET B CA 1
ATOM 2433 C C . MET B 1 1 ? -0.082 34.844 -114.75 1 30.78 1 MET B C 1
ATOM 2435 O O . MET B 1 1 ? 0.883 34.094 -114.562 1 30.78 1 MET B O 1
ATOM 2439 N N . ASP B 1 2 ? 0.113 36.031 -114.062 1 36.22 2 ASP B N 1
ATOM 2440 C CA . ASP B 1 2 ? 0.985 36.406 -113 1 36.22 2 ASP B CA 1
ATOM 2441 C C . ASP B 1 2 ? 0.538 35.75 -111.688 1 36.22 2 ASP B C 1
ATOM 2443 O O . ASP B 1 2 ? -0.608 35.938 -111.25 1 36.22 2 ASP B O 1
ATOM 2447 N N . LYS B 1 3 ? 1.086 34.531 -111.25 1 39.75 3 LYS B N 1
ATOM 2448 C CA . LYS B 1 3 ? 0.856 33.688 -110.125 1 39.75 3 LYS B CA 1
ATOM 2449 C C . LYS B 1 3 ? 1.11 34.438 -108.812 1 39.75 3 LYS B C 1
ATOM 2451 O O . LYS B 1 3 ? 2.242 34.844 -108.5 1 39.75 3 LYS B O 1
ATOM 2456 N N . GLN B 1 4 ? 0.154 35.281 -108.375 1 40.38 4 GLN B N 1
ATOM 2457 C CA . GLN B 1 4 ? 0.283 36.062 -107.125 1 40.38 4 GLN B CA 1
ATOM 2458 C C . GLN B 1 4 ? 0.464 35.125 -105.938 1 40.38 4 GLN B C 1
ATOM 2460 O O . GLN B 1 4 ? -0.276 34.156 -105.75 1 40.38 4 GLN B O 1
ATOM 2465 N N . PRO B 1 5 ? 1.656 35.094 -105.25 1 43.75 5 PRO B N 1
ATOM 2466 C CA . PRO B 1 5 ? 1.996 34.156 -104.188 1 43.75 5 PRO B CA 1
ATOM 2467 C C . PRO B 1 5 ? 1.127 34.375 -102.938 1 43.75 5 PRO B C 1
ATOM 2469 O O . PRO B 1 5 ? 0.763 35.531 -102.625 1 43.75 5 PRO B O 1
ATOM 2472 N N . ILE B 1 6 ? 0.139 33.5 -102.688 1 44.22 6 ILE B N 1
ATOM 2473 C CA . ILE B 1 6 ? -0.776 33.5 -101.5 1 44.22 6 ILE B CA 1
ATOM 2474 C C . ILE B 1 6 ? 0.019 33.406 -100.25 1 44.22 6 ILE B C 1
ATOM 2476 O O . ILE B 1 6 ? 0.75 32.438 -100 1 44.22 6 ILE B O 1
ATOM 2480 N N . ILE B 1 7 ? 0.448 34.531 -99.688 1 41.16 7 ILE B N 1
ATOM 2481 C CA . ILE B 1 7 ? 1.21 34.594 -98.438 1 41.16 7 ILE B CA 1
ATOM 2482 C C . ILE B 1 7 ? 0.322 34.188 -97.25 1 41.16 7 ILE B C 1
ATOM 2484 O O . ILE B 1 7 ? -0.679 34.844 -97 1 41.16 7 ILE B O 1
ATOM 2488 N N . ILE B 1 8 ? 0.164 32.906 -97 1 39.84 8 ILE B N 1
ATOM 2489 C CA . ILE B 1 8 ? -0.597 32.344 -95.938 1 39.84 8 ILE B CA 1
ATOM 2490 C C . ILE B 1 8 ? 0.055 32.75 -94.625 1 39.84 8 ILE B C 1
ATOM 2492 O O . ILE B 1 8 ? 1.201 32.406 -94.312 1 39.84 8 ILE B O 1
ATOM 2496 N N . LYS B 1 9 ? -0.289 33.938 -94.062 1 35.34 9 LYS B N 1
ATOM 2497 C CA . LYS B 1 9 ? 0.185 34.375 -92.75 1 35.34 9 LYS B CA 1
ATOM 2498 C C . LYS B 1 9 ? -0.312 33.438 -91.688 1 35.34 9 LYS B C 1
ATOM 2500 O O . LYS B 1 9 ? -1.521 33.281 -91.5 1 35.34 9 LYS B O 1
ATOM 2505 N N . ARG B 1 10 ? 0.429 32.438 -91.438 1 36.25 10 ARG B N 1
ATOM 2506 C CA . ARG B 1 10 ? 0.173 31.516 -90.312 1 36.25 10 ARG B CA 1
ATOM 2507 C C . ARG B 1 10 ? 0.133 32.281 -89 1 36.25 10 ARG B C 1
ATOM 2509 O O . ARG B 1 10 ? 1.117 32.906 -88.562 1 36.25 10 ARG B O 1
ATOM 2516 N N . VAL B 1 11 ? -0.98 32.875 -88.625 1 38.09 11 VAL B N 1
ATOM 2517 C CA . VAL B 1 11 ? -1.189 33.5 -87.312 1 38.09 11 VAL B CA 1
ATOM 2518 C C . VAL B 1 11 ? -0.912 32.5 -86.188 1 38.09 11 VAL B C 1
ATOM 2520 O O . VAL B 1 11 ? -1.564 31.469 -86.125 1 38.09 11 VAL B O 1
ATOM 2523 N N . ARG B 1 12 ? 0.337 32.406 -85.75 1 34.31 12 ARG B N 1
ATOM 2524 C CA . ARG B 1 12 ? 0.699 31.641 -84.562 1 34.31 12 ARG B CA 1
ATOM 2525 C C . ARG B 1 12 ? -0.143 32.062 -83.375 1 34.31 12 ARG B C 1
ATOM 2527 O O . ARG B 1 12 ? -0.098 33.219 -82.938 1 34.31 12 ARG B O 1
ATOM 2534 N N . ARG B 1 13 ? -1.317 31.453 -83.25 1 33.5 13 ARG B N 1
ATOM 2535 C CA . ARG B 1 13 ? -2.084 31.562 -82 1 33.5 13 ARG B CA 1
ATOM 2536 C C . ARG B 1 13 ? -1.194 31.344 -80.812 1 33.5 13 ARG B C 1
ATOM 2538 O O . ARG B 1 13 ? -0.541 30.312 -80.688 1 33.5 13 ARG B O 1
ATOM 2545 N N . ASN B 1 14 ? -0.513 32.406 -80.312 1 31.97 14 ASN B N 1
ATOM 2546 C CA . ASN B 1 14 ? 0.16 32.375 -79.062 1 31.97 14 ASN B CA 1
ATOM 2547 C C . ASN B 1 14 ? -0.729 31.766 -77.938 1 31.97 14 ASN B C 1
ATOM 2549 O O . ASN B 1 14 ? -1.843 32.219 -77.75 1 31.97 14 ASN B O 1
ATOM 2553 N N . GLY B 1 15 ? -0.77 30.438 -77.938 1 32.25 15 GLY B N 1
ATOM 2554 C CA . GLY B 1 15 ? -1.357 29.688 -76.875 1 32.25 15 GLY B CA 1
ATOM 2555 C C . GLY B 1 15 ? -1.137 30.328 -75.5 1 32.25 15 GLY B C 1
ATOM 2556 O O . GLY B 1 15 ? -0.012 30.703 -75.125 1 32.25 15 GLY B O 1
ATOM 2557 N N . GLY B 1 16 ? -2.021 31.25 -75.125 1 32.94 16 GLY B N 1
ATOM 2558 C CA . GLY B 1 16 ? -2.094 31.812 -73.812 1 32.94 16 GLY B CA 1
ATOM 2559 C C . GLY B 1 16 ? -1.771 30.797 -72.688 1 32.94 16 GLY B C 1
ATOM 2560 O O . GLY B 1 16 ? -2.234 29.656 -72.75 1 32.94 16 GLY B O 1
ATOM 2561 N N . GLY B 1 17 ? -0.457 30.781 -72.312 1 34.22 17 GLY B N 1
ATOM 2562 C CA . GLY B 1 17 ? 0.085 30.047 -71.188 1 34.22 17 GLY B CA 1
ATOM 2563 C C . GLY B 1 17 ? -0.819 30.062 -70 1 34.22 17 GLY B C 1
ATOM 2564 O O . GLY B 1 17 ? -1.19 31.125 -69.5 1 34.22 17 GLY B O 1
ATOM 2565 N N . HIS B 1 18 ? -1.798 29.156 -70 1 39.06 18 HIS B N 1
ATOM 2566 C CA . HIS B 1 18 ? -2.557 28.859 -68.812 1 39.06 18 HIS B CA 1
ATOM 2567 C C . HIS B 1 18 ? -1.664 28.922 -67.562 1 39.06 18 HIS B C 1
ATOM 2569 O O . HIS B 1 18 ? -0.54 28.406 -67.625 1 39.06 18 HIS B O 1
ATOM 2575 N N . GLY B 1 19 ? -1.701 30.031 -66.875 1 37.19 19 GLY B N 1
ATOM 2576 C CA . GLY B 1 19 ? -1.072 30.359 -65.625 1 37.19 19 GLY B CA 1
ATOM 2577 C C . GLY B 1 19 ? -0.979 29.172 -64.688 1 37.19 19 GLY B C 1
ATOM 2578 O O . GLY B 1 19 ? -1.994 28.547 -64.375 1 37.19 19 GLY B O 1
ATOM 2579 N N . GLY B 1 20 ? 0.103 28.344 -64.938 1 42.03 20 GLY B N 1
ATOM 2580 C CA . GLY B 1 20 ? 0.592 27.25 -64.125 1 42.03 20 GLY B CA 1
ATOM 2581 C C . GLY B 1 20 ? 0.559 27.547 -62.625 1 42.03 20 GLY B C 1
ATOM 2582 O O . GLY B 1 20 ? 1.21 26.859 -61.844 1 42.03 20 GLY B O 1
ATOM 2583 N N . GLY B 1 21 ? 0.091 28.75 -62.406 1 45.97 21 GLY B N 1
ATOM 2584 C CA . GLY B 1 21 ? 0.248 29.094 -61 1 45.97 21 GLY B CA 1
ATOM 2585 C C . GLY B 1 21 ? -0.611 28.266 -60.062 1 45.97 21 GLY B C 1
ATOM 2586 O O . GLY B 1 21 ? -0.59 28.453 -58.844 1 45.97 21 GLY B O 1
ATOM 2587 N N . GLY B 1 22 ? -1.594 27.578 -60.719 1 52 22 GLY B N 1
ATOM 2588 C CA . GLY B 1 22 ? -2.541 26.891 -59.875 1 52 22 GLY B CA 1
ATOM 2589 C C . GLY B 1 22 ? -2.025 25.562 -59.344 1 52 22 GLY B C 1
ATOM 2590 O O . GLY B 1 22 ? -2.5 25.062 -58.312 1 52 22 GLY B O 1
ATOM 2591 N N . ALA B 1 23 ? -1.057 24.938 -60.125 1 58.34 23 ALA B N 1
ATOM 2592 C CA . ALA B 1 23 ? -0.626 23.594 -59.75 1 58.34 23 ALA B CA 1
ATOM 2593 C C . ALA B 1 23 ? 0.254 23.625 -58.5 1 58.34 23 ALA B C 1
ATOM 2595 O O . ALA B 1 23 ? 0.189 22.719 -57.688 1 58.34 23 ALA B O 1
ATOM 2596 N N . TRP B 1 24 ? 1.059 24.641 -58.438 1 58.12 24 TRP B N 1
ATOM 2597 C CA . TRP B 1 24 ? 1.955 24.719 -57.281 1 58.12 24 TRP B CA 1
ATOM 2598 C C . TRP B 1 24 ? 1.178 25.031 -56 1 58.12 24 TRP B C 1
ATOM 2600 O O . TRP B 1 24 ? 1.571 24.625 -54.906 1 58.12 24 TRP B O 1
ATOM 2610 N N . LYS B 1 25 ? 0.042 25.672 -56.156 1 57.81 25 LYS B N 1
ATOM 2611 C CA . LYS B 1 25 ? -0.775 25.984 -54.969 1 57.81 25 LYS B CA 1
ATOM 2612 C C . LYS B 1 25 ? -1.511 24.734 -54.469 1 57.81 25 LYS B C 1
ATOM 2614 O O . LYS B 1 25 ? -1.622 24.531 -53.281 1 57.81 25 LYS B O 1
ATOM 2619 N N . VAL B 1 26 ? -1.942 23.953 -55.406 1 62.53 26 VAL B N 1
ATOM 2620 C CA . VAL B 1 26 ? -2.58 22.688 -55.062 1 62.53 26 VAL B CA 1
ATOM 2621 C C . VAL B 1 26 ? -1.538 21.719 -54.531 1 62.53 26 VAL B C 1
ATOM 2623 O O . VAL B 1 26 ? -1.783 21.047 -53.531 1 62.53 26 VAL B O 1
ATOM 2626 N N . ALA B 1 27 ? -0.324 21.734 -55.125 1 64.69 27 ALA B N 1
ATOM 2627 C CA . ALA B 1 27 ? 0.75 20.891 -54.625 1 64.69 27 ALA B CA 1
ATOM 2628 C C . ALA B 1 27 ? 1.192 21.359 -53.219 1 64.69 27 ALA B C 1
ATOM 2630 O O . ALA B 1 27 ? 1.476 20.531 -52.344 1 64.69 27 ALA B O 1
ATOM 2631 N N . PHE B 1 28 ? 1.152 22.625 -53.031 1 64.94 28 PHE B N 1
ATOM 2632 C CA . PHE B 1 28 ? 1.515 23.172 -51.75 1 64.94 28 PHE B CA 1
ATOM 2633 C C . PHE B 1 28 ? 0.427 22.891 -50.719 1 64.94 28 PHE B C 1
ATOM 2635 O O . PHE B 1 28 ? 0.725 22.547 -49.562 1 64.94 28 PHE B O 1
ATOM 2642 N N . ALA B 1 29 ? -0.805 23 -51.156 1 66.88 29 ALA B N 1
ATOM 2643 C CA . ALA B 1 29 ? -1.915 22.625 -50.281 1 66.88 29 ALA B CA 1
ATOM 2644 C C . ALA B 1 29 ? -1.871 21.125 -49.938 1 66.88 29 ALA B C 1
ATOM 2646 O O . ALA B 1 29 ? -2.084 20.734 -48.781 1 66.88 29 ALA B O 1
ATOM 2647 N N . ASP B 1 30 ? -1.571 20.359 -50.906 1 70.56 30 ASP B N 1
ATOM 2648 C CA . ASP B 1 30 ? -1.431 18.922 -50.688 1 70.56 30 ASP B CA 1
ATOM 2649 C C . ASP B 1 30 ? -0.226 18.609 -49.781 1 70.56 30 ASP B C 1
ATOM 2651 O O . ASP B 1 30 ? -0.303 17.766 -48.906 1 70.56 30 ASP B O 1
ATOM 2655 N N . PHE B 1 31 ? 0.892 19.328 -49.969 1 67.5 31 PHE B N 1
ATOM 2656 C CA . PHE B 1 31 ? 2.08 19.141 -49.125 1 67.5 31 PHE B CA 1
ATOM 2657 C C . PHE B 1 31 ? 1.818 19.594 -47.719 1 67.5 31 PHE B C 1
ATOM 2659 O O . PHE B 1 31 ? 2.189 18.906 -46.75 1 67.5 31 PHE B O 1
ATOM 2666 N N . THR B 1 32 ? 1.188 20.719 -47.531 1 69.12 32 THR B N 1
ATOM 2667 C CA . THR B 1 32 ? 0.872 21.203 -46.188 1 69.12 32 THR B CA 1
ATOM 2668 C C . THR B 1 32 ? -0.15 20.297 -45.5 1 69.12 32 THR B C 1
ATOM 2670 O O . THR B 1 32 ? -0.073 20.062 -44.312 1 69.12 32 THR B O 1
ATOM 2673 N N . LEU B 1 33 ? -1.119 19.703 -46.188 1 70.44 33 LEU B N 1
ATOM 2674 C CA . LEU B 1 33 ? -2.051 18.719 -45.625 1 70.44 33 LEU B CA 1
ATOM 2675 C C . LEU B 1 33 ? -1.325 17.438 -45.25 1 70.44 33 LEU B C 1
ATOM 2677 O O . LEU B 1 33 ? -1.62 16.828 -44.219 1 70.44 33 LEU B O 1
ATOM 2681 N N . ALA B 1 34 ? -0.378 17 -46.125 1 71.06 34 ALA B N 1
ATOM 2682 C CA . ALA B 1 34 ? 0.445 15.836 -45.812 1 71.06 34 ALA B CA 1
ATOM 2683 C C . ALA B 1 34 ? 1.336 16.125 -44.594 1 71.06 34 ALA B C 1
ATOM 2685 O O . ALA B 1 34 ? 1.488 15.266 -43.719 1 71.06 34 ALA B O 1
ATOM 2686 N N . MET B 1 35 ? 1.931 17.266 -44.531 1 71 35 MET B N 1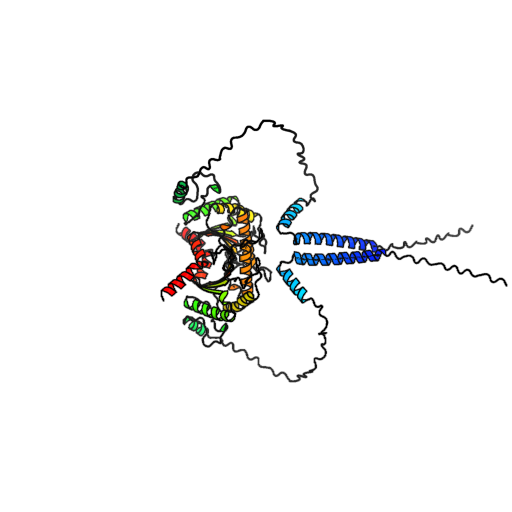
ATOM 2687 C CA . MET B 1 35 ? 2.734 17.656 -43.375 1 71 35 MET B CA 1
ATOM 2688 C C . MET B 1 35 ? 1.863 17.812 -42.156 1 71 35 MET B C 1
ATOM 2690 O O . MET B 1 35 ? 2.258 17.422 -41.062 1 71 35 MET B O 1
ATOM 2694 N N . MET B 1 36 ? 0.647 18.375 -42.25 1 69.06 36 MET B N 1
ATOM 2695 C CA . MET B 1 36 ? -0.317 18.422 -41.156 1 69.06 36 MET B CA 1
ATOM 2696 C C . MET B 1 36 ? -0.681 17.016 -40.719 1 69.06 36 MET B C 1
ATOM 2698 O O . MET B 1 36 ? -0.693 16.719 -39.531 1 69.06 36 MET B O 1
ATOM 2702 N N . ALA B 1 37 ? -1.1 16.078 -41.562 1 69.19 37 ALA B N 1
ATOM 2703 C CA . ALA B 1 37 ? -1.374 14.695 -41.219 1 69.19 37 ALA B CA 1
ATOM 2704 C C . ALA B 1 37 ? -0.153 14.039 -40.562 1 69.19 37 ALA B C 1
ATOM 2706 O O . ALA B 1 37 ? -0.28 13.297 -39.594 1 69.19 37 ALA B O 1
ATOM 2707 N N . PHE B 1 38 ? 1.067 14.266 -41.125 1 67.31 38 PHE B N 1
ATOM 2708 C CA . PHE B 1 38 ? 2.309 13.758 -40.531 1 67.31 38 PHE B CA 1
ATOM 2709 C C . PHE B 1 38 ? 2.543 14.336 -39.156 1 67.31 38 PHE B C 1
ATOM 2711 O O . PHE B 1 38 ? 2.838 13.602 -38.219 1 67.31 38 PHE B O 1
ATOM 2718 N N . PHE B 1 39 ? 2.371 15.547 -38.844 1 65.94 39 PHE B N 1
ATOM 2719 C CA . PHE B 1 39 ? 2.551 16.141 -37.531 1 65.94 39 PHE B CA 1
ATOM 2720 C C . PHE B 1 39 ? 1.401 15.758 -36.594 1 65.94 39 PHE B C 1
ATOM 2722 O O . PHE B 1 39 ? 1.596 15.594 -35.406 1 65.94 39 PHE B O 1
ATOM 2729 N N . MET B 1 40 ? 0.137 15.633 -37.031 1 67.19 40 MET B N 1
ATOM 2730 C CA . MET B 1 40 ? -0.936 15.055 -36.25 1 67.19 40 MET B CA 1
ATOM 2731 C C . MET B 1 40 ? -0.578 13.641 -35.812 1 67.19 40 MET B C 1
ATOM 2733 O O . MET B 1 40 ? -0.828 13.258 -34.656 1 67.19 40 MET B O 1
ATOM 2737 N N . VAL B 1 41 ? -0.069 12.75 -36.625 1 68.19 41 VAL B N 1
ATOM 2738 C CA . VAL B 1 41 ? 0.392 11.422 -36.219 1 68.19 41 VAL B CA 1
ATOM 2739 C C . VAL B 1 41 ? 1.542 11.547 -35.219 1 68.19 41 VAL B C 1
ATOM 2741 O O . VAL B 1 41 ? 1.562 10.859 -34.219 1 68.19 41 VAL B O 1
ATOM 2744 N N . LEU B 1 42 ? 2.484 12.359 -35.469 1 66.12 42 LEU B N 1
ATOM 2745 C CA . LEU B 1 42 ? 3.568 12.555 -34.5 1 66.12 42 LEU B CA 1
ATOM 2746 C C . LEU B 1 42 ? 3.043 13.148 -33.219 1 66.12 42 LEU B C 1
ATOM 2748 O O . LEU B 1 42 ? 3.51 12.789 -32.125 1 66.12 42 LEU B O 1
ATOM 2752 N N . TRP B 1 43 ? 2.152 14.016 -33.219 1 59.59 43 TRP B N 1
ATOM 2753 C CA . TRP B 1 43 ? 1.466 14.531 -32.031 1 59.59 43 TRP B CA 1
ATOM 2754 C C . TRP B 1 43 ? 0.676 13.43 -31.328 1 59.59 43 TRP B C 1
ATOM 2756 O O . TRP B 1 43 ? 0.737 13.289 -30.109 1 59.59 43 TRP B O 1
ATOM 2766 N N . ILE B 1 44 ? -0.129 12.68 -31.953 1 61 44 ILE B N 1
ATOM 2767 C CA . ILE B 1 44 ? -0.802 11.531 -31.359 1 61 44 ILE B CA 1
ATOM 2768 C C . ILE B 1 44 ? 0.232 10.57 -30.781 1 61 44 ILE B C 1
ATOM 2770 O O . ILE B 1 44 ? 0.031 10.008 -29.688 1 61 44 ILE B O 1
ATOM 2774 N N . LEU B 1 45 ? 1.267 10.383 -31.406 1 61.91 45 LEU B N 1
ATOM 2775 C CA . LEU B 1 45 ? 2.35 9.547 -30.891 1 61.91 45 LEU B CA 1
ATOM 2776 C C . LEU B 1 45 ? 3.047 10.219 -29.719 1 61.91 45 LEU B C 1
ATOM 2778 O O . LEU B 1 45 ? 3.5 9.547 -28.781 1 61.91 45 LEU B O 1
ATOM 2782 N N . ALA B 1 46 ? 3.211 11.461 -29.812 1 56.09 46 ALA B N 1
ATOM 2783 C CA . ALA B 1 46 ? 3.84 12.219 -28.734 1 56.09 46 ALA B CA 1
ATOM 2784 C C . ALA B 1 46 ? 2.896 12.367 -27.547 1 56.09 46 ALA B C 1
ATOM 2786 O O . ALA B 1 46 ? 3.338 12.383 -26.391 1 56.09 46 ALA B O 1
ATOM 2787 N N . VAL B 1 47 ? 1.573 12.641 -27.734 1 53.66 47 VAL B N 1
ATOM 2788 C CA . VAL B 1 47 ? 0.598 12.711 -26.641 1 53.66 47 VAL B CA 1
ATOM 2789 C C . VAL B 1 47 ? 0.211 11.305 -26.203 1 53.66 47 VAL B C 1
ATOM 2791 O O . VAL B 1 47 ? -0.436 11.125 -25.172 1 53.66 47 VAL B O 1
ATOM 2794 N N . SER B 1 48 ? 0.31 10.258 -26.984 1 47.34 48 SER B N 1
ATOM 2795 C CA . SER B 1 48 ? 0.058 8.867 -26.609 1 47.34 48 SER B CA 1
ATOM 2796 C C . SER B 1 48 ? 1.088 8.375 -25.609 1 47.34 48 SER B C 1
ATOM 2798 O O . SER B 1 48 ? 2.242 8.805 -25.625 1 47.34 48 SER B O 1
ATOM 2800 N N . SER B 1 49 ? 0.58 7.852 -24.453 1 44.97 49 SER B N 1
ATOM 2801 C CA . SER B 1 49 ? 1.446 7.281 -23.422 1 44.97 49 SER B CA 1
ATOM 2802 C C . SER B 1 49 ? 2.473 6.328 -24.031 1 44.97 49 SER B C 1
ATOM 2804 O O . SER B 1 49 ? 2.299 5.863 -25.172 1 44.97 49 SER B O 1
ATOM 2806 N N . GLN B 1 50 ? 3.645 6.258 -23.531 1 48.59 50 GLN B N 1
ATOM 2807 C CA . GLN B 1 50 ? 4.684 5.359 -24.016 1 48.59 50 GLN B CA 1
ATOM 2808 C C . GLN B 1 50 ? 4.09 4.027 -24.469 1 48.59 50 GLN B C 1
ATOM 2810 O O . GLN B 1 50 ? 4.531 3.445 -25.453 1 48.59 50 GLN B O 1
ATOM 2815 N N . GLU B 1 51 ? 3.02 3.684 -23.922 1 43.97 51 GLU B N 1
ATOM 2816 C CA . GLU B 1 51 ? 2.434 2.377 -24.219 1 43.97 51 GLU B CA 1
ATOM 2817 C C . GLU B 1 51 ? 1.727 2.373 -25.562 1 43.97 51 GLU B C 1
ATOM 2819 O O . GLU B 1 51 ? 1.823 1.402 -26.312 1 43.97 51 GLU B O 1
ATOM 2824 N N . GLU B 1 52 ? 1.117 3.488 -25.938 1 47.66 52 GLU B N 1
ATOM 2825 C CA . GLU B 1 52 ? 0.382 3.469 -27.203 1 47.66 52 GLU B CA 1
ATOM 2826 C C . GLU B 1 52 ? 1.328 3.576 -28.391 1 47.66 52 GLU B C 1
ATOM 2828 O O . GLU B 1 52 ? 1.09 2.969 -29.438 1 47.66 52 GLU B O 1
ATOM 2833 N N . ARG B 1 53 ? 2.461 4.117 -28.141 1 50.91 53 ARG B N 1
ATOM 2834 C CA . ARG B 1 53 ? 3.449 4.223 -29.219 1 50.91 53 ARG B CA 1
ATOM 2835 C C . ARG B 1 53 ? 4.051 2.861 -29.531 1 50.91 53 ARG B C 1
ATOM 2837 O O . ARG B 1 53 ? 4.293 2.547 -30.703 1 50.91 53 ARG B O 1
ATOM 2844 N N . GLU B 1 54 ? 4.246 2.016 -28.516 1 47.97 54 GLU B N 1
ATOM 2845 C CA . GLU B 1 54 ? 4.797 0.682 -28.75 1 47.97 54 GLU B CA 1
ATOM 2846 C C . GLU B 1 54 ? 3.779 -0.221 -29.453 1 47.97 54 GLU B C 1
ATOM 2848 O O . GLU B 1 54 ? 4.137 -1.01 -30.328 1 47.97 54 GLU B O 1
ATOM 2853 N N . ILE B 1 55 ? 2.566 0.056 -29.203 1 48.97 55 ILE B N 1
ATOM 2854 C CA . ILE B 1 55 ? 1.543 -0.738 -29.875 1 48.97 55 ILE B CA 1
ATOM 2855 C C . ILE B 1 55 ? 1.42 -0.297 -31.328 1 48.97 55 ILE B C 1
ATOM 2857 O O . ILE B 1 55 ? 1.33 -1.133 -32.25 1 48.97 55 ILE B O 1
ATOM 2861 N N . VAL B 1 56 ? 1.518 0.934 -31.484 1 46.78 56 VAL B N 1
ATOM 2862 C CA . VAL B 1 56 ? 1.421 1.417 -32.875 1 46.78 56 VAL B CA 1
ATOM 2863 C C . VAL B 1 56 ? 2.689 1.052 -33.625 1 46.78 56 VAL B C 1
ATOM 2865 O O . VAL B 1 56 ? 2.621 0.594 -34.781 1 46.78 56 VAL B O 1
ATOM 2868 N N . ALA B 1 57 ? 3.797 1.169 -32.969 1 46.62 57 ALA B N 1
ATOM 2869 C CA . ALA B 1 57 ? 5.039 0.765 -33.594 1 46.62 57 ALA B CA 1
ATOM 2870 C C . ALA B 1 57 ? 5.047 -0.735 -33.906 1 46.62 57 ALA B C 1
ATOM 2872 O O . ALA B 1 57 ? 5.5 -1.169 -34.969 1 46.62 57 ALA B O 1
ATOM 2873 N N . THR B 1 58 ? 4.539 -1.482 -33 1 43.81 58 THR B N 1
ATOM 2874 C CA . THR B 1 58 ? 4.473 -2.92 -33.219 1 43.81 58 THR B CA 1
ATOM 2875 C C . THR B 1 58 ? 3.395 -3.25 -34.25 1 43.81 58 THR B C 1
ATOM 2877 O O . THR B 1 58 ? 3.6 -4.098 -35.125 1 43.81 58 THR B O 1
ATOM 2880 N N . ARG B 1 59 ? 2.291 -2.475 -34.219 1 40.34 59 ARG B N 1
ATOM 2881 C CA . ARG B 1 59 ? 1.262 -2.723 -35.219 1 40.34 59 ARG B CA 1
ATOM 2882 C C . ARG B 1 59 ? 1.707 -2.23 -36.594 1 40.34 59 ARG B C 1
ATOM 2884 O O . ARG B 1 59 ? 1.391 -2.85 -37.594 1 40.34 59 ARG B O 1
ATOM 2891 N N . LEU B 1 60 ? 2.357 -1.155 -36.531 1 39.97 60 LEU B N 1
ATOM 2892 C CA . LEU B 1 60 ? 2.865 -0.648 -37.781 1 39.97 60 LEU B CA 1
ATOM 2893 C C . LEU B 1 60 ? 3.977 -1.545 -38.344 1 39.97 60 LEU B C 1
ATOM 2895 O O . LEU B 1 60 ? 4.094 -1.731 -39.531 1 39.97 60 LEU B O 1
ATOM 2899 N N . ARG B 1 61 ? 4.84 -2.045 -37.469 1 37.53 61 ARG B N 1
ATOM 2900 C CA . ARG B 1 61 ? 5.816 -3.021 -37.938 1 37.53 61 ARG B CA 1
ATOM 2901 C C . ARG B 1 61 ? 5.129 -4.262 -38.5 1 37.53 61 ARG B C 1
ATOM 2903 O O . ARG B 1 61 ? 5.578 -4.832 -39.469 1 37.53 61 ARG B O 1
ATOM 2910 N N . ASP B 1 62 ? 4.09 -4.617 -37.75 1 35.56 62 ASP B N 1
ATOM 2911 C CA . ASP B 1 62 ? 3.393 -5.789 -38.25 1 35.56 62 ASP B CA 1
ATOM 2912 C C . ASP B 1 62 ? 2.602 -5.453 -39.531 1 35.56 62 ASP B C 1
ATOM 2914 O O . ASP B 1 62 ? 2.342 -6.328 -40.344 1 35.56 62 ASP B O 1
ATOM 2918 N N . TYR B 1 63 ? 2.107 -4.18 -39.5 1 33 63 TYR B N 1
ATOM 2919 C CA . TYR B 1 63 ? 1.368 -3.906 -40.719 1 33 63 TYR B CA 1
ATOM 2920 C C . TYR B 1 63 ? 2.318 -3.668 -41.906 1 33 63 TYR B C 1
ATOM 2922 O O . TYR B 1 63 ? 1.89 -3.27 -42.969 1 33 63 TYR B O 1
ATOM 2930 N N . SER B 1 64 ? 3.609 -3.6 -41.625 1 33 64 SER B N 1
ATOM 2931 C CA . SER B 1 64 ? 4.336 -3.562 -42.906 1 33 64 SER B CA 1
ATOM 2932 C C . SER B 1 64 ? 3.939 -4.73 -43.812 1 33 64 SER B C 1
ATOM 2934 O O . SER B 1 64 ? 4.324 -5.875 -43.531 1 33 64 SER B O 1
ATOM 2936 N N . ILE B 1 65 ? 2.686 -4.617 -44.219 1 31.66 65 ILE B N 1
ATOM 2937 C CA . ILE B 1 65 ? 1.94 -5.355 -45.219 1 31.66 65 ILE B CA 1
ATOM 2938 C C . ILE B 1 65 ? 2.766 -5.449 -46.5 1 31.66 65 ILE B C 1
ATOM 2940 O O . ILE B 1 65 ? 2.275 -5.922 -47.531 1 31.66 65 ILE B O 1
ATOM 2944 N N . LEU B 1 66 ? 3.861 -4.715 -46.688 1 30.19 66 LEU B N 1
ATOM 2945 C CA . LEU B 1 66 ? 4.281 -4.785 -48.062 1 30.19 66 LEU B CA 1
ATOM 2946 C C . LEU B 1 66 ? 4.488 -6.23 -48.5 1 30.19 66 LEU B C 1
ATOM 2948 O O . LEU B 1 66 ? 4.996 -6.488 -49.594 1 30.19 66 LEU B O 1
ATOM 2952 N N . ASP B 1 67 ? 4.668 -7.164 -47.656 1 27.61 67 ASP B N 1
ATOM 2953 C CA . ASP B 1 67 ? 4.977 -8.352 -48.438 1 27.61 67 ASP B CA 1
ATOM 2954 C C . ASP B 1 67 ? 3.768 -8.789 -49.25 1 27.61 67 ASP B C 1
ATOM 2956 O O . ASP B 1 67 ? 2.635 -8.75 -48.781 1 27.61 67 ASP B O 1
ATOM 2960 N N . ASN B 1 68 ? 3.873 -8.938 -50.562 1 26.69 68 ASN B N 1
ATOM 2961 C CA . ASN B 1 68 ? 3.084 -9.062 -51.781 1 26.69 68 ASN B CA 1
ATOM 2962 C C . ASN B 1 68 ? 1.94 -10.055 -51.625 1 26.69 68 ASN B C 1
ATOM 2964 O O . ASN B 1 68 ? 0.795 -9.758 -51.969 1 26.69 68 ASN B O 1
ATOM 2968 N N . GLU B 1 69 ? 2.197 -11.445 -51.781 1 27.08 69 GLU B N 1
ATOM 2969 C CA . GLU B 1 69 ? 1.591 -12.195 -52.875 1 27.08 69 GLU B CA 1
ATOM 2970 C C . GLU B 1 69 ? 0.175 -12.641 -52.531 1 27.08 69 GLU B C 1
ATOM 2972 O O . GLU B 1 69 ? -0.668 -12.805 -53.406 1 27.08 69 GLU B O 1
ATOM 2977 N N . ALA B 1 70 ? 0.015 -13.453 -51.375 1 28.98 70 ALA B N 1
ATOM 2978 C CA . ALA B 1 70 ? -0.989 -14.508 -51.5 1 28.98 70 ALA B CA 1
ATOM 2979 C C . ALA B 1 70 ? -2.4 -13.945 -51.375 1 28.98 70 ALA B C 1
ATOM 2981 O O . ALA B 1 70 ? -2.682 -13.156 -50.469 1 28.98 70 ALA B O 1
ATOM 2982 N N . ASN B 1 71 ? -3.012 -13.688 -52.562 1 28.19 71 ASN B N 1
ATOM 2983 C CA . ASN B 1 71 ? -4.348 -13.219 -52.906 1 28.19 71 ASN B CA 1
ATOM 2984 C C . ASN B 1 71 ? -5.422 -13.906 -52.094 1 28.19 71 ASN B C 1
ATOM 2986 O O . ASN B 1 71 ? -5.684 -15.094 -52.25 1 28.19 71 ASN B O 1
ATOM 2990 N N . PRO B 1 72 ? -5.441 -13.586 -50.844 1 29.62 72 PRO B N 1
ATOM 2991 C CA . PRO B 1 72 ? -6.227 -14.414 -49.938 1 29.62 72 PRO B CA 1
ATOM 2992 C C . PRO B 1 72 ? -7.691 -14.531 -50.344 1 29.62 72 PRO B C 1
ATOM 2994 O O . PRO B 1 72 ? -8.5 -15.125 -49.625 1 29.62 72 PRO B O 1
ATOM 2997 N N . PHE B 1 73 ? -7.969 -13.57 -51.375 1 29.88 73 PHE B N 1
ATOM 2998 C CA . PHE B 1 73 ? -9.383 -13.555 -51.719 1 29.88 73 PHE B CA 1
ATOM 2999 C C . PHE B 1 73 ? -9.812 -14.891 -52.312 1 29.88 73 PHE B C 1
ATOM 3001 O O . PHE B 1 73 ? -10.906 -15 -52.906 1 29.88 73 PHE B O 1
ATOM 3008 N N . ASP B 1 74 ? -8.742 -15.695 -52.562 1 26.62 74 ASP B N 1
ATOM 3009 C CA . ASP B 1 74 ? -9.258 -16.703 -53.5 1 26.62 74 ASP B CA 1
ATOM 3010 C C . ASP B 1 74 ? -10.336 -17.547 -52.844 1 26.62 74 ASP B C 1
ATOM 3012 O O . ASP B 1 74 ? -10.039 -18.391 -52 1 26.62 74 ASP B O 1
ATOM 3016 N N . ILE B 1 75 ? -11.422 -16.797 -52.5 1 27.72 75 ILE B N 1
ATOM 3017 C CA . ILE B 1 75 ? -12.648 -17.297 -51.906 1 27.72 75 ILE B CA 1
ATOM 3018 C C . ILE B 1 75 ? -13.156 -18.5 -52.688 1 27.72 75 ILE B C 1
ATOM 3020 O O . ILE B 1 75 ? -14.273 -18.969 -52.469 1 27.72 75 ILE B O 1
ATOM 3024 N N . SER B 1 76 ? -12.305 -18.719 -53.781 1 24.56 76 SER B N 1
ATOM 3025 C CA . SER B 1 76 ? -13.094 -19.422 -54.781 1 24.56 76 SER B CA 1
ATOM 3026 C C . SER B 1 76 ? -13.688 -20.703 -54.219 1 24.56 76 SER B C 1
ATOM 3028 O O . SER B 1 76 ? -14.844 -21.047 -54.469 1 24.56 76 SER B O 1
ATOM 3030 N N . ASN B 1 77 ? -12.727 -21.594 -53.906 1 23.75 77 ASN B N 1
ATOM 3031 C CA . ASN B 1 77 ? -13.07 -22.953 -54.281 1 23.75 77 ASN B CA 1
ATOM 3032 C C . ASN B 1 77 ? -13.969 -23.625 -53.25 1 23.75 77 ASN B C 1
ATOM 3034 O O . ASN B 1 77 ? -14.023 -24.859 -53.156 1 23.75 77 ASN B O 1
ATOM 3038 N N . SER B 1 78 ? -14.5 -22.828 -52.281 1 25.11 78 SER B N 1
ATOM 3039 C CA . SER B 1 78 ? -14.977 -23.75 -51.25 1 25.11 78 SER B CA 1
ATOM 3040 C C . SER B 1 78 ? -16.078 -24.656 -51.812 1 25.11 78 SER B C 1
ATOM 3042 O O . SER B 1 78 ? -17.094 -24.156 -52.312 1 25.11 78 SER B O 1
ATOM 3044 N N . PRO B 1 79 ? -15.727 -25.859 -52.281 1 24.88 79 PRO B N 1
ATOM 3045 C CA . PRO B 1 79 ? -16.578 -26.781 -53.031 1 24.88 79 PRO B CA 1
ATOM 3046 C C . PRO B 1 79 ? -17.875 -27.109 -52.312 1 24.88 79 PRO B C 1
ATOM 3048 O O . PRO B 1 79 ? -18.938 -27.234 -52.969 1 2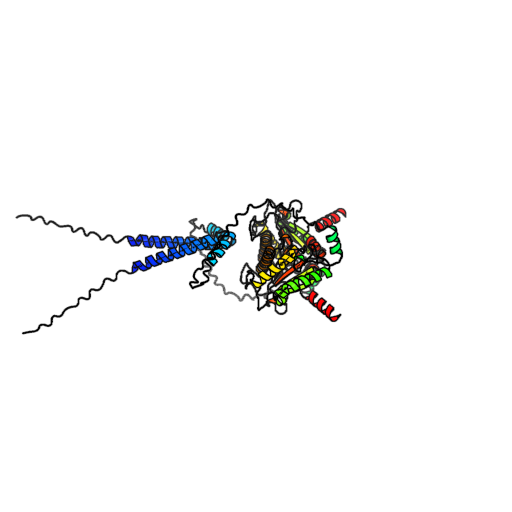4.88 79 PRO B O 1
ATOM 3051 N N . TYR B 1 80 ? -17.734 -27.75 -51.094 1 25.75 80 TYR B N 1
ATOM 3052 C CA . TYR B 1 80 ? -18.578 -28.922 -50.812 1 25.75 80 TYR B CA 1
ATOM 3053 C C . TYR B 1 80 ? -20 -28.5 -50.469 1 25.75 80 TYR B C 1
ATOM 3055 O O . TYR B 1 80 ? -20.203 -27.625 -49.625 1 25.75 80 TYR B O 1
ATOM 3063 N N . PRO B 1 81 ? -20.906 -28.516 -51.375 1 27.5 81 PRO B N 1
ATOM 3064 C CA . PRO B 1 81 ? -22.328 -28.203 -51.281 1 27.5 81 PRO B CA 1
ATOM 3065 C C . PRO B 1 81 ? -23.047 -29.031 -50.25 1 27.5 81 PRO B C 1
ATOM 3067 O O . PRO B 1 81 ? -23.516 -30.141 -50.531 1 27.5 81 PRO B O 1
ATOM 3070 N N . VAL B 1 82 ? -22.516 -29.219 -49 1 26.31 82 VAL B N 1
ATOM 3071 C CA . VAL B 1 82 ? -23.109 -30.312 -48.25 1 26.31 82 VAL B CA 1
ATOM 3072 C C . VAL B 1 82 ? -24.609 -30.094 -48.125 1 26.31 82 VAL B C 1
ATOM 3074 O O . VAL B 1 82 ? -25.062 -29.047 -47.656 1 26.31 82 VAL B O 1
ATOM 3077 N N . ASP B 1 83 ? -25.391 -30.656 -48.938 1 26.08 83 ASP B N 1
ATOM 3078 C CA . ASP B 1 83 ? -26.844 -30.734 -49.031 1 26.08 83 ASP B CA 1
ATOM 3079 C C . ASP B 1 83 ? -27.438 -31.25 -47.719 1 26.08 83 ASP B C 1
ATOM 3081 O O . ASP B 1 83 ? -27.422 -32.469 -47.438 1 26.08 83 ASP B O 1
ATOM 3085 N N . LEU B 1 84 ? -27.031 -30.734 -46.562 1 26.47 84 LEU B N 1
ATOM 3086 C CA . LEU B 1 84 ? -27.484 -31.453 -45.375 1 26.47 84 LEU B CA 1
ATOM 3087 C C . LEU B 1 84 ? -29 -31.422 -45.281 1 26.47 84 LEU B C 1
ATOM 3089 O O . LEU B 1 84 ? -29.594 -30.375 -45 1 26.47 84 LEU B O 1
ATOM 3093 N N . GLY B 1 85 ? -29.734 -32.062 -46.062 1 27.19 85 GLY B N 1
ATOM 3094 C CA . GLY B 1 85 ? -31.188 -32.188 -46.125 1 27.19 85 GLY B CA 1
ATOM 3095 C C . GLY B 1 85 ? -31.812 -32.594 -44.812 1 27.19 85 GLY B C 1
ATOM 3096 O O . GLY B 1 85 ? -33.031 -32.781 -44.719 1 27.19 85 GLY B O 1
ATOM 3097 N N . GLY B 1 86 ? -31.094 -33.312 -43.875 1 29.52 86 GLY B N 1
ATOM 3098 C CA . GLY B 1 86 ? -31.875 -34.219 -43.031 1 29.52 86 GLY B CA 1
ATOM 3099 C C . GLY B 1 86 ? -32.719 -33.5 -42 1 29.52 86 GLY B C 1
ATOM 3100 O O . GLY B 1 86 ? -32.438 -32.344 -41.656 1 29.52 86 GLY B O 1
ATOM 3101 N N . ASP B 1 87 ? -33.969 -33.938 -41.719 1 29.03 87 ASP B N 1
ATOM 3102 C CA . ASP B 1 87 ? -35.031 -33.406 -40.844 1 29.03 87 ASP B CA 1
ATOM 3103 C C . ASP B 1 87 ? -34.562 -33.25 -39.406 1 29.03 87 ASP B C 1
ATOM 3105 O O . ASP B 1 87 ? -34.031 -34.188 -38.844 1 29.03 87 ASP B O 1
ATOM 3109 N N . PRO B 1 88 ? -34.125 -32.062 -38.875 1 29.84 88 PRO B N 1
ATOM 3110 C CA . PRO B 1 88 ? -33.531 -31.906 -37.562 1 29.84 88 PRO B CA 1
ATOM 3111 C C . PRO B 1 88 ? -34.406 -32.438 -36.438 1 29.84 88 PRO B C 1
ATOM 3113 O O . PRO B 1 88 ? -35.562 -32 -36.312 1 29.84 88 PRO B O 1
ATOM 3116 N N . SER B 1 89 ? -34.344 -33.75 -36.094 1 33.28 89 SER B N 1
ATOM 3117 C CA . SER B 1 89 ? -35.125 -34.281 -34.969 1 33.28 89 SER B CA 1
ATOM 3118 C C . SER B 1 89 ? -34.906 -33.469 -33.688 1 33.28 89 SER B C 1
ATOM 3120 O O . SER B 1 89 ? -33.844 -32.906 -33.5 1 33.28 89 SER B O 1
ATOM 3122 N N . PRO B 1 90 ? -36.031 -33.062 -32.906 1 31.94 90 PRO B N 1
ATOM 3123 C CA . PRO B 1 90 ? -36 -32.156 -31.75 1 31.94 90 PRO B CA 1
ATOM 3124 C C . PRO B 1 90 ? -35.031 -32.625 -30.672 1 31.94 90 PRO B C 1
ATOM 3126 O O . PRO B 1 90 ? -35.125 -33.75 -30.203 1 31.94 90 PRO B O 1
ATOM 3129 N N . VAL B 1 91 ? -33.75 -32.375 -30.797 1 31.78 91 VAL B N 1
ATOM 3130 C CA . VAL B 1 91 ? -32.781 -32.781 -29.766 1 31.78 91 VAL B CA 1
ATOM 3131 C C . VAL B 1 91 ? -33.281 -32.312 -28.406 1 31.78 91 VAL B C 1
ATOM 3133 O O . VAL B 1 91 ? -33.531 -31.125 -28.203 1 31.78 91 VAL B O 1
ATOM 3136 N N . GLU B 1 92 ? -33.938 -33.188 -27.656 1 31.39 92 GLU B N 1
ATOM 3137 C CA . GLU B 1 92 ? -34.312 -33 -26.266 1 31.39 92 GLU B CA 1
ATOM 3138 C C . GLU B 1 92 ? -33.188 -32.375 -25.469 1 31.39 92 GLU B C 1
ATOM 3140 O O . GLU B 1 92 ? -32.062 -32.875 -25.5 1 31.39 92 GLU B O 1
ATOM 3145 N N . GLU B 1 93 ? -33.25 -31.125 -25.203 1 29.28 93 GLU B N 1
ATOM 3146 C CA . GLU B 1 93 ? -32.312 -30.375 -24.375 1 29.28 93 GLU B CA 1
ATOM 3147 C C . GLU B 1 93 ? -32 -31.109 -23.062 1 29.28 93 GLU B C 1
ATOM 3149 O O . GLU B 1 93 ? -32.906 -31.297 -22.234 1 29.28 93 GLU B O 1
ATOM 3154 N N . ALA B 1 94 ? -31.172 -32.125 -23.031 1 28.91 94 ALA B N 1
ATOM 3155 C CA . ALA B 1 94 ? -30.734 -32.656 -21.75 1 28.91 94 ALA B CA 1
ATOM 3156 C C . ALA B 1 94 ? -30.344 -31.531 -20.797 1 28.91 94 ALA B C 1
ATOM 3158 O O . ALA B 1 94 ? -29.469 -30.719 -21.109 1 28.91 94 ALA B O 1
ATOM 3159 N N . LYS B 1 95 ? -31.25 -31.172 -19.969 1 32.91 95 LYS B N 1
ATOM 3160 C CA . LYS B 1 95 ? -30.953 -30.344 -18.812 1 32.91 95 LYS B CA 1
ATOM 3161 C C . LYS B 1 95 ? -29.641 -30.766 -18.141 1 32.91 95 LYS B C 1
ATOM 3163 O O . LYS B 1 95 ? -29.5 -31.922 -17.75 1 32.91 95 LYS B O 1
ATOM 3168 N N . PRO B 1 96 ? -28.516 -30.172 -18.453 1 31.42 96 PRO B N 1
ATOM 3169 C CA . PRO B 1 96 ? -27.328 -30.578 -17.703 1 31.42 96 PRO B CA 1
ATOM 3170 C C . PRO B 1 96 ? -27.641 -30.828 -16.219 1 31.42 96 PRO B C 1
ATOM 3172 O O . PRO B 1 96 ? -28.359 -30.031 -15.602 1 31.42 96 PRO B O 1
ATOM 3175 N N . GLN B 1 97 ? -27.766 -32.031 -15.844 1 33.28 97 GLN B N 1
ATOM 3176 C CA . GLN B 1 97 ? -27.797 -32.344 -14.422 1 33.28 97 GLN B CA 1
ATOM 3177 C C . GLN B 1 97 ? -26.672 -31.641 -13.672 1 33.28 97 GLN B C 1
ATOM 3179 O O . GLN B 1 97 ? -25.5 -31.938 -13.875 1 33.28 97 GLN B O 1
ATOM 3184 N N . ARG B 1 98 ? -26.844 -30.406 -13.352 1 34.97 98 ARG B N 1
ATOM 3185 C CA . ARG B 1 98 ? -26 -29.781 -12.328 1 34.97 98 ARG B CA 1
ATOM 3186 C C . ARG B 1 98 ? -25.828 -30.719 -11.141 1 34.97 98 ARG B C 1
ATOM 3188 O O . ARG B 1 98 ? -26.781 -30.984 -10.398 1 34.97 98 ARG B O 1
ATOM 3195 N N . ASN B 1 99 ? -24.969 -31.734 -11.258 1 35.75 99 ASN B N 1
ATOM 3196 C CA . ASN B 1 99 ? -24.531 -32.344 -10.008 1 35.75 99 ASN B CA 1
ATOM 3197 C C . ASN B 1 99 ? -24.312 -31.312 -8.914 1 35.75 99 ASN B C 1
ATOM 3199 O O . ASN B 1 99 ? -23.375 -30.531 -8.969 1 35.75 99 ASN B O 1
ATOM 3203 N N . GLN B 1 100 ? -25.359 -30.75 -8.336 1 36.78 100 GLN B N 1
ATOM 3204 C CA . GLN B 1 100 ? -25.297 -30.031 -7.074 1 36.78 100 GLN B CA 1
ATOM 3205 C C . GLN B 1 100 ? -24.391 -30.734 -6.074 1 36.78 100 GLN B C 1
ATOM 3207 O O . GLN B 1 100 ? -24.734 -31.781 -5.547 1 36.78 100 GLN B O 1
ATOM 3212 N N . LEU B 1 101 ? -23.109 -30.625 -6.219 1 40.03 101 LEU B N 1
ATOM 3213 C CA . LEU B 1 101 ? -22.297 -31.062 -5.086 1 40.03 101 LEU B CA 1
ATOM 3214 C C . LEU B 1 101 ? -22.969 -30.688 -3.766 1 40.03 101 LEU B C 1
ATOM 3216 O O . LEU B 1 101 ? -23.469 -29.562 -3.621 1 40.03 101 LEU B O 1
ATOM 3220 N N . ASN B 1 102 ? -23.422 -31.609 -2.994 1 40.12 102 ASN B N 1
ATOM 3221 C CA . ASN B 1 102 ? -24.031 -31.484 -1.671 1 40.12 102 ASN B CA 1
ATOM 3222 C C . ASN B 1 102 ? -23.25 -30.531 -0.785 1 40.12 102 ASN B C 1
ATOM 3224 O O . ASN B 1 102 ? -22.031 -30.703 -0.595 1 40.12 102 ASN B O 1
ATOM 3228 N N . PRO B 1 103 ? -23.766 -29.422 -0.46 1 45.84 103 PRO B N 1
ATOM 3229 C CA . PRO B 1 103 ? -23.109 -28.5 0.469 1 45.84 103 PRO B CA 1
ATOM 3230 C C . PRO B 1 103 ? -22.406 -29.219 1.616 1 45.84 103 PRO B C 1
ATOM 3232 O O . PRO B 1 103 ? -21.469 -28.672 2.221 1 45.84 103 PRO B O 1
ATOM 3235 N N . ASN B 1 104 ? -22.938 -30.359 1.953 1 44.75 104 ASN B N 1
ATOM 3236 C CA . ASN B 1 104 ? -22.375 -31.109 3.07 1 44.75 104 ASN B CA 1
ATOM 3237 C C . ASN B 1 104 ? -20.984 -31.625 2.748 1 44.75 104 ASN B C 1
ATOM 3239 O O . ASN B 1 104 ? -20.188 -31.891 3.652 1 44.75 104 ASN B O 1
ATOM 3243 N N . GLU B 1 105 ? -20.75 -32 1.573 1 44.91 105 GLU B N 1
ATOM 3244 C CA . GLU B 1 105 ? -19.438 -32.562 1.218 1 44.91 105 GLU B CA 1
ATOM 3245 C C . GLU B 1 105 ? -18.375 -31.469 1.257 1 44.91 105 GLU B C 1
ATOM 3247 O O . GLU B 1 105 ? -17.219 -31.75 1.605 1 44.91 105 GLU B O 1
ATOM 3252 N N . THR B 1 106 ? -18.688 -30.234 0.919 1 45.09 106 THR B N 1
ATOM 3253 C CA . THR B 1 106 ? -17.719 -29.156 0.986 1 45.09 106 THR B CA 1
ATOM 3254 C C . THR B 1 106 ? -17.297 -28.906 2.428 1 45.09 106 THR B C 1
ATOM 3256 O O . THR B 1 106 ? -16.109 -28.672 2.703 1 45.09 106 THR B O 1
ATOM 3259 N N . LYS B 1 107 ? -18.281 -29.031 3.307 1 46.41 107 LYS B N 1
ATOM 3260 C CA . LYS B 1 107 ? -17.969 -28.797 4.715 1 46.41 107 LYS B CA 1
ATOM 3261 C C . LYS B 1 107 ? -17.141 -29.938 5.285 1 46.41 107 LYS B C 1
ATOM 3263 O O . LYS B 1 107 ? -16.359 -29.734 6.219 1 46.41 107 LYS B O 1
ATOM 3268 N N . GLN B 1 108 ? -17.469 -31.078 4.941 1 40.69 108 GLN B N 1
ATOM 3269 C CA . GLN B 1 108 ? -16.734 -32.219 5.48 1 40.69 108 GLN B CA 1
ATOM 3270 C C . GLN B 1 108 ? -15.289 -32.219 4.988 1 40.69 108 GLN B C 1
ATOM 3272 O O . GLN B 1 108 ? -14.383 -32.656 5.711 1 40.69 108 GLN B O 1
ATOM 3277 N N . LEU B 1 109 ? -15.062 -31.875 3.742 1 45.03 109 LEU B N 1
ATOM 3278 C CA . LEU B 1 109 ? -13.711 -31.891 3.209 1 45.03 109 LEU B CA 1
ATOM 3279 C C . LEU B 1 109 ? -12.859 -30.797 3.846 1 45.03 109 LEU B C 1
ATOM 3281 O O . LEU B 1 109 ? -11.641 -30.953 3.982 1 45.03 109 LEU B O 1
ATOM 3285 N N . MET B 1 110 ? -13.5 -29.688 4.156 1 49.25 110 MET B N 1
ATOM 3286 C CA . MET B 1 110 ? -12.75 -28.625 4.816 1 49.25 110 MET B CA 1
ATOM 3287 C C . MET B 1 110 ? -12.273 -29.078 6.195 1 49.25 110 MET B C 1
ATOM 3289 O O . MET B 1 110 ? -11.461 -28.406 6.828 1 49.25 110 MET B O 1
ATOM 3293 N N . ARG B 1 111 ? -13.039 -30.047 6.703 1 45.84 111 ARG B N 1
ATOM 3294 C CA . ARG B 1 111 ? -12.648 -30.5 8.031 1 45.84 111 ARG B CA 1
ATOM 3295 C C . ARG B 1 111 ? -11.289 -31.203 7.996 1 45.84 111 ARG B C 1
ATOM 3297 O O . ARG B 1 111 ? -10.664 -31.406 9.039 1 45.84 111 ARG B O 1
ATOM 3304 N N . SER B 1 112 ? -10.992 -31.859 6.953 1 54.34 112 SER B N 1
ATOM 3305 C CA . SER B 1 112 ? -9.781 -32.656 7.062 1 54.34 112 SER B CA 1
ATOM 3306 C C . SER B 1 112 ? -8.539 -31.812 6.832 1 54.34 112 SER B C 1
ATOM 3308 O O . SER B 1 112 ? -7.41 -32.312 6.914 1 54.34 112 SER B O 1
ATOM 3310 N N . GLY B 1 113 ? -8.453 -30.547 7 1 72.25 113 GLY B N 1
ATOM 3311 C CA . GLY B 1 113 ? -7.27 -29.703 6.945 1 72.25 113 GLY B CA 1
ATOM 3312 C C . GLY B 1 113 ? -6.637 -29.656 5.566 1 72.25 113 GLY B C 1
ATOM 3313 O O . GLY B 1 113 ? -5.629 -28.969 5.367 1 72.25 113 GLY B O 1
ATOM 3314 N N . SER B 1 114 ? -7.246 -30.469 4.562 1 84.38 114 SER B N 1
ATOM 3315 C CA . SER B 1 114 ? -6.664 -30.484 3.223 1 84.38 114 SER B CA 1
ATOM 3316 C C . SER B 1 114 ? -7.293 -29.422 2.326 1 84.38 114 SER B C 1
ATOM 3318 O O . SER B 1 114 ? -8.5 -29.172 2.404 1 84.38 114 SER B O 1
ATOM 3320 N N . ILE B 1 115 ? -6.457 -28.781 1.427 1 89.94 115 ILE B N 1
ATOM 3321 C CA . ILE B 1 115 ? -6.965 -27.781 0.497 1 89.94 115 ILE B CA 1
ATOM 3322 C C . ILE B 1 115 ? -7.242 -28.422 -0.858 1 89.94 115 ILE B C 1
ATOM 3324 O O . ILE B 1 115 ? -7.559 -27.734 -1.829 1 89.94 115 ILE B O 1
ATOM 3328 N N . PHE B 1 116 ? -7.18 -29.75 -0.93 1 88 116 PHE B N 1
ATOM 3329 C CA . PHE B 1 116 ? -7.367 -30.484 -2.178 1 88 116 PHE B CA 1
ATOM 3330 C C . PHE B 1 116 ? -8.648 -31.297 -2.143 1 88 116 PHE B C 1
ATOM 3332 O O . PHE B 1 116 ? -9.023 -31.828 -1.096 1 88 116 PHE B O 1
ATOM 3339 N N . ARG B 1 117 ? -9.266 -31.297 -3.316 1 82.56 117 ARG B N 1
ATOM 3340 C CA . ARG B 1 117 ? -10.445 -32.156 -3.473 1 82.56 117 ARG B CA 1
ATOM 3341 C C . ARG B 1 117 ? -10.039 -33.625 -3.652 1 82.56 117 ARG B C 1
ATOM 3343 O O . ARG B 1 117 ? -9.016 -33.906 -4.277 1 82.56 117 ARG B O 1
ATOM 3350 N N . ALA B 1 118 ? -10.875 -34.5 -3.08 1 70.94 118 ALA B N 1
ATOM 3351 C CA . ALA B 1 118 ? -10.664 -35.938 -3.258 1 70.94 118 ALA B CA 1
ATOM 3352 C C . ALA B 1 118 ? -10.922 -36.344 -4.703 1 70.94 118 ALA B C 1
ATOM 3354 O O . ALA B 1 118 ? -11.828 -35.844 -5.352 1 70.94 118 ALA B O 1
ATOM 3355 N N . LYS B 1 119 ? -9.977 -37.062 -5.34 1 64.88 119 LYS B N 1
ATOM 3356 C CA . LYS B 1 119 ? -10.156 -37.781 -6.602 1 64.88 119 LYS B CA 1
ATOM 3357 C C . LYS B 1 119 ? -10.156 -36.812 -7.781 1 64.88 119 LYS B C 1
ATOM 3359 O O . LYS B 1 119 ? -10.758 -37.094 -8.82 1 64.88 119 LYS B O 1
ATOM 3364 N N . SER B 1 120 ? -9.703 -35.625 -7.535 1 59.78 120 SER B N 1
ATOM 3365 C CA . SER B 1 120 ? -9.797 -34.688 -8.633 1 59.78 120 SER B CA 1
ATOM 3366 C C . SER B 1 120 ? -8.578 -34.781 -9.555 1 59.78 120 SER B C 1
ATOM 3368 O O . SER B 1 120 ? -7.527 -35.281 -9.148 1 59.78 120 SER B O 1
ATOM 3370 N N . LYS B 1 121 ? -8.891 -34.625 -10.852 1 65.12 121 LYS B N 1
ATOM 3371 C CA . LYS B 1 121 ? -7.805 -34.469 -11.812 1 65.12 121 LYS B CA 1
ATOM 3372 C C . LYS B 1 121 ? -6.812 -33.406 -11.359 1 65.12 121 LYS B C 1
ATOM 3374 O O . LYS B 1 121 ? -7.191 -32.438 -10.703 1 65.12 121 LYS B O 1
ATOM 3379 N N . PRO B 1 122 ? -5.586 -33.781 -11.742 1 73.19 122 PRO B N 1
ATOM 3380 C CA . PRO B 1 122 ? -4.562 -32.781 -11.406 1 73.19 122 PRO B CA 1
ATOM 3381 C C . PRO B 1 122 ? -4.824 -31.422 -12.055 1 73.19 122 PRO B C 1
ATOM 3383 O O . PRO B 1 122 ? -5.484 -31.344 -13.094 1 73.19 122 PRO B O 1
ATOM 3386 N N . GLY B 1 123 ? -4.57 -30.344 -11.391 1 84.38 123 GLY B N 1
ATOM 3387 C CA . GLY B 1 123 ? -4.734 -28.984 -11.891 1 84.38 123 GLY B CA 1
ATOM 3388 C C . GLY B 1 123 ? -5.379 -28.047 -10.883 1 84.38 123 GLY B C 1
ATOM 3389 O O . GLY B 1 123 ? -5.375 -28.328 -9.68 1 84.38 123 GLY B O 1
ATOM 3390 N N . TYR B 1 124 ? -5.832 -27 -11.391 1 89.81 124 TYR B N 1
ATOM 3391 C CA . TYR B 1 124 ? -6.395 -25.969 -10.531 1 89.81 124 TYR B CA 1
ATOM 3392 C C . TYR B 1 124 ? -7.664 -26.469 -9.844 1 89.81 124 TYR B C 1
ATOM 3394 O O . TYR B 1 124 ? -7.969 -26.062 -8.719 1 89.81 124 TYR B O 1
ATOM 3402 N N . ASP B 1 125 ? -8.336 -27.375 -10.539 1 87.56 125 ASP B N 1
ATOM 3403 C CA . ASP B 1 125 ? -9.609 -27.891 -10.039 1 87.56 125 ASP B CA 1
ATOM 3404 C C . ASP B 1 125 ? -9.406 -28.812 -8.836 1 87.56 125 ASP B C 1
ATOM 3406 O O . ASP B 1 125 ? -10.359 -29.141 -8.133 1 87.56 125 ASP B O 1
ATOM 3410 N N . SER B 1 126 ? -8.18 -29.219 -8.688 1 90.06 126 SER B N 1
ATOM 3411 C CA . SER B 1 126 ? -7.883 -30.047 -7.531 1 90.06 126 SER B CA 1
ATOM 3412 C C . SER B 1 126 ? -7.98 -29.25 -6.234 1 90.06 126 SER B C 1
ATOM 3414 O O . SER B 1 126 ? -8.102 -29.828 -5.152 1 90.06 126 SER B O 1
ATOM 3416 N N . LEU B 1 127 ? -7.898 -27.938 -6.375 1 92 127 LEU B N 1
ATOM 3417 C CA . LEU B 1 127 ? -7.996 -27.062 -5.211 1 92 127 LEU B CA 1
ATOM 3418 C C . LEU B 1 127 ? -9.453 -26.859 -4.816 1 92 127 LEU B C 1
ATOM 3420 O O . LEU B 1 127 ? -10.32 -26.688 -5.684 1 92 127 LEU B O 1
ATOM 3424 N N . VAL B 1 128 ? -9.625 -26.938 -3.523 1 87.62 128 VAL B N 1
ATOM 3425 C CA . VAL B 1 128 ? -10.953 -26.594 -3.029 1 87.62 128 VAL B CA 1
ATOM 3426 C C . VAL B 1 128 ? -11.188 -25.094 -3.186 1 87.62 128 VAL B C 1
ATOM 3428 O O . VAL B 1 128 ? -10.25 -24.297 -3.059 1 87.62 128 VAL B O 1
ATOM 3431 N N . LYS B 1 129 ? -12.422 -24.797 -3.477 1 91.5 129 LYS B N 1
ATOM 3432 C CA . LYS B 1 129 ? -12.781 -23.375 -3.523 1 91.5 129 LYS B CA 1
ATOM 3433 C C . LYS B 1 129 ? -13.117 -22.859 -2.133 1 91.5 129 LYS B C 1
ATOM 3435 O O . LYS B 1 129 ? -13.992 -23.391 -1.453 1 91.5 129 LYS B O 1
ATOM 3440 N N . GLY B 1 130 ? -12.312 -21.906 -1.637 1 93.06 130 GLY B N 1
ATOM 3441 C CA . GLY B 1 130 ? -12.555 -21.359 -0.312 1 93.06 130 GLY B CA 1
ATOM 3442 C C . GLY B 1 130 ? -11.32 -20.734 0.302 1 93.06 130 GLY B C 1
ATOM 3443 O O . GLY B 1 130 ? -10.289 -20.594 -0.364 1 93.06 130 GLY B O 1
ATOM 3444 N N . LYS B 1 131 ? -11.492 -20.266 1.452 1 93.81 131 LYS B N 1
ATOM 3445 C CA . LYS B 1 131 ? -10.375 -19.656 2.164 1 93.81 131 LYS B CA 1
ATOM 3446 C C . LYS B 1 131 ? -9.469 -20.719 2.787 1 93.81 131 LYS B C 1
ATOM 3448 O O . LYS B 1 131 ? -9.945 -21.75 3.248 1 93.81 131 LYS B O 1
ATOM 3453 N N . VAL B 1 132 ? -8.227 -20.469 2.686 1 91.81 132 VAL B N 1
ATOM 3454 C CA . VAL B 1 132 ? -7.207 -21.297 3.307 1 91.81 132 VAL B CA 1
ATOM 3455 C C . VAL B 1 132 ? -6.645 -20.609 4.543 1 91.81 132 VAL B C 1
ATOM 3457 O O . VAL B 1 132 ? -6.371 -19.406 4.512 1 91.81 132 VAL B O 1
ATOM 3460 N N . ASP B 1 133 ? -6.688 -21.359 5.555 1 88.31 133 ASP B N 1
ATOM 3461 C CA . ASP B 1 133 ? -6.188 -20.766 6.793 1 88.31 133 ASP B CA 1
ATOM 3462 C C . ASP B 1 133 ? -5.363 -21.781 7.59 1 88.31 133 ASP B C 1
ATOM 3464 O O . ASP B 1 133 ? -5.504 -22.984 7.398 1 88.31 133 ASP B O 1
ATOM 3468 N N . GLY B 1 134 ? -4.41 -21.266 8.391 1 87.88 134 GLY B N 1
ATOM 3469 C CA . GLY B 1 134 ? -3.537 -22.109 9.188 1 87.88 134 GLY B CA 1
ATOM 3470 C C . GLY B 1 134 ? -2.25 -22.484 8.477 1 87.88 134 GLY B C 1
ATOM 3471 O O . GLY B 1 134 ? -2.186 -22.453 7.246 1 87.88 134 GLY B O 1
ATOM 3472 N N . ASN B 1 135 ? -1.295 -22.859 9.188 1 90 135 ASN B N 1
ATOM 3473 C CA . ASN B 1 135 ? 0.039 -23.141 8.664 1 90 135 ASN B CA 1
ATOM 3474 C C . ASN B 1 135 ? 0.031 -24.344 7.727 1 90 135 ASN B C 1
ATOM 3476 O O . ASN B 1 135 ? 0.666 -24.312 6.672 1 90 135 ASN B O 1
ATOM 3480 N N . LYS B 1 136 ? -0.685 -25.359 8.031 1 91.5 136 LYS B N 1
ATOM 3481 C CA . LYS B 1 136 ? -0.698 -26.562 7.223 1 91.5 136 LYS B CA 1
ATOM 3482 C C . LYS B 1 136 ? -1.293 -26.297 5.84 1 91.5 136 LYS B C 1
ATOM 3484 O O . LYS B 1 136 ? -0.73 -26.719 4.828 1 91.5 136 LYS B O 1
ATOM 3489 N N . GLN B 1 137 ? -2.391 -25.656 5.855 1 94.44 137 GLN B N 1
ATOM 3490 C CA . GLN B 1 137 ? -3.041 -25.359 4.582 1 94.44 137 GLN B CA 1
ATOM 3491 C C . GLN B 1 137 ? -2.189 -24.406 3.738 1 94.44 137 GLN B C 1
ATOM 3493 O O . GLN B 1 137 ? -2.105 -24.562 2.518 1 94.44 137 GLN B O 1
ATOM 3498 N N . MET B 1 138 ? -1.567 -23.5 4.398 1 95.5 138 MET B N 1
ATOM 3499 C CA . MET B 1 138 ? -0.695 -22.578 3.67 1 95.5 138 MET B CA 1
ATOM 3500 C C . MET B 1 138 ? 0.505 -23.328 3.084 1 95.5 138 MET B C 1
ATOM 3502 O O . MET B 1 138 ? 0.973 -22.984 1.995 1 95.5 138 MET B O 1
ATOM 3506 N N . GLU B 1 139 ? 0.967 -24.297 3.789 1 95.69 139 GLU B N 1
ATOM 3507 C CA . GLU B 1 139 ? 2.068 -25.109 3.279 1 95.69 139 GLU B CA 1
ATOM 3508 C C . GLU B 1 139 ? 1.635 -25.922 2.068 1 95.69 139 GLU B C 1
ATOM 3510 O O . GLU B 1 139 ? 2.404 -26.094 1.121 1 95.69 139 GLU B O 1
ATOM 3515 N N . GLN B 1 140 ? 0.451 -26.422 2.156 1 94.94 140 GLN B N 1
ATOM 3516 C CA . GLN B 1 140 ? -0.088 -27.141 1.008 1 94.94 140 GLN B CA 1
ATOM 3517 C C . GLN B 1 140 ? -0.211 -26.234 -0.209 1 94.94 140 GLN B C 1
ATOM 3519 O O . GLN B 1 140 ? 0.136 -26.625 -1.324 1 94.94 140 GLN B O 1
ATOM 3524 N N . LEU B 1 141 ? -0.688 -25.047 0.064 1 96.31 141 LEU B N 1
ATOM 3525 C CA . LEU B 1 141 ? -0.803 -24.078 -1.017 1 96.31 141 LEU B CA 1
ATOM 3526 C C . LEU B 1 141 ? 0.566 -23.75 -1.605 1 96.31 141 LEU B C 1
ATOM 3528 O O . LEU B 1 141 ? 0.724 -23.703 -2.828 1 96.31 141 LEU B O 1
ATOM 3532 N N . ALA B 1 142 ? 1.521 -23.562 -0.761 1 96.38 142 ALA B N 1
ATOM 3533 C CA . ALA B 1 142 ? 2.891 -23.312 -1.202 1 96.38 142 ALA B CA 1
ATOM 3534 C C . ALA B 1 142 ? 3.408 -24.453 -2.066 1 96.38 142 ALA B C 1
ATOM 3536 O O . ALA B 1 142 ? 4.055 -24.234 -3.09 1 96.38 142 ALA B O 1
ATOM 3537 N N . GLY B 1 143 ? 3.105 -25.656 -1.646 1 94.38 143 GLY B N 1
ATOM 3538 C CA . GLY B 1 143 ? 3.514 -26.828 -2.42 1 94.38 143 GLY B CA 1
ATOM 3539 C C . GLY B 1 143 ? 2.871 -26.891 -3.791 1 94.38 143 GLY B C 1
ATOM 3540 O O . GLY B 1 143 ? 3.537 -27.188 -4.785 1 94.38 143 GLY B O 1
ATOM 3541 N N . PHE B 1 144 ? 1.642 -26.562 -3.791 1 94 144 PHE B N 1
ATOM 3542 C CA . PHE B 1 144 ? 0.926 -26.578 -5.062 1 94 144 PHE B CA 1
ATOM 3543 C C . PHE B 1 144 ? 1.489 -25.531 -6.012 1 94 144 PHE B C 1
ATOM 3545 O O . PHE B 1 144 ? 1.803 -25.828 -7.164 1 94 144 PHE B O 1
ATOM 3552 N N . ILE B 1 145 ? 1.678 -24.297 -5.535 1 94.75 145 ILE B N 1
ATOM 3553 C CA . ILE B 1 145 ? 2.215 -23.219 -6.348 1 94.75 145 ILE B CA 1
ATOM 3554 C C . ILE B 1 145 ? 3.639 -23.562 -6.785 1 94.75 145 ILE B C 1
ATOM 3556 O O . ILE B 1 145 ? 4.016 -23.328 -7.938 1 94.75 145 ILE B O 1
ATOM 3560 N N . GLY B 1 146 ? 4.391 -24.094 -5.887 1 92.94 146 GLY B N 1
ATOM 3561 C CA . GLY B 1 146 ? 5.742 -24.516 -6.219 1 92.94 146 GLY B CA 1
ATOM 3562 C C . GLY B 1 146 ? 5.793 -25.516 -7.363 1 92.94 146 GLY B C 1
ATOM 3563 O O . GLY B 1 146 ? 6.629 -25.391 -8.258 1 92.94 146 GLY B O 1
ATOM 3564 N N . SER B 1 147 ? 4.91 -26.5 -7.324 1 90.19 147 SER B N 1
ATOM 3565 C CA . SER B 1 147 ? 4.867 -27.516 -8.375 1 90.19 147 SER B CA 1
ATOM 3566 C C . SER B 1 147 ? 4.461 -26.906 -9.711 1 90.19 147 SER B C 1
ATOM 3568 O O . SER B 1 147 ? 4.965 -27.297 -10.766 1 90.19 147 SER B O 1
ATOM 3570 N N . LEU B 1 148 ? 3.547 -25.984 -9.641 1 88.75 148 LEU B N 1
ATOM 3571 C CA . LEU B 1 148 ? 3.105 -25.297 -10.844 1 88.75 148 LEU B CA 1
ATOM 3572 C C . LEU B 1 148 ? 4.258 -24.531 -11.484 1 88.75 148 LEU B C 1
ATOM 3574 O O . LEU B 1 148 ? 4.422 -24.547 -12.711 1 88.75 148 LEU B O 1
ATOM 3578 N N . LEU B 1 149 ? 5.07 -23.906 -10.672 1 86.44 149 LEU B N 1
ATOM 3579 C CA . LEU B 1 149 ? 6.098 -23 -11.164 1 86.44 149 LEU B CA 1
ATOM 3580 C C . LEU B 1 149 ? 7.363 -23.766 -11.539 1 86.44 149 LEU B C 1
ATOM 3582 O O . LEU B 1 149 ? 8.18 -23.281 -12.328 1 86.44 149 LEU B O 1
ATOM 3586 N N . GLU B 1 150 ? 7.566 -24.906 -10.969 1 85.62 150 GLU B N 1
ATOM 3587 C CA . GLU B 1 150 ? 8.688 -25.766 -11.367 1 85.62 150 GLU B CA 1
ATOM 3588 C C . GLU B 1 150 ? 8.602 -26.125 -12.852 1 85.62 150 GLU B C 1
ATOM 3590 O O . GLU B 1 150 ? 9.625 -26.203 -13.531 1 85.62 150 GLU B O 1
ATOM 3595 N N . GLN B 1 151 ? 7.484 -26.25 -13.289 1 82.94 151 GLN B N 1
ATOM 3596 C CA . GLN B 1 151 ? 7.266 -26.625 -14.68 1 82.94 151 GLN B CA 1
ATOM 3597 C C . GLN B 1 151 ? 7.66 -25.484 -15.625 1 82.94 151 GLN B C 1
ATOM 3599 O O . GLN B 1 151 ? 7.934 -25.719 -16.797 1 82.94 151 GLN B O 1
ATOM 3604 N N . MET B 1 152 ? 7.816 -24.312 -15.07 1 86 152 MET B N 1
ATOM 3605 C CA . MET B 1 152 ? 8.125 -23.141 -15.875 1 86 152 MET B CA 1
ATOM 3606 C C . MET B 1 152 ? 9.578 -22.734 -15.703 1 86 152 MET B C 1
ATOM 3608 O O . MET B 1 152 ? 10 -21.688 -16.234 1 86 152 MET B O 1
ATOM 3612 N N . GLU B 1 153 ? 10.398 -23.469 -15.008 1 81.88 153 GLU B N 1
ATOM 3613 C CA . GLU B 1 153 ? 11.789 -23.125 -14.703 1 81.88 153 GLU B CA 1
ATOM 3614 C C . GLU B 1 153 ? 11.891 -21.766 -14.047 1 81.88 153 GLU B C 1
ATOM 3616 O O . GLU B 1 153 ? 12.75 -20.953 -14.414 1 81.88 153 GLU B O 1
ATOM 3621 N N . ALA B 1 154 ? 10.945 -21.484 -13.203 1 79.94 154 ALA B N 1
ATOM 3622 C CA . ALA B 1 154 ? 10.898 -20.188 -12.539 1 79.94 154 ALA B CA 1
ATOM 3623 C C . ALA B 1 154 ? 11.453 -20.266 -11.125 1 79.94 154 ALA B C 1
ATOM 3625 O O . ALA B 1 154 ? 11.281 -19.344 -10.328 1 79.94 154 ALA B O 1
ATOM 3626 N N . ASP B 1 155 ? 12.203 -21.281 -10.805 1 79.31 155 ASP B N 1
ATOM 3627 C CA . ASP B 1 155 ? 12.648 -21.531 -9.438 1 79.31 155 ASP B CA 1
ATOM 3628 C C . ASP B 1 155 ? 13.617 -20.438 -8.969 1 79.31 155 ASP B C 1
ATOM 3630 O O . ASP B 1 155 ? 13.688 -20.141 -7.777 1 79.31 155 ASP B O 1
ATOM 3634 N N . GLN B 1 156 ? 14.25 -19.859 -9.867 1 80.38 156 GLN B N 1
ATOM 3635 C CA . GLN B 1 156 ? 15.227 -18.844 -9.492 1 80.38 156 GLN B CA 1
ATOM 3636 C C . GLN B 1 156 ? 14.555 -17.5 -9.273 1 80.38 156 GLN B C 1
ATOM 3638 O O . GLN B 1 156 ? 15.117 -16.609 -8.617 1 80.38 156 GLN B O 1
ATOM 3643 N N . ASN B 1 157 ? 13.336 -17.375 -9.742 1 88.75 157 ASN B N 1
ATOM 3644 C CA . ASN B 1 157 ? 12.68 -16.078 -9.719 1 88.75 157 ASN B CA 1
ATOM 3645 C C . ASN B 1 157 ? 11.57 -16.031 -8.664 1 88.75 157 ASN B C 1
ATOM 3647 O O . ASN B 1 157 ? 10.977 -14.977 -8.438 1 88.75 157 ASN B O 1
ATOM 3651 N N . ILE B 1 158 ? 11.367 -17.172 -8.023 1 90.75 158 ILE B N 1
ATOM 3652 C CA . ILE B 1 158 ? 10.242 -17.188 -7.102 1 90.75 158 ILE B CA 1
ATOM 3653 C C . ILE B 1 158 ? 10.68 -17.766 -5.754 1 90.75 158 ILE B C 1
ATOM 3655 O O . ILE B 1 158 ? 11.422 -18.75 -5.707 1 90.75 158 ILE B O 1
ATOM 3659 N N . LYS B 1 159 ? 10.344 -17.172 -4.715 1 90.12 159 LYS B N 1
ATOM 3660 C CA . LYS B 1 159 ? 10.508 -17.672 -3.354 1 90.12 159 LYS B CA 1
ATOM 3661 C C . LYS B 1 159 ? 9.18 -17.688 -2.605 1 90.12 159 LYS B C 1
ATOM 3663 O O . LYS B 1 159 ? 8.445 -16.703 -2.617 1 90.12 159 LYS B O 1
ATOM 3668 N N . LEU B 1 160 ? 8.812 -18.875 -2.043 1 94.38 160 LEU B N 1
ATOM 3669 C CA . LEU B 1 160 ? 7.582 -19.047 -1.281 1 94.38 160 LEU B CA 1
ATOM 3670 C C . LEU B 1 160 ? 7.875 -19.141 0.213 1 94.38 160 LEU B C 1
ATOM 3672 O O . LEU B 1 160 ? 8.727 -19.922 0.635 1 94.38 160 LEU B O 1
ATOM 3676 N N . GLN B 1 161 ? 7.195 -18.312 0.967 1 91.75 161 GLN B N 1
ATOM 3677 C CA . GLN B 1 161 ? 7.406 -18.297 2.41 1 91.75 161 GLN B CA 1
ATOM 3678 C C . GLN B 1 161 ? 6.074 -18.266 3.158 1 91.75 161 GLN B C 1
ATOM 3680 O O . GLN B 1 161 ? 5.25 -17.391 2.936 1 91.75 161 GLN B O 1
ATOM 3685 N N . VAL B 1 162 ? 5.934 -19.266 4.051 1 93.5 162 VAL B N 1
ATOM 3686 C CA . VAL B 1 162 ? 4.781 -19.219 4.941 1 93.5 162 VAL B CA 1
ATOM 3687 C C . VAL B 1 162 ? 5.098 -18.344 6.152 1 93.5 162 VAL B C 1
ATOM 3689 O O . VAL B 1 162 ? 6.023 -18.641 6.914 1 93.5 162 VAL B O 1
ATOM 3692 N N . VAL B 1 163 ? 4.418 -17.234 6.285 1 89.44 163 VAL B N 1
ATOM 3693 C CA . VAL B 1 163 ? 4.59 -16.297 7.391 1 89.44 163 VAL B CA 1
ATOM 3694 C C . VAL B 1 163 ? 3.301 -16.203 8.203 1 89.44 163 VAL B C 1
ATOM 3696 O O . VAL B 1 163 ? 2.254 -16.688 7.77 1 89.44 163 VAL B O 1
ATOM 3699 N N . PRO B 1 164 ? 3.355 -15.68 9.391 1 86.12 164 PRO B N 1
ATOM 3700 C CA . PRO B 1 164 ? 2.148 -15.602 10.219 1 86.12 164 PRO B CA 1
ATOM 3701 C C . PRO B 1 164 ? 0.995 -14.891 9.516 1 86.12 164 PRO B C 1
ATOM 3703 O O . PRO B 1 164 ? -0.172 -15.211 9.758 1 86.12 164 PRO B O 1
ATOM 3706 N N . GLN B 1 165 ? 1.315 -14.07 8.625 1 89.81 165 GLN B N 1
ATOM 3707 C CA . GLN B 1 165 ? 0.292 -13.289 7.938 1 89.81 165 GLN B CA 1
ATOM 3708 C C . GLN B 1 165 ? -0.293 -14.062 6.758 1 89.81 165 GLN B C 1
ATOM 3710 O O . GLN B 1 165 ? -1.312 -13.656 6.191 1 89.81 165 GLN B O 1
ATOM 3715 N N . GLY B 1 166 ? 0.37 -15.109 6.371 1 94.06 166 GLY B N 1
ATOM 3716 C CA . GLY B 1 166 ? -0.099 -15.922 5.262 1 94.06 166 GLY B CA 1
ATOM 3717 C C . GLY B 1 166 ? 1.028 -16.484 4.414 1 94.06 166 GLY B C 1
ATOM 3718 O O . GLY B 1 166 ? 2.051 -16.922 4.941 1 94.06 166 GLY B O 1
ATOM 3719 N N . LEU B 1 167 ? 0.74 -16.625 3.16 1 95.88 167 LEU B N 1
ATOM 3720 C CA . LEU B 1 167 ? 1.749 -17.125 2.227 1 95.88 167 LEU B CA 1
ATOM 3721 C C . LEU B 1 167 ? 2.336 -15.969 1.411 1 95.88 167 LEU B C 1
ATOM 3723 O O . LEU B 1 167 ? 1.607 -15.266 0.709 1 95.88 167 LEU B O 1
ATOM 3727 N N . ARG B 1 168 ? 3.584 -15.836 1.544 1 94.94 168 ARG B N 1
ATOM 3728 C CA . ARG B 1 168 ? 4.309 -14.82 0.789 1 94.94 168 ARG B CA 1
ATOM 3729 C C . ARG B 1 168 ? 4.941 -15.414 -0.466 1 94.94 168 ARG B C 1
ATOM 3731 O O . ARG B 1 168 ? 5.691 -16.391 -0.388 1 94.94 168 ARG B O 1
ATOM 3738 N N . ILE B 1 169 ? 4.574 -14.82 -1.564 1 95.5 169 ILE B N 1
ATOM 3739 C CA . ILE B 1 169 ? 5.137 -15.188 -2.857 1 95.5 169 ILE B CA 1
ATOM 3740 C C . ILE B 1 169 ? 6.031 -14.062 -3.371 1 95.5 169 ILE B C 1
ATOM 3742 O O . ILE B 1 169 ? 5.539 -13.008 -3.777 1 95.5 169 ILE B O 1
ATOM 3746 N N . LEU B 1 170 ? 7.324 -14.328 -3.357 1 93.75 170 LEU B N 1
ATOM 3747 C CA . LEU B 1 170 ? 8.281 -13.336 -3.846 1 93.75 170 LEU B CA 1
ATOM 3748 C C . LEU B 1 170 ? 8.664 -13.617 -5.293 1 93.75 170 LEU B C 1
ATOM 3750 O O . LEU B 1 170 ? 9.164 -14.703 -5.605 1 93.75 170 LEU B O 1
ATOM 3754 N N . ILE B 1 171 ? 8.367 -12.688 -6.094 1 93.94 171 ILE B N 1
ATOM 3755 C CA . ILE B 1 171 ? 8.75 -12.773 -7.5 1 93.94 171 ILE B CA 1
ATOM 3756 C C . ILE B 1 171 ? 9.836 -11.75 -7.801 1 93.94 171 ILE B C 1
ATOM 3758 O O . ILE B 1 171 ? 9.586 -10.539 -7.789 1 93.94 171 ILE B O 1
ATOM 3762 N N . ARG B 1 172 ? 10.992 -12.227 -8.125 1 89.56 172 ARG B N 1
ATOM 3763 C CA . ARG B 1 172 ? 12.172 -11.367 -8.18 1 89.56 172 ARG B CA 1
ATOM 3764 C C . ARG B 1 172 ? 12.742 -11.305 -9.602 1 89.56 172 ARG B C 1
ATOM 3766 O O . ARG B 1 172 ? 12.664 -12.281 -10.344 1 89.56 172 ARG B O 1
ATOM 3773 N N . ASP B 1 173 ? 13.258 -10.141 -9.75 1 84.06 173 ASP B N 1
ATOM 3774 C CA . ASP B 1 173 ? 14.094 -9.961 -10.938 1 84.06 173 ASP B CA 1
ATOM 3775 C C . ASP B 1 173 ? 15.438 -10.672 -10.773 1 84.06 173 ASP B C 1
ATOM 3777 O O . ASP B 1 173 ? 15.867 -10.953 -9.656 1 84.06 173 ASP B O 1
ATOM 3781 N N . SER B 1 174 ? 15.953 -11.281 -11.844 1 79.44 174 SER B N 1
ATOM 3782 C CA . SER B 1 174 ? 17.328 -11.758 -11.836 1 79.44 174 SER B CA 1
ATOM 3783 C C . SER B 1 174 ? 18.156 -11.062 -12.906 1 79.44 174 SER B C 1
ATOM 3785 O O . SER B 1 174 ? 17.609 -10.367 -13.766 1 79.44 174 SER B O 1
ATOM 3787 N N . ASP B 1 175 ? 19.453 -11.102 -12.664 1 76.19 175 ASP B N 1
ATOM 3788 C CA . ASP B 1 175 ? 20.344 -10.523 -13.656 1 76.19 175 ASP B CA 1
ATOM 3789 C C . ASP B 1 175 ? 20.109 -11.133 -15.031 1 76.19 175 ASP B C 1
ATOM 3791 O O . ASP B 1 175 ? 20.312 -10.477 -16.062 1 76.19 175 ASP B O 1
ATOM 3795 N N . GLU B 1 176 ? 19.672 -12.312 -15.031 1 79.38 176 GLU B N 1
ATOM 3796 C CA . GLU B 1 176 ? 19.469 -13 -16.297 1 79.38 176 GLU B CA 1
ATOM 3797 C C . GLU B 1 176 ? 18.078 -12.719 -16.859 1 79.38 176 GLU B C 1
ATOM 3799 O O . GLU B 1 176 ? 17.891 -12.734 -18.078 1 79.38 176 GLU B O 1
ATOM 3804 N N . ARG B 1 177 ? 17.172 -12.523 -15.977 1 84 177 ARG B N 1
ATOM 3805 C CA . ARG B 1 177 ? 15.789 -12.312 -16.391 1 84 177 ARG B CA 1
ATOM 3806 C C . ARG B 1 177 ? 15.164 -11.141 -15.641 1 84 177 ARG B C 1
ATOM 3808 O O . ARG B 1 177 ? 14.891 -11.234 -14.445 1 84 177 ARG B O 1
ATOM 3815 N N . GLU B 1 178 ? 14.938 -10.125 -16.422 1 85.69 178 GLU B N 1
ATOM 3816 C CA . GLU B 1 178 ? 14.305 -8.953 -15.836 1 85.69 178 GLU B CA 1
ATOM 3817 C C . GLU B 1 178 ? 12.781 -9.055 -15.906 1 85.69 178 GLU B C 1
ATOM 3819 O O . GLU B 1 178 ? 12.227 -9.391 -16.953 1 85.69 178 GLU B O 1
ATOM 3824 N N . MET B 1 179 ? 12.156 -8.828 -14.781 1 89.31 179 MET B N 1
ATOM 3825 C CA . MET B 1 179 ? 10.695 -8.844 -14.766 1 89.31 179 MET B CA 1
ATOM 3826 C C . MET B 1 179 ? 10.133 -7.656 -15.539 1 89.31 179 MET B C 1
ATOM 3828 O O . MET B 1 179 ? 9.156 -7.797 -16.281 1 89.31 179 MET B O 1
ATOM 3832 N N . TYR B 1 180 ? 10.828 -6.543 -15.266 1 89.56 180 TYR B N 1
ATOM 3833 C CA . TYR B 1 180 ? 10.461 -5.309 -15.953 1 89.56 180 TYR B CA 1
ATOM 3834 C C . TYR B 1 180 ? 11.672 -4.699 -16.656 1 89.56 180 TYR B C 1
ATOM 3836 O O . TYR B 1 180 ? 12.805 -4.82 -16.172 1 89.56 180 TYR B O 1
ATOM 3844 N N . SER B 1 181 ? 11.383 -3.99 -17.781 1 84.88 181 SER B N 1
ATOM 3845 C CA . SER B 1 181 ? 12.461 -3.213 -18.406 1 84.88 181 SER B CA 1
ATOM 3846 C C . SER B 1 181 ? 12.93 -2.098 -17.469 1 84.88 181 SER B C 1
ATOM 3848 O O . SER B 1 181 ? 12.164 -1.605 -16.641 1 84.88 181 SER B O 1
ATOM 3850 N N . ARG B 1 182 ? 14.203 -1.772 -17.578 1 79.81 182 ARG B N 1
ATOM 3851 C CA . ARG B 1 182 ? 14.766 -0.762 -16.688 1 79.81 182 ARG B CA 1
ATOM 3852 C C . ARG B 1 182 ? 13.953 0.524 -16.734 1 79.81 182 ARG B C 1
ATOM 3854 O O . ARG B 1 182 ? 13.625 1.024 -17.812 1 79.81 182 ARG B O 1
ATOM 3861 N N . GLY B 1 183 ? 13.562 0.962 -15.594 1 84.12 183 GLY B N 1
ATOM 3862 C CA . GLY B 1 183 ? 12.836 2.217 -15.477 1 84.12 183 GLY B CA 1
ATOM 3863 C C . GLY B 1 183 ? 11.422 2.143 -16.016 1 84.12 183 GLY B C 1
ATOM 3864 O O . GLY B 1 183 ? 10.812 3.172 -16.312 1 84.12 183 GLY B O 1
ATOM 3865 N N . SER B 1 184 ? 10.945 0.937 -16.141 1 88.25 184 SER B N 1
ATOM 3866 C CA . SER B 1 184 ? 9.641 0.767 -16.781 1 88.25 184 SER B CA 1
ATOM 3867 C C . SER B 1 184 ? 8.781 -0.23 -16.016 1 88.25 184 SER B C 1
ATOM 3869 O O . SER B 1 184 ? 9.297 -1.043 -15.242 1 88.25 184 SER B O 1
ATOM 3871 N N . ALA B 1 185 ? 7.504 -0.086 -16.188 1 92.38 185 ALA B N 1
ATOM 3872 C CA . ALA B 1 185 ? 6.566 -1.052 -15.617 1 92.38 185 ALA B CA 1
ATOM 3873 C C . ALA B 1 185 ? 6.074 -2.029 -16.688 1 92.38 185 ALA B C 1
ATOM 3875 O O . ALA B 1 185 ? 5.117 -2.771 -16.453 1 92.38 185 ALA B O 1
ATOM 3876 N N . ARG B 1 186 ? 6.746 -1.972 -17.781 1 93.38 186 ARG B N 1
ATOM 3877 C CA . ARG B 1 186 ? 6.422 -2.965 -18.797 1 93.38 186 ARG B CA 1
ATOM 3878 C C . ARG B 1 186 ? 6.949 -4.34 -18.406 1 93.38 186 ARG B C 1
ATOM 3880 O O . ARG B 1 186 ? 8.156 -4.539 -18.297 1 93.38 186 ARG B O 1
ATOM 3887 N N . ILE B 1 187 ? 6.062 -5.289 -18.344 1 94.81 187 ILE B N 1
ATOM 3888 C CA . ILE B 1 187 ? 6.41 -6.609 -17.828 1 94.81 187 ILE B CA 1
ATOM 3889 C C . ILE B 1 187 ? 6.934 -7.484 -18.969 1 94.81 187 ILE B C 1
ATOM 3891 O O . ILE B 1 187 ? 6.426 -7.426 -20.094 1 94.81 187 ILE B O 1
ATOM 3895 N N . SER B 1 188 ? 7.922 -8.281 -18.688 1 94.12 188 SER B N 1
ATOM 3896 C CA . SER B 1 188 ? 8.484 -9.188 -19.688 1 94.12 188 SER B CA 1
ATOM 3897 C C . SER B 1 188 ? 7.539 -10.344 -19.969 1 94.12 188 SER B C 1
ATOM 3899 O O . SER B 1 188 ? 6.703 -10.695 -19.141 1 94.12 188 SER B O 1
ATOM 3901 N N . PRO B 1 189 ? 7.703 -10.977 -21.125 1 94 189 PRO B N 1
ATOM 3902 C CA . PRO B 1 189 ? 6.812 -12.086 -21.5 1 94 189 PRO B CA 1
ATOM 3903 C C . PRO B 1 189 ? 6.887 -13.25 -20.516 1 94 189 PRO B C 1
ATOM 3905 O O . PRO B 1 189 ? 5.859 -13.859 -20.188 1 94 189 PRO B O 1
ATOM 3908 N N . PHE B 1 190 ? 8.078 -13.578 -20.062 1 93.56 190 PHE B N 1
ATOM 3909 C CA . PHE B 1 190 ? 8.242 -14.688 -19.125 1 93.56 190 PHE B CA 1
ATOM 3910 C C . PHE B 1 190 ? 7.449 -14.438 -17.859 1 93.56 190 PHE B C 1
ATOM 3912 O O . PHE B 1 190 ? 6.672 -15.297 -17.422 1 93.56 190 PHE B O 1
ATOM 3919 N N . PHE B 1 191 ? 7.559 -13.297 -17.281 1 94.81 191 PHE B N 1
ATOM 3920 C CA . PHE B 1 191 ? 6.898 -13.008 -16.016 1 94.81 191 PHE B CA 1
ATOM 3921 C C . PHE B 1 191 ? 5.402 -12.789 -16.219 1 94.81 191 PHE B C 1
ATOM 3923 O O . PHE B 1 191 ? 4.602 -13.094 -15.344 1 94.81 191 PHE B O 1
ATOM 3930 N N . ARG B 1 192 ? 5.039 -12.242 -17.328 1 95.94 192 ARG B N 1
ATOM 3931 C CA . ARG B 1 192 ? 3.617 -12.18 -17.641 1 95.94 192 ARG B CA 1
ATOM 3932 C C . ARG B 1 192 ? 2.992 -13.57 -17.641 1 95.94 192 ARG B C 1
ATOM 3934 O O . ARG B 1 192 ? 1.934 -13.781 -17.047 1 95.94 192 ARG B O 1
ATOM 3941 N N . HIS B 1 193 ? 3.648 -14.484 -18.312 1 95.25 193 HIS B N 1
ATOM 3942 C CA . HIS B 1 193 ? 3.166 -15.859 -18.359 1 95.25 193 HIS B CA 1
ATOM 3943 C C . HIS B 1 193 ? 3.121 -16.469 -16.953 1 95.25 193 HIS B C 1
ATOM 3945 O O . HIS B 1 193 ? 2.164 -17.172 -16.609 1 95.25 193 HIS B O 1
ATOM 3951 N N . LEU B 1 194 ? 4.133 -16.203 -16.25 1 94.75 194 LEU B N 1
ATOM 3952 C CA . LEU B 1 194 ? 4.203 -16.703 -14.883 1 94.75 194 LEU B CA 1
ATOM 3953 C C . LEU B 1 194 ? 2.988 -16.266 -14.078 1 94.75 194 LEU B C 1
ATOM 3955 O O . LEU B 1 194 ? 2.33 -17.078 -13.43 1 94.75 194 LEU B O 1
ATOM 3959 N N . LEU B 1 195 ? 2.68 -15.008 -14.125 1 96.69 195 LEU B N 1
ATOM 3960 C CA . LEU B 1 195 ? 1.546 -14.469 -13.383 1 96.69 195 LEU B CA 1
ATOM 3961 C C . LEU B 1 195 ? 0.23 -15.016 -13.922 1 96.69 195 LEU B C 1
ATOM 3963 O O . LEU B 1 195 ? -0.707 -15.258 -13.156 1 96.69 195 LEU B O 1
ATOM 3967 N N . MET B 1 196 ? 0.167 -15.219 -15.18 1 96.56 196 MET B N 1
ATOM 3968 C CA . MET B 1 196 ? -1.039 -15.773 -15.789 1 96.56 196 MET B CA 1
ATOM 3969 C C . MET B 1 196 ? -1.281 -17.203 -15.305 1 96.56 196 MET B C 1
ATOM 3971 O O . MET B 1 196 ? -2.428 -17.625 -15.133 1 96.56 196 MET B O 1
ATOM 3975 N N . VAL B 1 197 ? -0.2 -17.922 -15.125 1 94.94 197 VAL B N 1
ATOM 3976 C CA . VAL B 1 197 ? -0.292 -19.312 -14.656 1 94.94 197 VAL B CA 1
ATOM 3977 C C . VAL B 1 197 ? -0.702 -19.328 -13.188 1 94.94 197 VAL B C 1
ATOM 3979 O O . VAL B 1 197 ? -1.439 -20.219 -12.75 1 94.94 197 VAL B O 1
ATOM 3982 N N . LEU B 1 198 ? -0.335 -18.328 -12.453 1 95.81 198 LEU B N 1
ATOM 3983 C CA . LEU B 1 198 ? -0.636 -18.234 -11.031 1 95.81 198 LEU B CA 1
ATOM 3984 C C . LEU B 1 198 ? -2.078 -17.781 -10.812 1 95.81 198 LEU B C 1
ATOM 3986 O O . LEU B 1 198 ? -2.693 -18.141 -9.805 1 95.81 198 LEU B O 1
ATOM 3990 N N . ALA B 1 199 ? -2.627 -17.078 -11.688 1 97.69 199 ALA B N 1
ATOM 3991 C CA . ALA B 1 199 ? -3.871 -16.328 -11.539 1 97.69 199 ALA B CA 1
ATOM 3992 C C . ALA B 1 199 ? -5.035 -17.266 -11.195 1 97.69 199 ALA B C 1
ATOM 3994 O O . ALA B 1 199 ? -5.805 -17 -10.273 1 97.69 199 ALA B O 1
ATOM 3995 N N . PRO B 1 200 ? -5.164 -18.422 -11.844 1 97 200 PRO B N 1
ATOM 3996 C CA . PRO B 1 200 ? -6.316 -19.281 -11.57 1 97 200 PRO B CA 1
ATOM 3997 C C . PRO B 1 200 ? -6.309 -19.844 -10.148 1 97 200 PRO B C 1
ATOM 3999 O O . PRO B 1 200 ? -7.355 -20.25 -9.641 1 97 200 PRO B O 1
ATOM 4002 N N . VAL B 1 201 ? -5.113 -19.938 -9.562 1 97.12 201 VAL B N 1
ATOM 4003 C CA . VAL B 1 201 ? -5.031 -20.375 -8.172 1 97.12 201 VAL B CA 1
ATOM 4004 C C . VAL B 1 201 ? -5.91 -19.484 -7.301 1 97.12 201 VAL B C 1
ATOM 4006 O O . VAL B 1 201 ? -6.621 -19.969 -6.418 1 97.12 201 VAL B O 1
ATOM 4009 N N . PHE B 1 202 ? -5.957 -18.234 -7.645 1 97.5 202 PHE B N 1
ATOM 4010 C CA . PHE B 1 202 ? -6.621 -17.25 -6.801 1 97.5 202 PHE B CA 1
ATOM 4011 C C . PHE B 1 202 ? -8.109 -17.172 -7.133 1 97.5 202 PHE B C 1
ATOM 4013 O O . PHE B 1 202 ? -8.852 -16.438 -6.48 1 97.5 202 PHE B O 1
ATOM 4020 N N . ASP B 1 203 ? -8.484 -17.828 -8.133 1 96.5 203 ASP B N 1
ATOM 4021 C CA . ASP B 1 203 ? -9.914 -18.031 -8.352 1 96.5 203 ASP B CA 1
ATOM 4022 C C . ASP B 1 203 ? -10.477 -19.047 -7.367 1 96.5 203 ASP B C 1
ATOM 4024 O O . ASP B 1 203 ? -11.641 -18.969 -6.977 1 96.5 203 ASP B O 1
ATOM 4028 N N . ARG B 1 204 ? -9.625 -20.031 -7.047 1 95.12 204 ARG B N 1
ATOM 4029 C CA . ARG B 1 204 ? -10.023 -21.094 -6.117 1 95.12 204 ARG B CA 1
ATOM 4030 C C . ARG B 1 204 ? -9.805 -20.656 -4.672 1 95.12 204 ARG B C 1
ATOM 4032 O O . ARG B 1 204 ? -10.695 -20.797 -3.834 1 95.12 204 ARG B O 1
ATOM 4039 N N . ILE B 1 205 ? -8.656 -20.141 -4.43 1 96.19 205 ILE B N 1
ATOM 4040 C CA . ILE B 1 205 ? -8.305 -19.656 -3.098 1 96.19 205 ILE B CA 1
ATOM 4041 C C . ILE B 1 205 ? -8.914 -18.266 -2.877 1 96.19 205 ILE B C 1
ATOM 4043 O O . ILE B 1 205 ? -8.492 -17.297 -3.504 1 96.19 205 ILE B O 1
ATOM 4047 N N . GLU B 1 206 ? -9.742 -18.172 -1.913 1 96.62 206 GLU B N 1
ATOM 4048 C CA . GLU B 1 206 ? -10.562 -16.969 -1.794 1 96.62 206 GLU B CA 1
ATOM 4049 C C . GLU B 1 206 ? -9.977 -16 -0.767 1 96.62 206 GLU B C 1
ATOM 4051 O O . GLU B 1 206 ? -10.617 -15.016 -0.402 1 96.62 206 GLU B O 1
ATOM 4056 N N . ASN B 1 207 ? -8.75 -16.281 -0.3 1 96.81 207 ASN B N 1
ATOM 4057 C CA . ASN B 1 207 ? -8.055 -15.32 0.557 1 96.81 207 ASN B CA 1
ATOM 4058 C C . ASN B 1 207 ? -7.762 -14.016 -0.178 1 96.81 207 ASN B C 1
ATOM 4060 O O . ASN B 1 207 ? -7.508 -14.023 -1.384 1 96.81 207 ASN B O 1
ATOM 4064 N N . SER B 1 208 ? -7.793 -12.969 0.625 1 96.62 208 SER B N 1
ATOM 4065 C CA . SER B 1 208 ? -7.395 -11.688 0.056 1 96.62 208 SER B CA 1
ATOM 4066 C C . SER B 1 208 ? -5.895 -11.641 -0.207 1 96.62 208 SER B C 1
ATOM 4068 O O . SER B 1 208 ? -5.117 -12.297 0.492 1 96.62 208 SER B O 1
ATOM 4070 N N . ILE B 1 209 ? -5.551 -10.828 -1.213 1 97.69 209 ILE B N 1
ATOM 4071 C CA . ILE B 1 209 ? -4.148 -10.75 -1.606 1 97.69 209 ILE B CA 1
ATOM 4072 C C . ILE B 1 209 ? -3.674 -9.297 -1.524 1 97.69 209 ILE B C 1
ATOM 4074 O O . ILE B 1 209 ? -4.383 -8.383 -1.945 1 97.69 209 ILE B O 1
ATOM 4078 N N . MET B 1 210 ? -2.557 -9.102 -0.949 1 96.75 210 MET B N 1
ATOM 4079 C CA . MET B 1 210 ? -1.824 -7.84 -1.02 1 96.75 210 MET B CA 1
ATOM 4080 C C . MET B 1 210 ? -0.702 -7.922 -2.049 1 96.75 210 MET B C 1
ATOM 4082 O O . MET B 1 210 ? 0.067 -8.883 -2.062 1 96.75 210 MET B O 1
ATOM 4086 N N . ILE B 1 211 ? -0.623 -6.934 -2.924 1 98.12 211 ILE B N 1
ATOM 4087 C CA . ILE B 1 211 ? 0.413 -6.875 -3.949 1 98.12 211 ILE B CA 1
ATOM 4088 C C . ILE B 1 211 ? 1.34 -5.691 -3.678 1 98.12 211 ILE B C 1
ATOM 4090 O O . ILE B 1 211 ? 0.883 -4.555 -3.547 1 98.12 211 ILE B O 1
ATOM 4094 N N . SER B 1 212 ? 2.648 -5.949 -3.59 1 97.25 212 SER B N 1
ATOM 4095 C CA . SER B 1 212 ? 3.596 -4.875 -3.314 1 97.25 212 SER B CA 1
ATOM 4096 C C . SER B 1 212 ? 4.715 -4.844 -4.348 1 97.25 212 SER B C 1
ATOM 4098 O O . SER B 1 212 ? 5.164 -5.895 -4.812 1 97.25 212 SER B O 1
ATOM 4100 N N . GLY B 1 213 ? 5.066 -3.639 -4.711 1 97 213 GLY B N 1
ATOM 4101 C CA . GLY B 1 213 ? 6.207 -3.418 -5.586 1 97 213 GLY B CA 1
ATOM 4102 C C . GLY B 1 213 ? 7.395 -2.801 -4.875 1 97 213 GLY B C 1
ATOM 4103 O O . GLY B 1 213 ? 7.23 -1.903 -4.047 1 97 213 GLY B O 1
ATOM 4104 N N . HIS B 1 214 ? 8.578 -3.279 -5.223 1 94.69 214 HIS B N 1
ATOM 4105 C CA . HIS B 1 214 ? 9.836 -2.828 -4.652 1 94.69 214 HIS B CA 1
ATOM 4106 C C . HIS B 1 214 ? 10.859 -2.508 -5.742 1 94.69 214 HIS B C 1
ATOM 4108 O O . HIS B 1 214 ? 10.93 -3.209 -6.754 1 94.69 214 HIS B O 1
ATOM 4114 N N . THR B 1 215 ? 11.617 -1.496 -5.477 1 93.38 215 THR B N 1
ATOM 4115 C CA . THR B 1 215 ? 12.734 -1.19 -6.363 1 93.38 215 THR B CA 1
ATOM 4116 C C . THR B 1 215 ? 14.062 -1.326 -5.621 1 93.38 215 THR B C 1
ATOM 4118 O O . THR B 1 215 ? 14.086 -1.476 -4.398 1 93.38 215 THR B O 1
ATOM 4121 N N . ASP B 1 216 ? 15.117 -1.415 -6.422 1 91.69 216 ASP B N 1
ATOM 4122 C CA . ASP B 1 216 ? 16.422 -1.174 -5.82 1 91.69 216 ASP B CA 1
ATOM 4123 C C . ASP B 1 216 ? 16.609 0.307 -5.5 1 91.69 216 ASP B C 1
ATOM 4125 O O . ASP B 1 216 ? 15.68 1.101 -5.625 1 91.69 216 ASP B O 1
ATOM 4129 N N . ASN B 1 217 ? 17.812 0.603 -5.023 1 91.69 217 ASN B N 1
ATOM 4130 C CA . ASN B 1 217 ? 17.984 1.983 -4.582 1 91.69 217 ASN B CA 1
ATOM 4131 C C . ASN B 1 217 ? 18.547 2.861 -5.695 1 91.69 217 ASN B C 1
ATOM 4133 O O . ASN B 1 217 ? 18.969 3.99 -5.441 1 91.69 217 ASN B O 1
ATOM 4137 N N . THR B 1 218 ? 18.656 2.326 -6.891 1 88.44 218 THR B N 1
ATOM 4138 C CA . THR B 1 218 ? 19.078 3.162 -8.008 1 88.44 218 THR B CA 1
ATOM 4139 C C . THR B 1 218 ? 18.016 4.195 -8.344 1 88.44 218 THR B C 1
ATOM 4141 O O . THR B 1 218 ? 16.875 3.84 -8.648 1 88.44 218 THR B O 1
ATOM 4144 N N . PRO B 1 219 ? 18.422 5.453 -8.211 1 83.81 219 PRO B N 1
ATOM 4145 C CA . PRO B 1 219 ? 17.391 6.473 -8.453 1 83.81 219 PRO B CA 1
ATOM 4146 C C . PRO B 1 219 ? 16.844 6.438 -9.875 1 83.81 219 PRO B C 1
ATOM 4148 O O . PRO B 1 219 ? 17.594 6.156 -10.82 1 83.81 219 PRO B O 1
ATOM 4151 N N . PHE B 1 220 ? 15.555 6.477 -9.977 1 76.44 220 PHE B N 1
ATOM 4152 C CA . PHE B 1 220 ? 14.922 6.684 -11.281 1 76.44 220 PHE B CA 1
ATOM 4153 C C . PHE B 1 220 ? 15.078 8.125 -11.734 1 76.44 220 PHE B C 1
ATOM 4155 O O . PHE B 1 220 ? 15.008 9.055 -10.922 1 76.44 220 PHE B O 1
ATOM 4162 N N . ALA B 1 221 ? 15.555 8.297 -12.977 1 65.31 221 ALA B N 1
ATOM 4163 C CA . ALA B 1 221 ? 15.891 9.602 -13.547 1 65.31 221 ALA B CA 1
ATOM 4164 C C . ALA B 1 221 ? 14.625 10.398 -13.859 1 65.31 221 ALA B C 1
ATOM 4166 O O . ALA B 1 221 ? 13.711 9.891 -14.516 1 65.31 221 ALA B O 1
ATOM 4167 N N . GLY B 1 222 ? 13.984 11.094 -12.891 1 66.5 222 GLY B N 1
ATOM 4168 C CA . GLY B 1 222 ? 12.914 12.031 -13.195 1 66.5 222 GLY B CA 1
ATOM 4169 C C . GLY B 1 222 ? 12.422 12.797 -11.984 1 66.5 222 GLY B C 1
ATOM 4170 O O . GLY B 1 222 ? 12.523 12.312 -10.852 1 66.5 222 GLY B O 1
ATOM 4171 N N . ASP B 1 223 ? 12.078 13.984 -12.305 1 67.25 223 ASP B N 1
ATOM 4172 C CA . ASP B 1 223 ? 11.703 14.891 -11.227 1 67.25 223 ASP B CA 1
ATOM 4173 C C . ASP B 1 223 ? 10.422 14.43 -10.539 1 67.25 223 ASP B C 1
ATOM 4175 O O . ASP B 1 223 ? 10.336 14.438 -9.305 1 67.25 223 ASP B O 1
ATOM 4179 N N . ASN B 1 224 ? 9.492 13.914 -11.328 1 80 224 ASN B N 1
ATOM 4180 C CA . ASN B 1 224 ? 8.203 13.602 -10.719 1 80 224 ASN B CA 1
ATOM 4181 C C . ASN B 1 224 ? 7.902 12.109 -10.773 1 80 224 ASN B C 1
ATOM 4183 O O . ASN B 1 224 ? 6.848 11.664 -10.312 1 80 224 ASN B O 1
ATOM 4187 N N . TYR B 1 225 ? 8.742 11.422 -11.352 1 87.12 225 TYR B N 1
ATOM 4188 C CA . TYR B 1 225 ? 8.633 9.969 -11.414 1 87.12 225 TYR B CA 1
ATOM 4189 C C . TYR B 1 225 ? 9.828 9.305 -10.734 1 87.12 225 TYR B C 1
ATOM 4191 O O . TYR B 1 225 ? 10.938 9.312 -11.273 1 87.12 225 TYR B O 1
ATOM 4199 N N . THR B 1 226 ? 9.648 8.891 -9.547 1 92.25 226 THR B N 1
ATOM 4200 C CA . THR B 1 226 ? 10.703 8.305 -8.719 1 92.25 226 THR B CA 1
ATOM 4201 C C . THR B 1 226 ? 10.469 6.812 -8.516 1 92.25 226 THR B C 1
ATOM 4203 O O . THR B 1 226 ? 9.602 6.223 -9.164 1 92.25 226 THR B O 1
ATOM 4206 N N . ASN B 1 227 ? 11.273 6.258 -7.668 1 94.12 227 ASN B N 1
ATOM 4207 C CA . ASN B 1 227 ? 11.125 4.848 -7.324 1 94.12 227 ASN B CA 1
ATOM 4208 C C . ASN B 1 227 ? 9.766 4.57 -6.676 1 94.12 227 ASN B C 1
ATOM 4210 O O . ASN B 1 227 ? 9.312 3.426 -6.652 1 94.12 227 ASN B O 1
ATOM 4214 N N . TRP B 1 228 ? 9.125 5.637 -6.188 1 94.81 228 TRP B N 1
ATOM 4215 C CA . TRP B 1 228 ? 7.797 5.484 -5.613 1 94.81 228 TRP B CA 1
ATOM 4216 C C . TRP B 1 228 ? 6.762 5.207 -6.699 1 94.81 228 TRP B C 1
ATOM 4218 O O . TRP B 1 228 ? 6.039 4.211 -6.637 1 94.81 228 TRP B O 1
ATOM 4228 N N . GLU B 1 229 ? 6.754 6 -7.719 1 94.75 229 GLU B N 1
ATOM 4229 C CA . GLU B 1 229 ? 5.84 5.77 -8.836 1 94.75 229 GLU B CA 1
ATOM 4230 C C . GLU B 1 229 ? 6.16 4.461 -9.547 1 94.75 229 GLU B C 1
ATOM 4232 O O . GLU B 1 229 ? 5.254 3.709 -9.914 1 94.75 229 GLU B O 1
ATOM 4237 N N . LEU B 1 230 ? 7.438 4.234 -9.734 1 95 230 LEU B N 1
ATOM 4238 C CA . LEU B 1 230 ? 7.867 3.029 -10.438 1 95 230 LEU B CA 1
ATOM 4239 C C . LEU B 1 230 ? 7.383 1.779 -9.711 1 95 230 LEU B C 1
ATOM 4241 O O . LEU B 1 230 ? 6.809 0.88 -10.328 1 95 230 LEU B O 1
ATOM 4245 N N . SER B 1 231 ? 7.613 1.66 -8.414 1 96.69 231 SER B N 1
ATOM 4246 C CA . SER B 1 231 ? 7.188 0.502 -7.637 1 96.69 231 SER B CA 1
ATOM 4247 C C . SER B 1 231 ? 5.668 0.356 -7.652 1 96.69 231 SER B C 1
ATOM 4249 O O . SER B 1 231 ? 5.148 -0.76 -7.699 1 96.69 231 SER B O 1
ATOM 4251 N N . SER B 1 232 ? 4.965 1.439 -7.641 1 97.19 232 SER B N 1
ATOM 4252 C CA . SER B 1 232 ? 3.508 1.428 -7.734 1 97.19 232 SER B CA 1
ATOM 4253 C C . SER B 1 232 ? 3.045 0.873 -9.078 1 97.19 232 SER B C 1
ATOM 4255 O O . SER B 1 232 ? 2.203 -0.027 -9.125 1 97.19 232 SER B O 1
ATOM 4257 N N . ASP B 1 233 ? 3.598 1.421 -10.102 1 96.12 233 ASP B N 1
ATOM 4258 C CA . ASP B 1 233 ? 3.191 1.02 -11.445 1 96.12 233 ASP B CA 1
ATOM 4259 C C . ASP B 1 233 ? 3.488 -0.458 -11.695 1 96.12 233 ASP B C 1
ATOM 4261 O O . ASP B 1 233 ? 2.697 -1.158 -12.328 1 96.12 233 ASP B O 1
ATOM 4265 N N . ARG B 1 234 ? 4.598 -0.887 -11.258 1 96.56 234 ARG B N 1
ATOM 4266 C CA . ARG B 1 234 ? 4.969 -2.289 -11.43 1 96.56 234 ARG B CA 1
ATOM 4267 C C . ARG B 1 234 ? 4.02 -3.203 -10.656 1 96.56 234 ARG B C 1
ATOM 4269 O O . ARG B 1 234 ? 3.604 -4.246 -11.172 1 96.56 234 ARG B O 1
ATOM 4276 N N . ALA B 1 235 ? 3.648 -2.824 -9.43 1 98.19 235 ALA B N 1
ATOM 4277 C CA . ALA B 1 235 ? 2.664 -3.58 -8.656 1 98.19 235 ALA B CA 1
ATOM 4278 C C . ALA B 1 235 ? 1.304 -3.574 -9.352 1 98.19 235 ALA B C 1
ATOM 4280 O O . ALA B 1 235 ? 0.615 -4.594 -9.383 1 98.19 235 ALA B O 1
ATOM 4281 N N . MET B 1 236 ? 0.948 -2.449 -9.867 1 97.56 236 MET B N 1
ATOM 4282 C CA . MET B 1 236 ? -0.33 -2.33 -10.562 1 97.56 236 MET B CA 1
ATOM 4283 C C . MET B 1 236 ? -0.352 -3.203 -11.812 1 97.56 236 MET B C 1
ATOM 4285 O O . MET B 1 236 ? -1.375 -3.811 -12.133 1 97.56 236 MET B O 1
ATOM 4289 N N . MET B 1 237 ? 0.753 -3.193 -12.484 1 97.12 237 MET B N 1
ATOM 4290 C CA . MET B 1 237 ? 0.854 -4.055 -13.664 1 97.12 237 MET B CA 1
ATOM 4291 C C . MET B 1 237 ? 0.684 -5.523 -13.273 1 97.12 237 MET B C 1
ATOM 4293 O O . MET B 1 237 ? -0.03 -6.266 -13.945 1 97.12 237 MET B O 1
ATOM 4297 N N . ALA B 1 238 ? 1.345 -5.922 -12.234 1 98 238 ALA B N 1
ATOM 4298 C CA . ALA B 1 238 ? 1.166 -7.289 -11.75 1 98 238 ALA B CA 1
ATOM 4299 C C . ALA B 1 238 ? -0.303 -7.582 -11.461 1 98 238 ALA B C 1
ATOM 4301 O O . ALA B 1 238 ? -0.817 -8.641 -11.828 1 98 238 ALA B O 1
ATOM 4302 N N . ARG B 1 239 ? -0.988 -6.691 -10.797 1 97.75 239 ARG B N 1
ATOM 4303 C CA . ARG B 1 239 ? -2.412 -6.84 -10.523 1 97.75 239 ARG B CA 1
ATOM 4304 C C . ARG B 1 239 ? -3.203 -7.051 -11.805 1 97.75 239 ARG B C 1
ATOM 4306 O O . ARG B 1 239 ? -4.035 -7.957 -11.891 1 97.75 239 ARG B O 1
ATOM 4313 N N . ARG B 1 240 ? -2.938 -6.23 -12.766 1 96.62 240 ARG B N 1
ATOM 4314 C CA . ARG B 1 240 ? -3.674 -6.297 -14.023 1 96.62 240 ARG B CA 1
ATOM 4315 C C . ARG B 1 240 ? -3.475 -7.648 -14.703 1 96.62 240 ARG B C 1
ATOM 4317 O O . ARG B 1 240 ? -4.426 -8.234 -15.227 1 96.62 240 ARG B O 1
ATOM 4324 N N . VAL B 1 241 ? -2.234 -8.086 -14.711 1 97.56 241 VAL B N 1
ATOM 4325 C CA . VAL B 1 241 ? -1.934 -9.367 -15.352 1 97.56 241 VAL B CA 1
ATOM 4326 C C . VAL B 1 241 ? -2.646 -10.492 -14.609 1 97.56 241 VAL B C 1
ATOM 4328 O O . VAL B 1 241 ? -3.215 -11.391 -15.234 1 97.56 241 VAL B O 1
ATOM 4331 N N . LEU B 1 242 ? -2.648 -10.461 -13.273 1 98 242 LEU B N 1
ATOM 4332 C CA . LEU B 1 242 ? -3.326 -11.484 -12.484 1 98 242 LEU B CA 1
ATOM 4333 C C . LEU B 1 242 ? -4.824 -11.484 -12.766 1 98 242 LEU B C 1
ATOM 4335 O O . LEU B 1 242 ? -5.422 -12.555 -12.938 1 98 242 LEU B O 1
ATOM 4339 N N . VAL B 1 243 ? -5.387 -10.344 -12.852 1 96.56 243 VAL B N 1
ATOM 4340 C CA . VAL B 1 243 ? -6.82 -10.242 -13.117 1 96.56 243 VAL B CA 1
ATOM 4341 C C . VAL B 1 243 ? -7.117 -10.734 -14.539 1 96.56 243 VAL B C 1
ATOM 4343 O O . VAL B 1 243 ? -8.062 -11.5 -14.75 1 96.56 243 VAL B O 1
ATOM 4346 N N . ALA B 1 244 ? -6.316 -10.32 -15.453 1 95.88 244 ALA B N 1
ATOM 4347 C CA . ALA B 1 244 ? -6.48 -10.781 -16.828 1 95.88 244 ALA B CA 1
ATOM 4348 C C . ALA B 1 244 ? -6.348 -12.305 -16.922 1 95.88 244 ALA B C 1
ATOM 4350 O O . ALA B 1 244 ? -6.973 -12.938 -17.766 1 95.88 244 ALA B O 1
ATOM 4351 N N . GLY B 1 245 ? -5.523 -12.828 -16 1 97.06 245 GLY B N 1
ATOM 4352 C CA . GLY B 1 245 ? -5.273 -14.258 -16.016 1 97.06 245 GLY B CA 1
ATOM 4353 C C . GLY B 1 245 ? -6.367 -15.062 -15.328 1 97.06 245 GLY B C 1
ATOM 4354 O O . GLY B 1 245 ? -6.34 -16.297 -15.344 1 97.06 245 GLY B O 1
ATOM 4355 N N . GLY B 1 246 ? -7.242 -14.391 -14.695 1 97 246 GLY B N 1
ATOM 4356 C CA . GLY B 1 246 ? -8.383 -15.117 -14.164 1 97 246 GLY B CA 1
ATOM 4357 C C . GLY B 1 246 ? -8.609 -14.867 -12.688 1 97 246 GLY B C 1
ATOM 4358 O O . GLY B 1 246 ? -9.586 -15.359 -12.109 1 97 246 GLY B O 1
ATOM 4359 N N . MET B 1 247 ? -7.773 -14.148 -12.047 1 97.56 247 MET B N 1
ATOM 4360 C CA . MET B 1 247 ? -8.023 -13.773 -10.656 1 97.56 247 MET B CA 1
ATOM 4361 C C . MET B 1 247 ? -9.18 -12.789 -10.562 1 97.56 247 MET B C 1
ATOM 4363 O O . MET B 1 247 ? -9.18 -11.758 -11.234 1 97.56 247 MET B O 1
ATOM 4367 N N . PRO B 1 248 ? -10.156 -13.148 -9.727 1 96.5 248 PRO B N 1
ATOM 4368 C CA . PRO B 1 248 ? -11.195 -12.133 -9.508 1 96.5 248 PRO B CA 1
ATOM 4369 C C . PRO B 1 248 ? -10.633 -10.82 -8.984 1 96.5 248 PRO B C 1
ATOM 4371 O O . PRO B 1 248 ? -9.758 -10.82 -8.109 1 96.5 248 PRO B O 1
ATOM 4374 N N . SER B 1 249 ? -11.094 -9.695 -9.477 1 93 249 SER B N 1
ATOM 4375 C CA . SER B 1 249 ? -10.578 -8.375 -9.117 1 93 249 SER B CA 1
ATOM 4376 C C . SER B 1 249 ? -10.758 -8.102 -7.629 1 93 249 SER B C 1
ATOM 4378 O O . SER B 1 249 ? -9.945 -7.406 -7.02 1 93 249 SER B O 1
ATOM 4380 N N . GLU B 1 250 ? -11.758 -8.703 -7.027 1 93.38 250 GLU B N 1
ATOM 4381 C CA . GLU B 1 250 ? -12.086 -8.445 -5.629 1 93.38 250 GLU B CA 1
ATOM 4382 C C . GLU B 1 250 ? -11.117 -9.156 -4.695 1 93.38 250 GLU B C 1
ATOM 4384 O O . GLU B 1 250 ? -11.125 -8.93 -3.484 1 93.38 250 GLU B O 1
ATOM 4389 N N . ARG B 1 251 ? -10.242 -10.008 -5.281 1 96.25 251 ARG B N 1
ATOM 4390 C CA . ARG B 1 251 ? -9.266 -10.719 -4.465 1 96.25 251 ARG B CA 1
ATOM 4391 C C . ARG B 1 251 ? -8.203 -9.766 -3.932 1 96.25 251 ARG B C 1
ATOM 4393 O O . ARG B 1 251 ? -7.555 -10.055 -2.922 1 96.25 251 ARG B O 1
ATOM 4400 N N . VAL B 1 252 ? -8.016 -8.664 -4.59 1 96.94 252 VAL B N 1
ATOM 4401 C CA . VAL B 1 252 ? -6.949 -7.742 -4.211 1 96.94 252 VAL B CA 1
ATOM 4402 C C . VAL B 1 252 ? -7.434 -6.836 -3.08 1 96.94 252 VAL B C 1
ATOM 4404 O O . VAL B 1 252 ? -8.406 -6.098 -3.242 1 96.94 252 VAL B O 1
ATOM 4407 N N . ALA B 1 253 ? -6.738 -6.938 -1.993 1 95.38 253 ALA B N 1
ATOM 4408 C CA . ALA B 1 253 ? -7.082 -6.125 -0.829 1 95.38 253 ALA B CA 1
ATOM 4409 C C . ALA B 1 253 ? -6.383 -4.77 -0.883 1 95.38 253 ALA B C 1
ATOM 4411 O O . ALA B 1 253 ? -6.953 -3.756 -0.47 1 95.38 253 ALA B O 1
ATOM 4412 N N . LYS B 1 254 ? -5.18 -4.77 -1.333 1 95.31 254 LYS B N 1
ATOM 4413 C CA . LYS B 1 254 ? -4.406 -3.533 -1.422 1 95.31 254 LYS B CA 1
ATOM 4414 C C . LYS B 1 254 ? -3.223 -3.691 -2.369 1 95.31 254 LYS B C 1
ATOM 4416 O O . LYS B 1 254 ? -2.713 -4.801 -2.555 1 95.31 254 LYS B O 1
ATOM 4421 N N . VAL B 1 255 ? -2.822 -2.629 -2.957 1 98 255 VAL B N 1
ATOM 4422 C CA . VAL B 1 255 ? -1.598 -2.518 -3.742 1 98 255 VAL B CA 1
ATOM 4423 C C . VAL B 1 255 ? -0.656 -1.507 -3.09 1 98 255 VAL B C 1
ATOM 4425 O O . VAL B 1 255 ? -1.062 -0.387 -2.77 1 98 255 VAL B O 1
ATOM 4428 N N . VAL B 1 256 ? 0.61 -1.926 -2.92 1 97 256 VAL B N 1
ATOM 4429 C CA . VAL B 1 256 ? 1.517 -1.161 -2.07 1 97 256 VAL B CA 1
ATOM 4430 C C . VAL B 1 256 ? 2.789 -0.824 -2.844 1 97 256 VAL B C 1
ATOM 4432 O O . VAL B 1 256 ? 3.379 -1.693 -3.49 1 97 256 VAL B O 1
ATOM 4435 N N . ALA B 1 257 ? 3.129 0.424 -2.812 1 97.88 257 ALA B N 1
ATOM 4436 C CA . ALA B 1 257 ? 4.43 0.876 -3.299 1 97.88 257 ALA B CA 1
ATOM 4437 C C . ALA B 1 257 ? 5.41 1.066 -2.145 1 97.88 257 ALA B C 1
ATOM 4439 O O . ALA B 1 257 ? 5.133 1.812 -1.203 1 97.88 257 ALA B O 1
ATOM 4440 N N . LEU B 1 258 ? 6.566 0.402 -2.295 1 96.25 258 LEU B N 1
ATOM 4441 C CA . LEU B 1 258 ? 7.512 0.477 -1.188 1 96.25 258 LEU B CA 1
ATOM 4442 C C . LEU B 1 258 ? 8.836 1.073 -1.647 1 96.25 258 LEU B C 1
ATOM 4444 O O . LEU B 1 258 ? 9.75 1.272 -0.838 1 96.25 258 LEU B O 1
ATOM 4448 N N . ALA B 1 259 ? 8.969 1.336 -2.916 1 94.94 259 ALA B N 1
ATOM 4449 C CA . ALA B 1 259 ? 10.242 1.832 -3.434 1 94.94 259 ALA B CA 1
ATOM 4450 C C . ALA B 1 259 ? 11.406 1.03 -2.871 1 94.94 259 ALA B C 1
ATOM 4452 O O . ALA B 1 259 ? 11.43 -0.199 -2.967 1 94.94 259 ALA B O 1
ATOM 4453 N N . ASP B 1 260 ? 12.438 1.697 -2.4 1 92.94 260 ASP B N 1
ATOM 4454 C CA . ASP B 1 260 ? 13.625 1.014 -1.89 1 92.94 260 ASP B CA 1
ATOM 4455 C C . ASP B 1 260 ? 13.633 0.999 -0.363 1 92.94 260 ASP B C 1
ATOM 4457 O O . ASP B 1 260 ? 14.695 0.905 0.256 1 92.94 260 ASP B O 1
ATOM 4461 N N . THR B 1 261 ? 12.438 1.087 0.26 1 92.12 261 THR B N 1
ATOM 4462 C CA . THR B 1 261 ? 12.367 1.225 1.71 1 92.12 261 THR B CA 1
ATOM 4463 C C . THR B 1 261 ? 12.594 -0.12 2.393 1 92.12 261 THR B C 1
ATOM 4465 O O . THR B 1 261 ? 12.883 -0.174 3.592 1 92.12 261 THR B O 1
ATOM 4468 N N . MET B 1 262 ? 12.406 -1.251 1.654 1 89.88 262 MET B N 1
ATOM 4469 C CA . MET B 1 262 ? 12.531 -2.594 2.215 1 89.88 262 MET B CA 1
ATOM 4470 C C . MET B 1 262 ? 13.414 -3.469 1.332 1 89.88 262 MET B C 1
ATOM 4472 O O . MET B 1 262 ? 12.93 -4.402 0.691 1 89.88 262 MET B O 1
ATOM 4476 N N . LEU B 1 263 ? 14.633 -3.32 1.461 1 89.19 263 LEU B N 1
ATOM 4477 C CA . LEU B 1 263 ? 15.57 -4.027 0.603 1 89.19 263 LEU B CA 1
ATOM 4478 C C . LEU B 1 263 ? 15.688 -5.492 1.015 1 89.19 263 LEU B C 1
ATOM 4480 O O . LEU B 1 263 ? 15.859 -5.797 2.197 1 89.19 263 LEU B O 1
ATOM 4484 N N . ASP B 1 264 ? 15.531 -6.336 0.047 1 85.31 264 ASP B N 1
ATOM 4485 C CA . ASP B 1 264 ? 15.766 -7.762 0.259 1 85.31 264 ASP B CA 1
ATOM 4486 C C . ASP B 1 264 ? 17.25 -8.062 0.399 1 85.31 264 ASP B C 1
ATOM 4488 O O . ASP B 1 264 ? 17.656 -8.883 1.229 1 85.31 264 ASP B O 1
ATOM 4492 N N . ASP B 1 265 ? 18.078 -7.492 -0.43 1 87.56 265 ASP B N 1
ATOM 4493 C CA . ASP B 1 265 ? 19.531 -7.52 -0.339 1 87.56 265 ASP B CA 1
ATOM 4494 C C . ASP B 1 265 ? 20.078 -6.207 0.22 1 87.56 265 ASP B C 1
ATOM 4496 O O . ASP B 1 265 ? 20.375 -5.281 -0.536 1 87.56 265 ASP B O 1
ATOM 4500 N N . THR B 1 266 ? 20.266 -6.211 1.465 1 88.25 266 THR B N 1
ATOM 4501 C CA . THR B 1 266 ? 20.688 -4.98 2.131 1 88.25 266 THR B CA 1
ATOM 4502 C C . THR B 1 266 ? 22.172 -4.719 1.9 1 88.25 266 THR B C 1
ATOM 4504 O O . THR B 1 266 ? 22.641 -3.578 1.992 1 88.25 266 THR B O 1
ATOM 4507 N N . ASP B 1 267 ? 22.891 -5.797 1.653 1 92.25 267 ASP B N 1
ATOM 4508 C CA . ASP B 1 267 ? 24.328 -5.676 1.448 1 92.25 267 ASP B CA 1
ATOM 4509 C C . ASP B 1 267 ? 24.641 -5.016 0.106 1 92.25 267 ASP B C 1
ATOM 4511 O O . ASP B 1 267 ? 25.688 -4.383 -0.054 1 92.25 267 ASP B O 1
ATOM 4515 N N . ASP B 1 268 ? 23.812 -5.215 -0.812 1 92.19 268 ASP B N 1
ATOM 4516 C CA . ASP B 1 268 ? 23.906 -4.582 -2.123 1 92.19 268 ASP B CA 1
ATOM 4517 C C . ASP B 1 268 ? 22.594 -3.908 -2.508 1 92.19 268 ASP B C 1
ATOM 4519 O O . ASP B 1 268 ? 21.797 -4.465 -3.273 1 92.19 268 ASP B O 1
ATOM 4523 N N . PRO B 1 269 ? 22.422 -2.666 -2.092 1 92.31 269 PRO B N 1
ATOM 4524 C CA . PRO B 1 269 ? 21.156 -1.964 -2.289 1 92.31 269 PRO B CA 1
ATOM 4525 C C . PRO B 1 269 ? 20.812 -1.771 -3.764 1 92.31 269 PRO B C 1
ATOM 4527 O O . PRO B 1 269 ? 19.656 -1.509 -4.105 1 92.31 269 PRO B O 1
ATOM 4530 N N . GLY B 1 270 ? 21.719 -1.89 -4.648 1 89.56 270 GLY B N 1
ATOM 4531 C CA . GLY B 1 270 ? 21.469 -1.745 -6.074 1 89.56 270 GLY B CA 1
ATOM 4532 C C . GLY B 1 270 ? 21.219 -3.068 -6.773 1 89.56 270 GLY B C 1
ATOM 4533 O O . GLY B 1 270 ? 20.984 -3.102 -7.984 1 89.56 270 GLY B O 1
ATOM 4534 N N . SER B 1 271 ? 21.219 -4.16 -6.039 1 88.38 271 SER B N 1
ATOM 4535 C CA . SER B 1 271 ? 21.062 -5.508 -6.578 1 88.38 271 SER B CA 1
ATOM 4536 C C . SER B 1 271 ? 19.688 -5.691 -7.227 1 88.38 271 SER B C 1
ATOM 4538 O O . SER B 1 271 ? 18.688 -5.203 -6.707 1 88.38 271 SER B O 1
ATOM 4540 N N . SER B 1 272 ? 19.641 -6.492 -8.266 1 86.44 272 SER B N 1
ATOM 4541 C CA . SER B 1 272 ? 18.391 -6.812 -8.953 1 86.44 272 SER B CA 1
ATOM 4542 C C . SER B 1 272 ? 17.438 -7.559 -8.031 1 86.44 272 SER B C 1
ATOM 4544 O O . SER B 1 272 ? 16.219 -7.52 -8.227 1 86.44 272 SER B O 1
ATOM 4546 N N . ARG B 1 273 ? 17.938 -8.172 -6.996 1 86.19 273 ARG B N 1
ATOM 4547 C CA . ARG B 1 273 ? 17.109 -8.914 -6.043 1 86.19 273 ARG B CA 1
ATOM 4548 C C . ARG B 1 273 ? 16.141 -7.984 -5.32 1 86.19 273 ARG B C 1
ATOM 4550 O O . ARG B 1 273 ? 15.117 -8.43 -4.805 1 86.19 273 ARG B O 1
ATOM 4557 N N . ASN B 1 274 ? 16.562 -6.73 -5.289 1 90.44 274 ASN B N 1
ATOM 4558 C CA . ASN B 1 274 ? 15.719 -5.754 -4.605 1 90.44 274 ASN B CA 1
ATOM 4559 C C . ASN B 1 274 ? 14.523 -5.344 -5.465 1 90.44 274 ASN B C 1
ATOM 4561 O O . ASN B 1 274 ? 13.539 -4.809 -4.953 1 90.44 274 ASN B O 1
ATOM 4565 N N . ARG B 1 275 ? 14.656 -5.582 -6.734 1 91.5 275 ARG B N 1
ATOM 4566 C CA . ARG B 1 275 ? 13.547 -5.34 -7.652 1 91.5 275 ARG B CA 1
ATOM 4567 C C . ARG B 1 275 ? 12.602 -6.535 -7.691 1 91.5 275 ARG B C 1
ATOM 4569 O O . ARG B 1 275 ? 12.938 -7.59 -8.234 1 91.5 275 ARG B O 1
ATOM 4576 N N . ARG B 1 276 ? 11.43 -6.336 -7.004 1 92.81 276 ARG B N 1
ATOM 4577 C CA . ARG B 1 276 ? 10.586 -7.52 -6.859 1 92.81 276 ARG B CA 1
ATOM 4578 C C . ARG B 1 276 ? 9.125 -7.129 -6.668 1 92.81 276 ARG B C 1
ATOM 4580 O O . ARG B 1 276 ? 8.82 -6 -6.277 1 92.81 276 ARG B O 1
ATOM 4587 N N . ILE B 1 277 ? 8.266 -8.055 -7.039 1 96.75 277 ILE B N 1
ATOM 4588 C CA . ILE B 1 277 ? 6.84 -8.047 -6.715 1 96.75 277 ILE B CA 1
ATOM 4589 C C . ILE B 1 277 ? 6.551 -9.102 -5.645 1 96.75 277 ILE B C 1
ATOM 4591 O O . ILE B 1 277 ? 7.031 -10.227 -5.734 1 96.75 277 ILE B O 1
ATOM 4595 N N . GLU B 1 278 ? 5.855 -8.68 -4.676 1 96.38 278 GLU B N 1
ATOM 4596 C CA . GLU B 1 278 ? 5.449 -9.617 -3.637 1 96.38 278 GLU B CA 1
ATOM 4597 C C . GLU B 1 278 ? 3.932 -9.758 -3.582 1 96.38 278 GLU B C 1
ATOM 4599 O O . GLU B 1 278 ? 3.211 -8.758 -3.607 1 96.38 278 GLU B O 1
ATOM 4604 N N . LEU B 1 279 ? 3.479 -10.992 -3.596 1 97.56 279 LEU B N 1
ATOM 4605 C CA . LEU B 1 279 ? 2.086 -11.328 -3.309 1 97.56 279 LEU B CA 1
ATOM 4606 C C . LEU B 1 279 ? 1.952 -11.945 -1.922 1 97.56 279 LEU B C 1
ATOM 4608 O O . LEU B 1 279 ? 2.625 -12.938 -1.611 1 97.56 279 LEU B O 1
ATOM 4612 N N . LEU B 1 280 ? 1.18 -11.328 -1.134 1 96.12 280 LEU B N 1
ATOM 4613 C CA . LEU B 1 280 ? 0.886 -11.914 0.17 1 96.12 280 LEU B CA 1
ATOM 4614 C C . LEU B 1 280 ? -0.561 -12.391 0.237 1 96.12 280 LEU B C 1
ATOM 4616 O O . LEU B 1 280 ? -1.489 -11.578 0.225 1 96.12 280 LEU B O 1
ATOM 4620 N N . VAL B 1 281 ? -0.705 -13.703 0.211 1 97.31 281 VAL B N 1
ATOM 4621 C CA . VAL B 1 281 ? -2.012 -14.305 0.449 1 97.31 281 VAL B CA 1
ATOM 4622 C C . VAL B 1 281 ? -2.346 -14.242 1.938 1 97.31 281 VAL B C 1
ATOM 4624 O O . VAL B 1 281 ? -1.738 -14.945 2.748 1 97.31 281 VAL B O 1
ATOM 4627 N N . LEU B 1 282 ? -3.314 -13.469 2.25 1 95.44 282 LEU B N 1
ATOM 4628 C CA . LEU B 1 282 ? -3.539 -13.094 3.643 1 95.44 282 LEU B CA 1
ATOM 4629 C C . LEU B 1 282 ? -4.309 -14.188 4.379 1 95.44 282 LEU B C 1
ATOM 4631 O O . LEU B 1 282 ? -5.305 -14.703 3.869 1 95.44 282 LEU B O 1
ATOM 4635 N N . SER B 1 283 ? -3.748 -14.523 5.57 1 94.25 283 SER B N 1
ATOM 4636 C CA . SER B 1 283 ? -4.551 -15.328 6.48 1 94.25 283 SER B CA 1
ATOM 4637 C C . SER B 1 283 ? -5.797 -14.57 6.938 1 94.25 283 SER B C 1
ATOM 4639 O O . SER B 1 283 ? -5.898 -13.359 6.742 1 94.25 283 SER B O 1
ATOM 4641 N N . GLU B 1 284 ? -6.695 -15.297 7.527 1 91.94 284 GLU B N 1
ATOM 4642 C CA . GLU B 1 284 ? -7.906 -14.648 8.023 1 91.94 284 GLU B CA 1
ATOM 4643 C C . GLU B 1 284 ? -7.586 -13.617 9.102 1 91.94 284 GLU B C 1
ATOM 4645 O O . GLU B 1 284 ? -8.164 -12.531 9.125 1 91.94 284 GLU B O 1
ATOM 4650 N N . THR B 1 285 ? -6.68 -14 9.938 1 89.75 285 THR B N 1
ATOM 4651 C CA . THR B 1 285 ? -6.281 -13.102 11.008 1 89.75 285 THR B CA 1
ATOM 4652 C C . THR B 1 285 ? -5.625 -11.844 10.445 1 89.75 285 THR B C 1
ATOM 4654 O O . THR B 1 285 ? -5.926 -10.727 10.883 1 89.75 285 THR B O 1
ATOM 4657 N N . ALA B 1 286 ? -4.766 -12.047 9.492 1 88.75 286 ALA B N 1
ATOM 4658 C CA . ALA B 1 286 ? -4.09 -10.906 8.875 1 88.75 286 ALA B CA 1
ATOM 4659 C C . ALA B 1 286 ? -5.09 -9.992 8.164 1 88.75 286 ALA B C 1
ATOM 4661 O O . ALA B 1 286 ? -4.949 -8.766 8.195 1 88.75 286 ALA B O 1
ATOM 4662 N N . GLU B 1 287 ? -6.02 -10.531 7.531 1 89.31 287 GLU B N 1
ATOM 4663 C CA . GLU B 1 287 ? -7.055 -9.758 6.852 1 89.31 287 GLU B CA 1
ATOM 4664 C C . GLU B 1 287 ? -7.844 -8.906 7.836 1 89.31 287 GLU B C 1
ATOM 4666 O O . GLU B 1 287 ? -8.141 -7.742 7.559 1 89.31 287 GLU B O 1
ATOM 4671 N N . GLN B 1 288 ? -8.148 -9.445 8.945 1 85 288 GLN B N 1
ATOM 4672 C CA . GLN B 1 288 ? -8.898 -8.727 9.969 1 85 288 GLN B CA 1
ATOM 4673 C C . GLN B 1 288 ? -8.078 -7.574 10.547 1 85 288 GLN B C 1
ATOM 4675 O O . GLN B 1 288 ? -8.602 -6.48 10.773 1 85 288 GLN B O 1
ATOM 4680 N N . GLU B 1 289 ? -6.84 -7.859 10.75 1 80 289 GLU B N 1
ATOM 4681 C CA . GLU B 1 289 ? -5.961 -6.816 11.273 1 80 289 GLU B CA 1
ATOM 4682 C C . GLU B 1 289 ? -5.836 -5.656 10.297 1 80 289 GLU B C 1
ATOM 4684 O O . GLU B 1 289 ? -5.809 -4.492 10.703 1 80 289 GLU B O 1
ATOM 4689 N N . LEU B 1 290 ? -5.785 -6.02 9.07 1 80.56 290 LEU B N 1
ATOM 4690 C CA . LEU B 1 290 ? -5.719 -4.996 8.031 1 80.56 290 LEU B CA 1
ATOM 4691 C C . LEU B 1 290 ? -6.992 -4.156 8.023 1 80.56 290 LEU B C 1
ATOM 4693 O O . LEU B 1 290 ? -6.93 -2.932 7.883 1 80.56 290 LEU B O 1
ATOM 4697 N N . ALA B 1 291 ? -8.062 -4.793 8.125 1 77.44 291 ALA B N 1
ATOM 4698 C CA . ALA B 1 291 ? -9.352 -4.098 8.141 1 77.44 291 ALA B CA 1
ATOM 4699 C C . ALA B 1 291 ? -9.445 -3.156 9.336 1 77.44 291 ALA B C 1
ATOM 4701 O O . ALA B 1 291 ? -9.992 -2.053 9.227 1 77.44 291 ALA B O 1
ATOM 4702 N N . GLU B 1 292 ? -8.859 -3.541 10.422 1 73.06 292 GLU B N 1
ATOM 4703 C CA . GLU B 1 292 ? -8.906 -2.73 11.641 1 73.06 292 GLU B CA 1
ATOM 4704 C C . GLU B 1 292 ? -8.016 -1.494 11.508 1 73.06 292 GLU B C 1
ATOM 4706 O O . GLU B 1 292 ? -8.328 -0.44 12.07 1 73.06 292 GLU B O 1
ATOM 4711 N N . LEU B 1 293 ? -6.965 -1.685 10.773 1 71.56 293 LEU B N 1
ATOM 4712 C CA . LEU B 1 293 ? -6.047 -0.569 10.57 1 71.56 293 LEU B CA 1
ATOM 4713 C C . LEU B 1 293 ? -6.715 0.546 9.773 1 71.56 293 LEU B C 1
ATOM 4715 O O . LEU B 1 293 ? -6.434 1.727 9.992 1 71.56 293 LEU B O 1
ATOM 4719 N N . PHE B 1 294 ? -7.672 0.12 8.914 1 69.88 294 PHE B N 1
ATOM 4720 C CA . PHE B 1 294 ? -8.25 1.121 8.031 1 69.88 294 PHE B CA 1
ATOM 4721 C C . PHE B 1 294 ? -9.703 1.394 8.391 1 69.88 294 PHE B C 1
ATOM 4723 O O . PHE B 1 294 ? -10.344 2.273 7.809 1 69.88 294 PHE B O 1
ATOM 4730 N N . SER B 1 295 ? -10.305 0.449 9.18 1 61.44 295 SER B N 1
ATOM 4731 C CA . SER B 1 295 ? -11.711 0.631 9.531 1 61.44 295 SER B CA 1
ATOM 4732 C C . SER B 1 295 ? -11.875 1.688 10.617 1 61.44 295 SER B C 1
ATOM 4734 O O . SER B 1 295 ? -10.969 1.893 11.438 1 61.44 295 SER B O 1
ATOM 4736 N N . ARG B 1 296 ? -12.875 2.629 10.398 1 55.38 296 ARG B N 1
ATOM 4737 C CA . ARG B 1 296 ? -13.375 3.646 11.312 1 55.38 296 ARG B CA 1
ATOM 4738 C C . ARG B 1 296 ? -13.641 3.062 12.695 1 55.38 296 ARG B C 1
ATOM 4740 O O . ARG B 1 296 ? -13.461 3.744 13.703 1 55.38 296 ARG B O 1
ATOM 4747 N N . ALA B 1 297 ? -14.305 1.89 12.695 1 46.09 297 ALA B N 1
ATOM 4748 C CA . ALA B 1 297 ? -15.148 1.431 13.797 1 46.09 297 ALA B CA 1
ATOM 4749 C C . ALA B 1 297 ? -14.344 1.321 15.094 1 46.09 297 ALA B C 1
ATOM 4751 O O . ALA B 1 297 ? -14.867 1.59 16.172 1 46.09 297 ALA B O 1
ATOM 4752 N N . LEU B 1 298 ? -13.203 0.808 14.984 1 42.62 298 LEU B N 1
ATOM 4753 C CA . LEU B 1 298 ? -12.633 0.651 16.312 1 42.62 298 LEU B CA 1
ATOM 4754 C C . LEU B 1 298 ? -12.375 2.01 16.953 1 42.62 298 LEU B C 1
ATOM 4756 O O . LEU B 1 298 ? -12.445 2.146 18.188 1 42.62 298 LEU B O 1
ATOM 4760 N N . SER B 1 299 ? -12.055 3.004 16.188 1 44.56 299 SER B N 1
ATOM 4761 C CA . SER B 1 299 ? -11.758 4.309 16.766 1 44.56 299 SER B CA 1
ATOM 4762 C C . SER B 1 299 ? -13.016 4.938 17.375 1 44.56 299 SER B C 1
ATOM 4764 O O . SER B 1 299 ? -12.953 5.57 18.422 1 44.56 299 SER B O 1
ATOM 4766 N N . GLU B 1 300 ? -14.141 4.91 16.594 1 46.28 300 GLU B N 1
ATOM 4767 C CA . GLU B 1 300 ? -15.328 5.508 17.203 1 46.28 300 GLU B CA 1
ATOM 4768 C C . GLU B 1 300 ? -15.797 4.711 18.406 1 46.28 300 GLU B C 1
ATOM 4770 O O . GLU B 1 300 ? -16.312 5.281 19.375 1 46.28 300 GLU B O 1
ATOM 4775 N N . ALA B 1 301 ? -15.781 3.469 18.406 1 40.28 301 ALA B N 1
ATOM 4776 C CA . ALA B 1 301 ? -16.234 2.672 19.547 1 40.28 301 ALA B CA 1
ATOM 4777 C C . ALA B 1 301 ? -15.43 3.002 20.797 1 40.28 301 ALA B C 1
ATOM 4779 O O . ALA B 1 301 ? -15.984 3.092 21.891 1 40.28 301 ALA B O 1
ATOM 4780 N N . LYS B 1 302 ? -14.195 3.109 20.641 1 42.69 302 LYS B N 1
ATOM 4781 C CA . LYS B 1 302 ? -13.453 3.486 21.844 1 42.69 302 LYS B CA 1
ATOM 4782 C C . LYS B 1 302 ? -13.766 4.922 22.25 1 42.69 302 LYS B C 1
ATOM 4784 O O . LYS B 1 302 ? -13.648 5.281 23.422 1 42.69 302 LYS B O 1
ATOM 4789 N N . GLU B 1 303 ? -13.922 5.781 21.25 1 42.31 303 GLU B N 1
ATOM 4790 C CA . GLU B 1 303 ? -14.312 7.141 21.609 1 42.31 303 GLU B CA 1
ATOM 4791 C C . GLU B 1 303 ? -15.648 7.16 22.344 1 42.31 303 GLU B C 1
ATOM 4793 O O . GLU B 1 303 ? -15.828 7.898 23.312 1 42.31 303 GLU B O 1
ATOM 4798 N N . LYS B 1 304 ? -16.594 6.43 21.891 1 45.81 304 LYS B N 1
ATOM 4799 C CA . LYS B 1 304 ? -17.859 6.367 22.609 1 45.81 304 LYS B CA 1
ATOM 4800 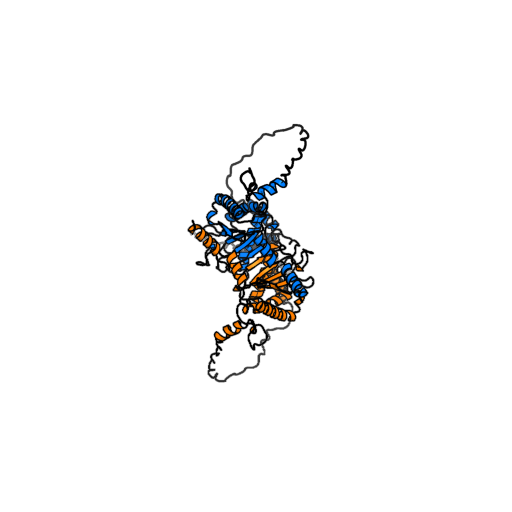C C . LYS B 1 304 ? -17.672 5.68 23.969 1 45.81 304 LYS B C 1
ATOM 4802 O O . LYS B 1 304 ? -18.281 6.086 24.953 1 45.81 304 LYS B O 1
ATOM 4807 N N . THR B 1 305 ? -16.984 4.605 24 1 42.81 305 THR B N 1
ATOM 4808 C CA . THR B 1 305 ? -16.781 3.953 25.297 1 42.81 305 THR B CA 1
ATOM 4809 C C . THR B 1 305 ? -16.047 4.875 26.266 1 42.81 305 THR B C 1
ATOM 4811 O O . THR B 1 305 ? -16.359 4.918 27.453 1 42.81 305 THR B O 1
ATOM 4814 N N . GLN B 1 306 ? -15.188 5.613 25.719 1 39.84 306 GLN B N 1
ATOM 4815 C CA . GLN B 1 306 ? -14.523 6.566 26.594 1 39.84 306 GLN B CA 1
ATOM 4816 C C . GLN B 1 306 ? -15.453 7.707 26.984 1 39.84 306 GLN B C 1
ATOM 4818 O O . GLN B 1 306 ? -15.344 8.266 28.078 1 39.84 306 GLN B O 1
ATOM 4823 N N . GLN B 1 307 ? -16.312 8.086 26.078 1 41.59 307 GLN B N 1
ATOM 4824 C CA . GLN B 1 307 ? -17.297 9.086 26.453 1 41.59 307 GLN B CA 1
ATOM 4825 C C . GLN B 1 307 ? -18.312 8.516 27.453 1 41.59 307 GLN B C 1
ATOM 4827 O O . GLN B 1 307 ? -18.797 9.234 28.328 1 41.59 307 GLN B O 1
ATOM 4832 N N . THR B 1 308 ? -18.734 7.328 27.312 1 41.09 308 THR B N 1
ATOM 4833 C CA . THR B 1 308 ? -19.703 6.773 28.266 1 41.09 308 THR B CA 1
ATOM 4834 C C . THR B 1 308 ? -19.047 6.516 29.609 1 41.09 308 THR B C 1
ATOM 4836 O O . THR B 1 308 ? -19.734 6.336 30.625 1 41.09 308 THR B O 1
ATOM 4839 N N . ARG B 1 309 ? -17.812 6.348 29.594 1 39.91 309 ARG B N 1
ATOM 4840 C CA . ARG B 1 309 ? -17.219 6.148 30.906 1 39.91 309 ARG B CA 1
ATOM 4841 C C . ARG B 1 309 ? -16.969 7.484 31.609 1 39.91 309 ARG B C 1
ATOM 4843 O O . ARG B 1 309 ? -16.531 7.516 32.75 1 39.91 309 ARG B O 1
ATOM 4850 N N . ARG B 1 310 ? -17.125 8.539 30.812 1 35.72 310 ARG B N 1
ATOM 4851 C CA . ARG B 1 310 ? -17.172 9.789 31.562 1 35.72 310 ARG B CA 1
ATOM 4852 C C . ARG B 1 310 ? -18.609 10.156 31.906 1 35.72 310 ARG B C 1
ATOM 4854 O O . ARG B 1 310 ? -19.516 9.977 31.094 1 35.72 310 ARG B O 1
#

Secondary structure (DSSP, 8-state):
-------------------TTTHHHHHHHHHHHHHHHHHHHHHHHHHS-HHHHHHHHHHHHHH-----S---------------------------------HHHHHHHGGGT--B-TTPPSSGGGBPSB---SHHHHHHHHHHHHHHHHTTT-TTTEEEEEETTEEEEEEE--SS--SB-TT--PBPHHHHHHHHHHTTHHHHB---EEEEEE--SSPPS-SS--HHHHHHHHHHHHHHHHHHTT--GGGEEEEEE-TTSS-S-SS-TT-GGGSEEEEEEE-HHHHHHHHHHH-SHHHHHHHHHHHHT-/-------------------THHHHHHHHHHHHHHHHHHHHHHHHHHHS-HHHHHHHHHHHHHT--------TT--TT-------------------------HHHHHHHGGGT--B-TTPPSSGGGBPSB---SHHHHHHHHHHHHHHHHTTT-TTTEEEEEETTEEEEEEE--SS--SB-TT--PBPHHHHHHHHHHTTHHHHB---EEEEEE--SSPPS-SS--HHHHHHHHHHHHHHHHHHTT--GGGEEEEEE-TTSS-S-SS-TT-GGGSEEEEEEE-HHHHHHHHHHH-SHHHHHHHHHHHHT-

Nearest PDB structures (foldseek):
  2zov-assembly1_A-2  TM=8.938E-01  e=3.267E-18  Salmonella enterica subsp. enterica serovar Typhimurium
  2zvz-assembly1_A  TM=8.939E-01  e=1.499E-16  Salmonella enterica subsp. enterica serovar Typhimurium
  2zvz-assembly1_B  TM=9.352E-01  e=7.934E-16  Salmonella enterica subsp. enterica serovar Typhimurium
  2zvy-assembly1_B  TM=9.377E-01  e=1.664E-15  Salmonella enterica subsp. enterica serovar Typhimurium
  5y3z-assembly1_A  TM=8.977E-01  e=6.080E-15  Salmonella enterica subsp. enterica serovar Typhimurium str. LT2